Protein AF-A0A202DY16-F1 (afdb_monomer)

pLDDT: mean 86.09, std 13.1, range [22.41, 98.06]

Solvent-accessible surface area (backbone atoms only — not comparable to full-atom values): 40394 Å² total; per-residue (Å²): 130,83,86,68,77,85,71,66,64,68,52,50,58,33,51,68,57,43,39,52,53,49,50,54,50,47,50,72,77,31,51,91,82,54,80,77,87,48,83,85,37,66,69,50,48,50,49,51,55,49,32,53,54,44,26,56,55,40,50,64,71,65,49,57,68,44,28,61,47,38,45,98,53,100,58,30,66,69,56,46,49,59,32,48,88,50,65,67,51,63,52,19,29,58,41,85,46,73,66,29,48,43,47,48,55,56,40,40,84,67,45,58,47,69,49,78,42,66,60,89,55,72,58,71,64,37,64,38,90,93,43,75,87,50,69,48,74,66,56,53,49,33,38,38,38,47,37,62,39,89,83,58,49,70,72,53,48,55,51,47,52,55,50,46,55,53,53,48,37,72,43,28,34,56,37,42,50,73,50,81,77,40,69,47,55,60,25,38,34,24,45,38,34,40,34,35,34,42,88,84,48,57,65,61,57,42,54,20,48,44,53,49,51,47,32,40,68,61,42,59,77,72,70,70,32,50,64,65,60,43,50,76,70,66,56,54,68,75,64,74,31,57,38,42,84,44,41,42,46,70,55,69,67,59,54,68,65,64,53,87,71,61,60,47,51,51,68,56,55,51,53,57,48,56,68,39,77,48,44,72,47,74,80,47,76,51,48,36,34,33,66,50,101,86,46,69,45,66,47,52,98,60,31,31,73,50,74,81,82,44,41,56,36,54,30,73,87,74,29,48,78,45,46,22,45,95,84,42,76,60,92,73,59,65,69,58,29,54,49,48,40,50,53,53,54,56,72,67,54,76,79,92,65,55,58,85,69,63,64,82,86,74,79,87,41,60,62,64,78,52,47,75,62,76,39,65,58,72,74,54,63,73,91,67,32,57,45,85,76,44,62,62,95,83,56,52,74,65,58,54,49,53,43,53,50,50,49,59,59,50,47,60,57,39,48,56,54,31,22,47,27,32,38,55,53,41,42,46,30,64,66,26,43,39,56,78,55,53,66,43,98,62,86,63,46,69,60,84,77,71,51,65,66,50,70,80,72,42,77,64,49,96,51,35,66,62,55,45,39,50,67,77,42,41,71,72,55,35,53,54,52,52,44,52,44,50,51,55,60,37,45,78,71,73,51,70,66,77,78,39,48,70,74,57,66,78,74,90,45,74,66,61,59,50,49,47,45,50,37,54,43,54,49,56,53,42,36,43,54,44,60,22,32,50,61,36,26,70,39,46,80,44,59,82,68,78,30,32,51,38,51,50,49,21,51,76,61,74,41,85,69,47,46,76,43,50,30,48,80,62,54,48,87,54,94,83,37,55,76,78,68,54,40,59,43,99,86,68,49,78,73,35,81,63,57,25,44,33,22,35,41,38,41,36,59,55,81,39,86,68,38,80,48,63,67,36,37,55,49,48,53,50,51,53,56,75,68,49,60,92,79,50,48,75,46,82,36,30,26,51,72,67,60,43,52,57,46,52,55,36,48,51,52,27,35,53,36,44,27,42,46,69,73,74,46,86,47,72,66,36,40,52,30,45,38,50,39,51,56,47,62,74,67,63,69,56,69,82,71,79,82,79,88,78,83,81,88,78,97,74,78,92,77,88,130

Secondary structure (DSSP, 8-state):
--------GGGGS-HHHHHHHHHHHHHHHHTTT----STTSHHHHHHHHHHHHHHHHHHHHTS-HHHHH--SSTTHHHHHHTTS--HHHHS-----SHHHHHHHHHTSTTEEEEEEE--SS--EEEEETTEEEEEEE--SEEEEEEEE-TT--HHHHHHHHHHHHHHHHTTPBTT-EEPPPEEPPEEEEEEEEEEEE-SSS-HHHHHHHHHHHHHHHHSPPP--B-HHHHHHTT--HHHHTSSS--SSB--HHHHHHSPPPSEEEHHHHHHHHHTSTTEEEEEEEEEEEESSSS-EEEPBTTEEEPPSS-EEEE-TTT-EEEEEETTEEP---HHHHHHHHHHHHHHHSPPPPPGGG--PPPPP-----TT----GGGTS-GGG--STT-S-TTS-HHHHHHHHHHHHHHHHHHHHHHHHHHHHHTHHHHH-SSHHHHTSS-SS-------TTHHHHSTTHHHHHHHHHHHHS-HHHHHHHHHHHHHHHHHTTT--STT-HHHH---S-HHHHHHHHHHHHHHHHTHHHHHHTTTB---TT-SS---HHHHHHHHHHT-S--EEEEGGGGS--STTPPPPPPEE-TTSSEEES-SSTTEEEEEEETT-GGGSSHHHHHHHHHHHHTTS-TT-EEEEEEE-HHHHHHHHHHHHHHHHHHHHHHTT---HHHHHHHHHHHHHHHH--PPP-PPPP------------

Radius of gyration: 37.19 Å; Cα contacts (8 Å, |Δi|>4): 985; chains: 1; bounding box: 91×83×106 Å

Nearest PDB structures (foldseek):
  7b5h-assembly1_AD  TM=8.132E-01  e=9.803E-41  Nostoc sp. PCC 7120 = FACHB-418
  7aeb-assembly1_A  TM=8.322E-01  e=1.035E-35  Algoriphagus machipongonensis
  6j0n-assembly1_P  TM=7.487E-01  e=1.791E-27  Photorhabdus asymbiotica subsp. asymbiotica ATCC 43949
  6rao-assembly1_J  TM=7.437E-01  e=2.320E-15  Serratia entomophila

Structure (mmCIF, N/CA/C/O backbone):
data_AF-A0A202DY16-F1
#
_entry.id   AF-A0A202DY16-F1
#
loop_
_atom_site.group_PDB
_atom_site.id
_atom_site.type_symbol
_atom_site.label_atom_id
_atom_site.label_alt_id
_atom_site.label_comp_id
_atom_site.label_asym_id
_atom_site.label_entity_id
_atom_site.label_seq_id
_atom_site.pdbx_PDB_ins_code
_atom_site.Cartn_x
_atom_site.Cartn_y
_atom_site.Cartn_z
_atom_site.occupancy
_atom_site.B_iso_or_equiv
_atom_site.auth_seq_id
_atom_site.auth_comp_id
_atom_site.auth_asym_id
_atom_site.auth_atom_id
_atom_site.pdbx_PDB_model_num
ATOM 1 N N . MET A 1 1 ? 0.384 -0.941 -27.884 1.00 39.97 1 MET A N 1
ATOM 2 C CA . MET A 1 1 ? 0.788 -2.161 -28.613 1.00 39.97 1 MET A CA 1
ATOM 3 C C . MET A 1 1 ? -0.476 -2.914 -28.955 1.00 39.97 1 MET A C 1
ATOM 5 O O . MET A 1 1 ? -1.159 -3.360 -28.045 1.00 39.97 1 MET A O 1
ATOM 9 N N . THR A 1 2 ? -0.820 -3.019 -30.231 1.00 28.52 2 THR A N 1
ATOM 10 C CA . THR A 1 2 ? -1.712 -4.083 -30.692 1.00 28.52 2 THR A CA 1
ATOM 11 C C . THR A 1 2 ? -0.950 -5.383 -30.467 1.00 28.52 2 THR A C 1
ATOM 13 O O . THR A 1 2 ? 0.149 -5.539 -31.000 1.00 28.52 2 THR A O 1
ATOM 16 N N . ILE A 1 3 ? -1.465 -6.270 -29.617 1.00 36.41 3 ILE A N 1
ATOM 17 C CA . ILE A 1 3 ? -0.952 -7.638 -29.519 1.00 36.41 3 ILE A CA 1
ATOM 18 C C . ILE A 1 3 ? -1.328 -8.286 -30.852 1.00 36.41 3 ILE A C 1
ATOM 20 O O . ILE A 1 3 ? -2.461 -8.719 -31.045 1.00 36.41 3 ILE A O 1
ATOM 24 N N . ASN A 1 4 ? -0.424 -8.203 -31.830 1.00 39.38 4 ASN A N 1
ATOM 25 C CA . ASN A 1 4 ? -0.607 -8.866 -33.112 1.00 39.38 4 ASN A CA 1
ATOM 26 C C . ASN A 1 4 ? -0.662 -10.381 -32.890 1.00 39.38 4 ASN A C 1
ATOM 28 O O . ASN A 1 4 ? -0.085 -10.892 -31.931 1.00 39.38 4 ASN A O 1
ATOM 32 N N . ALA A 1 5 ? -1.409 -11.042 -33.777 1.00 40.78 5 ALA A N 1
ATOM 33 C CA . ALA A 1 5 ? -1.784 -12.451 -33.744 1.00 40.78 5 ALA A CA 1
ATOM 34 C C . ALA A 1 5 ? -0.704 -13.371 -33.154 1.00 40.78 5 ALA A C 1
ATOM 36 O O . ALA A 1 5 ? 0.465 -13.265 -33.520 1.00 40.78 5 ALA A O 1
ATOM 37 N N . GLN A 1 6 ? -1.131 -14.290 -32.276 1.00 48.00 6 GLN A N 1
ATOM 38 C CA . GLN A 1 6 ? -0.316 -15.400 -31.784 1.00 48.00 6 GLN A CA 1
ATOM 39 C C . GLN A 1 6 ? 0.341 -16.102 -32.979 1.00 48.00 6 GLN A C 1
ATOM 41 O O . GLN A 1 6 ? -0.305 -16.863 -33.697 1.00 48.00 6 GLN A O 1
ATOM 46 N N . ILE A 1 7 ? 1.624 -15.825 -33.203 1.00 56.66 7 ILE A N 1
ATOM 47 C CA . ILE A 1 7 ? 2.474 -16.716 -33.982 1.00 56.66 7 ILE A CA 1
ATOM 48 C C . ILE A 1 7 ? 2.459 -18.030 -33.207 1.00 56.66 7 ILE A C 1
ATOM 50 O O . ILE A 1 7 ? 2.728 -18.033 -32.005 1.00 56.66 7 ILE A O 1
ATOM 54 N N . ASP A 1 8 ? 2.084 -19.124 -33.867 1.00 66.88 8 ASP A N 1
ATOM 55 C CA . ASP A 1 8 ? 2.174 -20.448 -33.261 1.00 66.88 8 ASP A CA 1
ATOM 56 C C . ASP A 1 8 ? 3.655 -20.744 -33.010 1.00 66.88 8 ASP A C 1
ATOM 58 O O . ASP A 1 8 ? 4.387 -21.119 -33.925 1.00 66.88 8 ASP A O 1
ATOM 62 N N . SER A 1 9 ? 4.110 -20.510 -31.778 1.00 66.62 9 SER A N 1
ATOM 63 C CA . SER A 1 9 ? 5.513 -20.638 -31.379 1.00 66.62 9 SER A CA 1
ATOM 64 C C . SER A 1 9 ? 6.054 -22.049 -31.600 1.00 66.62 9 SER A C 1
ATOM 66 O O . SER A 1 9 ? 7.260 -22.214 -31.755 1.00 66.62 9 SER A O 1
ATOM 68 N N . ARG A 1 10 ? 5.177 -23.056 -31.715 1.00 71.56 10 ARG A N 1
ATOM 69 C CA . ARG A 1 10 ? 5.559 -24.429 -32.069 1.00 71.56 10 ARG A CA 1
ATOM 70 C C . ARG A 1 10 ? 6.184 -24.517 -33.458 1.00 71.56 10 ARG A C 1
ATOM 72 O O . ARG A 1 10 ? 7.082 -25.322 -33.647 1.00 71.56 10 ARG A O 1
ATOM 79 N N . LYS A 1 11 ? 5.777 -23.658 -34.400 1.00 78.06 11 LYS A N 1
ATOM 80 C CA . LYS A 1 11 ? 6.370 -23.611 -35.746 1.00 78.06 11 LYS A CA 1
ATOM 81 C C . LYS A 1 11 ? 7.810 -23.102 -35.754 1.00 78.06 11 LYS A C 1
ATOM 83 O O . LYS A 1 11 ? 8.553 -23.417 -36.667 1.00 78.06 11 LYS A O 1
ATOM 88 N N . LEU A 1 12 ? 8.202 -22.313 -34.752 1.00 79.81 12 LEU A N 1
ATOM 89 C CA . LEU A 1 12 ? 9.576 -21.817 -34.615 1.00 79.81 12 LEU A CA 1
ATOM 90 C C . LEU A 1 12 ? 10.514 -22.863 -33.996 1.00 79.81 12 LEU A C 1
ATOM 92 O O . LEU A 1 12 ? 11.726 -22.710 -34.074 1.00 79.81 12 LEU A O 1
ATOM 96 N N . LEU A 1 13 ? 9.956 -23.910 -33.381 1.00 86.88 13 LEU A N 1
ATOM 97 C CA . LEU A 1 13 ? 10.702 -25.055 -32.855 1.00 86.88 13 LEU A CA 1
ATOM 98 C C . LEU A 1 13 ? 10.836 -26.184 -33.888 1.00 86.88 13 LEU A C 1
ATOM 100 O O . LEU A 1 13 ? 11.559 -27.147 -33.646 1.00 86.88 13 LEU A O 1
ATOM 104 N N . ASP A 1 14 ? 10.127 -26.083 -35.015 1.00 92.06 14 ASP A N 1
ATOM 105 C CA . ASP A 1 14 ? 10.135 -27.076 -36.081 1.00 92.06 14 ASP A CA 1
ATOM 106 C C . ASP A 1 14 ? 11.175 -26.698 -37.142 1.00 92.06 14 ASP A C 1
ATOM 108 O O . ASP A 1 14 ? 11.052 -25.695 -37.852 1.00 92.06 14 ASP A O 1
ATOM 112 N N . TYR A 1 15 ? 12.223 -27.513 -37.225 1.00 93.94 15 TYR A N 1
ATOM 113 C CA . TYR A 1 15 ? 13.305 -27.338 -38.184 1.00 93.94 15 TYR A CA 1
ATOM 114 C C . TYR A 1 15 ? 12.809 -27.359 -39.636 1.00 93.94 15 TYR A C 1
ATOM 116 O O . TYR A 1 15 ? 13.230 -26.516 -40.430 1.00 93.94 15 TYR A O 1
ATOM 124 N N . ASP A 1 16 ? 11.912 -28.285 -39.985 1.00 94.19 16 ASP A N 1
ATOM 125 C CA . ASP A 1 16 ? 11.486 -28.490 -41.371 1.00 94.19 16 ASP A CA 1
ATOM 126 C C . ASP A 1 16 ? 10.651 -27.301 -41.863 1.00 94.19 16 ASP A C 1
ATOM 128 O O . ASP A 1 16 ? 10.789 -26.864 -43.008 1.00 94.19 16 ASP A O 1
ATOM 132 N N . GLU A 1 17 ? 9.830 -26.722 -40.985 1.00 92.50 17 GLU A N 1
ATOM 133 C CA . GLU A 1 17 ? 9.074 -25.492 -41.256 1.00 92.50 17 GLU A CA 1
ATOM 134 C C . GLU A 1 17 ? 10.006 -24.281 -41.431 1.00 92.50 17 GLU A C 1
ATOM 136 O O . GLU A 1 17 ? 9.851 -23.510 -42.384 1.00 92.50 17 GLU A O 1
ATOM 141 N N . LEU A 1 18 ? 11.011 -24.120 -40.557 1.00 92.81 18 LEU A N 1
ATOM 142 C CA . LEU A 1 18 ? 12.009 -23.050 -40.687 1.00 92.81 18 LEU A CA 1
ATOM 143 C C . LEU A 1 18 ? 12.804 -23.173 -41.987 1.00 92.81 18 LEU A C 1
ATOM 145 O O . LEU A 1 18 ? 13.006 -22.173 -42.679 1.00 92.81 18 LEU A O 1
ATOM 149 N N . PHE A 1 19 ? 13.242 -24.385 -42.321 1.00 94.88 19 PHE A N 1
ATOM 150 C CA . PHE A 1 19 ? 14.001 -24.653 -43.533 1.00 94.88 19 PHE A CA 1
ATOM 151 C C . PHE A 1 19 ? 13.153 -24.424 -44.783 1.00 94.88 19 PHE A C 1
ATOM 153 O O . PHE A 1 19 ? 13.578 -23.700 -45.682 1.00 94.88 19 PHE A O 1
ATOM 160 N N . SER A 1 20 ? 11.917 -24.934 -44.808 1.00 94.19 20 SER A N 1
ATOM 161 C CA . SER A 1 20 ? 10.968 -24.695 -45.903 1.00 94.19 20 SER A CA 1
ATOM 162 C C . SER A 1 20 ? 10.747 -23.200 -46.124 1.00 94.19 20 SER A C 1
ATOM 164 O O . SER A 1 20 ? 10.827 -22.714 -47.252 1.00 94.19 20 SER A O 1
ATOM 166 N N . ARG A 1 21 ? 10.565 -22.432 -45.042 1.00 93.56 21 ARG A N 1
ATOM 167 C CA . ARG A 1 21 ? 10.427 -20.976 -45.133 1.00 93.56 21 ARG A CA 1
ATOM 168 C C . ARG A 1 21 ? 11.706 -20.292 -45.620 1.00 93.56 21 ARG A C 1
ATOM 170 O O . ARG A 1 21 ? 11.629 -19.326 -46.377 1.00 93.56 21 ARG A O 1
ATOM 177 N N . GLY A 1 22 ? 12.871 -20.766 -45.189 1.00 93.56 22 GLY A N 1
ATOM 178 C CA . GLY A 1 22 ? 14.166 -20.308 -45.687 1.00 93.56 22 GLY A CA 1
ATOM 179 C C . GLY A 1 22 ? 14.302 -20.516 -47.196 1.00 93.56 22 GLY A C 1
ATOM 180 O O . GLY A 1 22 ? 14.652 -19.579 -47.912 1.00 93.56 22 GLY A O 1
ATOM 181 N N . MET A 1 23 ? 13.938 -21.703 -47.682 1.00 94.75 23 MET A N 1
ATOM 182 C CA . MET A 1 23 ? 13.948 -22.051 -49.104 1.00 94.75 23 MET A CA 1
ATOM 183 C C . MET A 1 23 ? 13.010 -21.166 -49.926 1.00 94.75 23 MET A C 1
ATOM 185 O O . MET A 1 23 ? 13.430 -20.627 -50.947 1.00 94.75 23 MET A O 1
ATOM 189 N N . GLU A 1 24 ? 11.786 -20.920 -49.448 1.00 94.69 24 GLU A N 1
ATOM 190 C CA . GLU A 1 24 ? 10.859 -19.981 -50.097 1.00 94.69 24 GLU A CA 1
ATOM 191 C C . GLU A 1 24 ? 11.477 -18.583 -50.267 1.00 94.69 24 GLU A C 1
ATOM 193 O O . GLU A 1 24 ? 11.313 -17.947 -51.310 1.00 94.69 24 GLU A O 1
ATOM 198 N N . LEU A 1 25 ? 12.198 -18.088 -49.252 1.00 94.56 25 LEU A N 1
ATOM 199 C CA . LEU A 1 25 ? 12.870 -16.787 -49.316 1.00 94.56 25 LEU A CA 1
ATOM 200 C C . LEU A 1 25 ? 14.047 -16.812 -50.301 1.00 94.56 25 LEU A C 1
ATOM 202 O O . LEU A 1 25 ? 14.220 -15.858 -51.063 1.00 94.56 25 LEU A O 1
ATOM 206 N N . VAL A 1 26 ? 14.836 -17.890 -50.322 1.00 93.81 26 VAL A N 1
ATOM 207 C CA . VAL A 1 26 ? 15.930 -18.072 -51.289 1.00 93.81 26 VAL A CA 1
ATOM 208 C C . VAL A 1 26 ? 15.390 -18.047 -52.718 1.00 93.81 26 VAL A C 1
ATOM 210 O O . VAL A 1 26 ? 15.886 -17.267 -53.536 1.00 93.81 26 VAL A O 1
ATOM 213 N N . GLU A 1 27 ? 14.342 -18.813 -53.015 1.00 92.38 27 GLU A N 1
ATOM 214 C CA . GLU A 1 27 ? 13.691 -18.819 -54.329 1.00 92.38 27 GLU A CA 1
ATOM 215 C C . GLU A 1 27 ? 13.150 -17.428 -54.683 1.00 92.38 27 GLU A C 1
ATOM 217 O O . GLU A 1 27 ? 13.428 -16.895 -55.760 1.00 92.38 27 GLU A O 1
ATOM 222 N N . GLN A 1 28 ? 12.443 -16.784 -53.750 1.00 94.94 28 GLN A N 1
ATOM 223 C CA . GLN A 1 28 ? 11.851 -15.468 -53.969 1.00 94.94 28 GLN A CA 1
ATOM 224 C C . GLN A 1 28 ? 12.895 -14.398 -54.318 1.00 94.94 28 GLN A C 1
ATOM 226 O O . GLN A 1 28 ? 12.654 -13.570 -55.201 1.00 94.94 28 GLN A O 1
ATOM 231 N N . PHE A 1 29 ? 14.030 -14.375 -53.615 1.00 94.19 29 PHE A N 1
ATOM 232 C CA . PHE A 1 29 ? 15.023 -13.309 -53.762 1.00 94.19 29 PHE A CA 1
ATOM 233 C C . PHE A 1 29 ? 16.135 -13.621 -54.766 1.00 94.19 29 PHE A C 1
ATOM 235 O O . PHE A 1 29 ? 16.774 -12.684 -55.245 1.00 94.19 29 PHE A O 1
ATOM 242 N N . SER A 1 30 ? 16.381 -14.895 -55.098 1.00 93.12 30 SER A N 1
ATOM 243 C CA . SER A 1 30 ? 17.580 -15.292 -55.851 1.00 93.12 30 SER A CA 1
ATOM 244 C C . SER A 1 30 ? 17.359 -16.253 -57.020 1.00 93.12 30 SER A C 1
ATOM 246 O O . SER A 1 30 ? 18.333 -16.551 -57.711 1.00 93.12 30 SER A O 1
ATOM 248 N N . ALA A 1 31 ? 16.120 -16.654 -57.342 1.00 89.94 31 ALA A N 1
ATOM 249 C CA . ALA A 1 31 ? 15.840 -17.619 -58.421 1.00 89.94 31 ALA A CA 1
ATOM 250 C C . ALA A 1 31 ? 16.398 -17.251 -59.810 1.00 89.94 31 ALA A C 1
ATOM 252 O O . ALA A 1 31 ? 16.536 -18.117 -60.670 1.00 89.94 31 ALA A O 1
ATOM 253 N N . GLN A 1 32 ? 16.732 -15.980 -60.059 1.00 90.69 32 GLN A N 1
ATOM 254 C CA . GLN A 1 32 ? 17.354 -15.558 -61.321 1.00 90.69 32 GLN A CA 1
ATOM 255 C C . GLN A 1 32 ? 18.860 -15.854 -61.396 1.00 90.69 32 GLN A C 1
ATOM 257 O O . GLN A 1 32 ? 19.401 -15.941 -62.496 1.00 90.69 32 GLN A O 1
ATOM 262 N N . THR A 1 33 ? 19.545 -15.981 -60.256 1.00 92.19 33 THR A N 1
ATOM 263 C CA . THR A 1 33 ? 21.009 -16.134 -60.176 1.00 92.19 33 THR A CA 1
ATOM 264 C C . THR A 1 33 ? 21.447 -17.431 -59.504 1.00 92.19 33 THR A C 1
ATOM 266 O O . THR A 1 33 ? 22.458 -17.999 -59.903 1.00 92.19 33 THR A O 1
ATOM 269 N N . TRP A 1 34 ? 20.699 -17.913 -58.511 1.00 93.56 34 TRP A N 1
ATOM 270 C CA . TRP A 1 34 ? 20.963 -19.156 -57.794 1.00 93.56 34 TRP A CA 1
ATOM 271 C C . TRP A 1 34 ? 19.826 -20.131 -58.091 1.00 93.56 34 TRP A C 1
ATOM 273 O O . TRP A 1 34 ? 18.685 -19.886 -57.707 1.00 93.56 34 TRP A O 1
ATOM 283 N N . THR A 1 35 ? 20.126 -21.180 -58.859 1.00 88.31 35 THR A N 1
ATOM 284 C CA . THR A 1 35 ? 19.130 -22.119 -59.418 1.00 88.31 35 THR A CA 1
ATOM 285 C C . THR A 1 35 ? 19.339 -23.566 -58.974 1.00 88.31 35 THR A C 1
ATOM 287 O O . THR A 1 35 ? 18.509 -24.419 -59.282 1.00 88.31 35 THR A O 1
ATOM 290 N N . ASP A 1 36 ? 20.436 -23.848 -58.268 1.00 90.25 36 ASP A N 1
ATOM 291 C CA . ASP A 1 36 ? 20.723 -25.160 -57.694 1.00 90.25 36 ASP A CA 1
ATOM 292 C C . ASP A 1 36 ? 20.377 -25.149 -56.204 1.00 90.25 36 ASP A C 1
ATOM 294 O O . ASP A 1 36 ? 20.993 -24.435 -55.420 1.00 90.25 36 ASP A O 1
ATOM 298 N N . TYR A 1 37 ? 19.362 -25.924 -55.829 1.00 89.31 37 TYR A N 1
ATOM 299 C CA . TYR A 1 37 ? 18.846 -26.013 -54.460 1.00 89.31 37 TYR A CA 1
ATOM 300 C C . TYR A 1 37 ? 19.102 -27.384 -53.829 1.00 89.31 37 TYR A C 1
ATOM 302 O O . TYR A 1 37 ? 18.416 -27.794 -52.894 1.00 89.31 37 TYR A O 1
ATOM 310 N N . ASN A 1 38 ? 20.053 -28.141 -54.372 1.00 89.69 38 ASN A N 1
ATOM 311 C CA . ASN A 1 38 ? 20.372 -29.466 -53.863 1.00 89.69 38 ASN A CA 1
ATOM 312 C C . ASN A 1 38 ? 21.297 -29.396 -52.638 1.0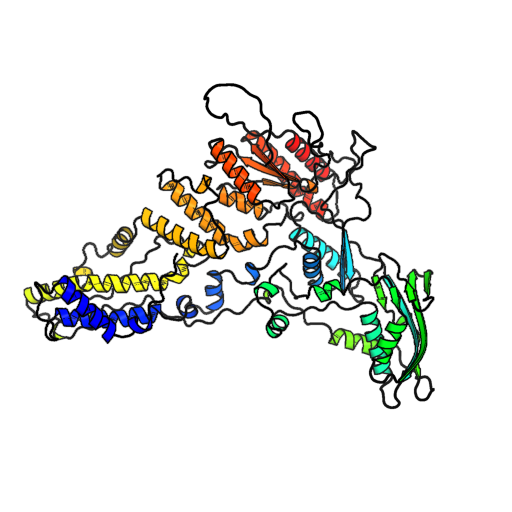0 89.69 38 ASN A C 1
ATOM 314 O O . ASN A 1 38 ? 22.091 -28.475 -52.477 1.00 89.69 38 ASN A O 1
ATOM 318 N N . SER A 1 39 ? 21.290 -30.455 -51.828 1.00 83.19 39 SER A N 1
ATOM 319 C CA . SER A 1 39 ? 22.058 -30.557 -50.574 1.00 83.19 39 SER A CA 1
ATOM 320 C C . SER A 1 39 ? 23.587 -30.524 -50.724 1.00 83.19 39 SER A C 1
ATOM 322 O O . SER A 1 39 ? 24.303 -30.510 -49.728 1.00 83.19 39 SER A O 1
ATOM 324 N N . HIS A 1 40 ? 24.110 -30.591 -51.951 1.00 86.69 40 HIS A N 1
ATOM 325 C CA . HIS A 1 40 ? 25.546 -30.487 -52.213 1.00 86.69 40 HIS A CA 1
ATOM 326 C C . HIS A 1 40 ? 26.007 -29.033 -52.392 1.00 86.69 40 HIS A C 1
ATOM 328 O O . HIS A 1 40 ? 27.212 -28.781 -52.387 1.00 86.69 40 HIS A O 1
ATOM 334 N N . ASP A 1 41 ? 25.068 -28.097 -52.560 1.00 93.50 41 ASP A N 1
ATOM 335 C CA . ASP A 1 41 ? 25.353 -26.671 -52.630 1.00 93.50 41 ASP A CA 1
ATOM 336 C C . ASP A 1 41 ? 25.708 -26.139 -51.224 1.00 93.50 41 ASP A C 1
ATOM 338 O O . ASP A 1 41 ? 24.909 -26.276 -50.288 1.00 93.50 41 ASP A O 1
ATOM 342 N N . PRO A 1 42 ? 26.882 -25.502 -51.047 1.00 92.31 42 PRO A N 1
ATOM 343 C CA . PRO A 1 42 ? 27.297 -24.951 -49.762 1.00 92.31 42 PRO A CA 1
ATOM 344 C C . PRO A 1 42 ? 26.344 -23.918 -49.159 1.00 92.31 42 PRO A C 1
ATOM 346 O O . PRO A 1 42 ? 26.249 -23.816 -47.938 1.00 92.31 42 PRO A O 1
ATOM 349 N N . GLY A 1 43 ? 25.639 -23.144 -49.983 1.00 93.25 43 GLY A N 1
ATOM 350 C CA . GLY A 1 43 ? 24.653 -22.175 -49.521 1.00 93.25 43 GLY A CA 1
ATOM 351 C C . GLY A 1 43 ? 23.429 -22.846 -48.899 1.00 93.25 43 GLY A C 1
ATOM 352 O O . GLY A 1 43 ? 22.915 -22.352 -47.895 1.00 93.25 43 GLY A O 1
ATOM 353 N N . ILE A 1 44 ? 23.008 -23.996 -49.436 1.00 94.31 44 ILE A N 1
ATOM 354 C CA . ILE A 1 44 ? 21.930 -24.802 -48.848 1.00 94.31 44 ILE A CA 1
ATOM 355 C C . ILE A 1 44 ? 22.392 -25.392 -47.520 1.00 94.31 44 ILE A C 1
ATOM 357 O O . ILE A 1 44 ? 21.689 -25.247 -46.525 1.00 94.31 44 ILE A O 1
ATOM 361 N N . THR A 1 45 ? 23.612 -25.938 -47.459 1.00 92.62 45 THR A N 1
ATOM 362 C CA . THR A 1 45 ? 24.195 -26.409 -46.192 1.00 92.62 45 THR A CA 1
ATOM 363 C C . THR A 1 45 ? 24.237 -25.297 -45.137 1.00 92.62 45 THR A C 1
ATOM 365 O O . THR A 1 45 ? 23.854 -25.519 -43.993 1.00 92.62 45 THR A O 1
ATOM 368 N N . ILE A 1 46 ? 24.662 -24.079 -45.497 1.00 94.25 46 ILE A N 1
ATOM 369 C CA . ILE A 1 46 ? 24.663 -22.936 -44.568 1.00 94.25 46 ILE A CA 1
ATOM 370 C C . ILE A 1 46 ? 23.243 -22.648 -44.062 1.00 94.25 46 ILE A C 1
ATOM 372 O O . ILE A 1 46 ? 23.061 -22.447 -42.862 1.00 94.25 46 ILE A O 1
ATOM 376 N N . LEU A 1 47 ? 22.240 -22.653 -44.945 1.00 94.31 47 LEU A N 1
ATOM 377 C CA . LEU A 1 47 ? 20.846 -22.431 -44.560 1.00 94.31 47 LEU A CA 1
ATOM 378 C C . LEU A 1 47 ? 20.344 -23.497 -43.574 1.00 94.31 47 LEU A C 1
ATOM 380 O O . LEU A 1 47 ? 19.731 -23.136 -42.573 1.00 94.31 47 LEU A O 1
ATOM 384 N N . GLU A 1 48 ? 20.645 -24.776 -43.809 1.00 93.31 48 GLU A N 1
ATOM 385 C CA . GLU A 1 48 ? 20.307 -25.876 -42.894 1.00 93.31 48 GLU A CA 1
ATOM 386 C C . GLU A 1 48 ? 20.859 -25.613 -41.481 1.00 93.31 48 GLU A C 1
ATOM 388 O O . GLU A 1 48 ? 20.110 -25.608 -40.501 1.00 93.31 48 GLU A O 1
ATOM 393 N N . PHE A 1 49 ? 22.153 -25.299 -41.355 1.00 91.94 49 PHE A N 1
ATOM 394 C CA . PHE A 1 49 ? 22.764 -25.027 -40.047 1.00 91.94 49 PHE A CA 1
ATOM 395 C C . PHE A 1 49 ? 22.210 -23.770 -39.370 1.00 91.94 49 PHE A C 1
ATOM 397 O O . PHE A 1 49 ? 22.055 -23.751 -38.145 1.00 91.94 49 PHE A O 1
ATOM 404 N N . LEU A 1 50 ? 21.880 -22.729 -40.137 1.00 92.50 50 LEU A N 1
ATOM 405 C CA . LEU A 1 50 ? 21.223 -21.538 -39.597 1.00 92.50 50 LEU A CA 1
ATOM 406 C C . LEU A 1 50 ? 19.824 -21.865 -39.067 1.00 92.50 50 LEU A C 1
ATOM 408 O O . LEU A 1 50 ? 19.490 -21.455 -37.957 1.00 92.50 50 LEU A O 1
ATOM 412 N N . CYS A 1 51 ? 19.026 -22.635 -39.811 1.00 93.38 51 CYS A N 1
ATOM 413 C CA . CYS A 1 51 ? 17.707 -23.086 -39.369 1.00 93.38 51 CYS A CA 1
ATOM 414 C C . CYS A 1 51 ? 17.796 -23.925 -38.090 1.00 93.38 51 CYS A C 1
ATOM 416 O O . CYS A 1 51 ? 17.027 -23.685 -37.163 1.00 93.38 51 CYS A O 1
ATOM 418 N N . TYR A 1 52 ? 18.770 -24.835 -37.991 1.00 91.88 52 TYR A N 1
ATOM 419 C CA . TYR A 1 52 ? 19.012 -25.598 -36.765 1.00 91.88 52 TYR A CA 1
ATOM 420 C C . TYR A 1 52 ? 19.327 -24.682 -35.571 1.00 91.88 52 TYR A C 1
ATOM 422 O O . TYR A 1 52 ? 18.685 -24.788 -34.530 1.00 91.88 52 TYR A O 1
ATOM 430 N N . ASN A 1 53 ? 20.237 -23.718 -35.724 1.00 91.38 53 ASN A N 1
ATOM 431 C CA . ASN A 1 53 ? 20.587 -22.787 -34.644 1.00 91.38 53 ASN A CA 1
ATOM 432 C C . ASN A 1 53 ? 19.427 -21.859 -34.241 1.00 91.38 53 ASN A C 1
ATOM 434 O O . ASN A 1 53 ? 19.285 -21.503 -33.070 1.00 91.38 53 ASN A O 1
ATOM 438 N N . LEU A 1 54 ? 18.545 -21.503 -35.178 1.00 91.56 54 LEU A N 1
ATOM 439 C CA . LEU A 1 54 ? 17.326 -20.760 -34.856 1.00 91.56 54 LEU A CA 1
ATOM 440 C C . LEU A 1 54 ? 16.363 -21.557 -33.961 1.00 91.56 54 LEU A C 1
ATOM 442 O O . LEU A 1 54 ? 15.642 -20.936 -33.180 1.00 91.56 54 LEU A O 1
ATOM 446 N N . THR A 1 55 ? 16.369 -22.897 -34.014 1.00 92.12 55 THR A N 1
ATOM 447 C CA . THR A 1 55 ? 15.544 -23.708 -33.099 1.00 92.12 55 THR A CA 1
ATOM 448 C C . THR A 1 55 ? 15.998 -23.584 -31.642 1.00 92.12 55 THR A C 1
ATOM 450 O O . THR A 1 55 ? 15.146 -23.499 -30.759 1.00 92.12 55 THR A O 1
ATOM 453 N N . ASP A 1 56 ? 17.307 -23.479 -31.376 1.00 90.62 56 ASP A N 1
ATOM 454 C CA . ASP A 1 56 ? 17.836 -23.214 -30.026 1.00 90.62 56 ASP A CA 1
ATOM 455 C C . ASP A 1 56 ? 17.403 -21.827 -29.534 1.00 90.62 56 ASP A C 1
ATOM 457 O O . ASP A 1 56 ? 16.885 -21.675 -28.426 1.00 90.62 56 ASP A O 1
ATOM 461 N N . LEU A 1 57 ? 17.506 -20.816 -30.400 1.00 91.62 57 LEU A N 1
ATOM 462 C CA . LEU A 1 57 ? 17.033 -19.467 -30.093 1.00 91.62 57 LEU A CA 1
ATOM 463 C C . LEU A 1 57 ? 15.542 -19.457 -29.722 1.00 91.62 57 LEU A C 1
ATOM 465 O O . LEU A 1 57 ? 15.144 -18.860 -28.721 1.00 91.62 57 LEU A O 1
ATOM 469 N N . ALA A 1 58 ? 14.719 -20.140 -30.520 1.00 90.88 58 ALA A N 1
ATOM 470 C CA . ALA A 1 58 ? 13.287 -20.260 -30.290 1.00 90.88 58 ALA A CA 1
ATOM 471 C C . ALA A 1 58 ? 12.971 -21.016 -28.992 1.00 90.88 58 ALA A C 1
ATOM 473 O O . ALA A 1 58 ? 12.086 -20.590 -28.247 1.00 90.88 58 ALA A O 1
ATOM 474 N N . LEU A 1 59 ? 13.710 -22.091 -28.695 1.00 91.19 59 LEU A N 1
ATOM 475 C CA . LEU A 1 59 ? 13.572 -22.864 -27.463 1.00 91.19 59 LEU A CA 1
ATOM 476 C C . LEU A 1 59 ? 13.819 -21.988 -26.237 1.00 91.19 59 LEU A C 1
ATOM 478 O O . LEU A 1 59 ? 12.981 -21.949 -25.337 1.00 91.19 59 LEU A O 1
ATOM 482 N N . ARG A 1 60 ? 14.928 -21.242 -26.224 1.00 92.62 60 ARG A N 1
ATOM 483 C CA . ARG A 1 60 ? 15.286 -20.401 -25.077 1.00 92.62 60 ARG A CA 1
ATOM 484 C C . ARG A 1 60 ? 14.312 -19.254 -24.864 1.00 92.62 60 ARG A C 1
ATOM 486 O O . ARG A 1 60 ? 13.957 -18.953 -23.730 1.00 92.62 60 ARG A O 1
ATOM 493 N N . THR A 1 61 ? 13.818 -18.649 -25.940 1.00 90.56 61 THR A N 1
ATOM 494 C CA . THR A 1 61 ? 12.771 -17.619 -25.856 1.00 90.56 61 THR A CA 1
ATOM 495 C C . THR A 1 61 ? 11.441 -18.173 -25.343 1.00 90.56 61 THR A C 1
ATOM 497 O O . THR A 1 61 ? 10.654 -17.430 -24.758 1.00 90.56 61 THR A O 1
ATOM 500 N N . ALA A 1 62 ? 11.177 -19.464 -25.554 1.00 90.00 62 ALA A N 1
ATOM 501 C CA . ALA A 1 62 ? 9.944 -20.126 -25.145 1.00 90.00 62 ALA A CA 1
ATOM 502 C C . ALA A 1 62 ? 9.965 -20.661 -23.702 1.00 90.00 62 ALA A C 1
ATOM 504 O O . ALA A 1 62 ? 8.947 -21.203 -23.260 1.00 90.00 62 ALA A O 1
ATOM 505 N N . TYR A 1 63 ? 11.073 -20.525 -22.963 1.00 90.62 63 TYR A N 1
ATOM 506 C CA . TYR A 1 63 ? 11.109 -20.936 -21.562 1.00 90.62 63 TYR A CA 1
ATOM 507 C C . TYR A 1 63 ? 10.044 -20.207 -20.725 1.00 90.62 63 TYR A C 1
ATOM 509 O O . TYR A 1 63 ? 9.707 -19.050 -21.008 1.00 90.62 63 TYR A O 1
ATOM 517 N N . PRO A 1 64 ? 9.494 -20.865 -19.683 1.00 89.88 64 PRO A N 1
ATOM 518 C CA . PRO A 1 64 ? 8.620 -20.213 -18.720 1.00 89.88 64 PRO A CA 1
ATOM 519 C C . PRO A 1 64 ? 9.228 -18.906 -18.212 1.00 89.88 64 PRO A C 1
ATOM 521 O O . PRO A 1 64 ? 10.419 -18.828 -17.922 1.00 89.88 64 PRO A O 1
ATOM 524 N N . PHE A 1 65 ? 8.399 -17.874 -18.046 1.00 87.81 65 PHE A N 1
ATOM 525 C CA . PHE A 1 65 ? 8.883 -16.561 -17.612 1.00 87.81 65 PHE A CA 1
ATOM 526 C C . PHE A 1 65 ? 9.660 -16.617 -16.288 1.00 87.81 65 PHE A C 1
ATOM 528 O O . PHE A 1 65 ? 10.635 -15.890 -16.138 1.00 87.81 65 PHE A O 1
ATOM 535 N N . ALA A 1 66 ? 9.263 -17.500 -15.364 1.00 89.00 66 ALA A N 1
ATOM 536 C CA . ALA A 1 66 ? 9.967 -17.713 -14.100 1.00 89.00 66 ALA A CA 1
ATOM 537 C C . ALA A 1 66 ? 11.430 -18.150 -14.308 1.00 89.00 66 ALA A C 1
ATOM 539 O O . ALA A 1 66 ? 12.306 -17.679 -13.591 1.00 89.00 66 ALA A O 1
ATOM 540 N N . ASP A 1 67 ? 11.704 -18.980 -15.318 1.00 90.44 67 ASP A N 1
ATOM 541 C CA . ASP A 1 67 ? 13.059 -19.424 -15.662 1.00 90.44 67 ASP A CA 1
ATOM 542 C C . ASP A 1 67 ? 13.851 -18.297 -16.344 1.00 90.44 67 ASP A C 1
ATOM 544 O O . ASP A 1 67 ? 15.035 -18.110 -16.075 1.00 90.44 67 ASP A O 1
ATOM 548 N N . LEU A 1 68 ? 13.185 -17.478 -17.173 1.00 89.75 68 LEU A N 1
ATOM 549 C CA . LEU A 1 68 ? 13.816 -16.340 -17.857 1.00 89.75 68 LEU A CA 1
ATOM 550 C C . LEU A 1 68 ? 14.319 -15.249 -16.903 1.00 89.75 68 LEU A C 1
ATOM 552 O O . LEU A 1 68 ? 15.244 -14.507 -17.240 1.00 89.75 68 LEU A O 1
ATOM 556 N N . VAL A 1 69 ? 13.690 -15.116 -15.734 1.00 88.56 69 VAL A N 1
ATOM 557 C CA . VAL A 1 69 ? 14.058 -14.114 -14.724 1.00 88.56 69 VAL A CA 1
ATOM 558 C C . VAL A 1 69 ? 14.857 -14.692 -13.559 1.00 88.56 69 VAL A C 1
ATOM 560 O O . VAL A 1 69 ? 15.310 -13.918 -12.721 1.00 88.56 69 VAL A O 1
ATOM 563 N N . ALA A 1 70 ? 15.052 -16.013 -13.504 1.00 88.38 70 ALA A N 1
ATOM 564 C CA . ALA A 1 70 ? 15.758 -16.677 -12.416 1.00 88.38 70 ALA A CA 1
ATOM 565 C C . ALA A 1 70 ? 17.220 -16.201 -12.274 1.00 88.38 70 ALA A C 1
ATOM 567 O O . ALA A 1 70 ? 17.856 -15.719 -13.220 1.00 88.38 70 ALA A O 1
ATOM 568 N N . GLU A 1 71 ? 17.758 -16.348 -11.061 1.00 84.31 71 GLU A N 1
ATOM 569 C CA . GLU A 1 71 ? 19.096 -15.887 -10.678 1.00 84.31 71 GLU A CA 1
ATOM 570 C C . GLU A 1 71 ? 19.967 -17.029 -10.146 1.00 84.31 71 GLU A C 1
ATOM 572 O O . GLU A 1 71 ? 19.503 -17.892 -9.400 1.00 84.31 71 GLU A O 1
ATOM 577 N N . GLU A 1 72 ? 21.260 -16.992 -10.474 1.00 83.81 72 GLU A N 1
ATOM 578 C CA . GLU A 1 72 ? 22.282 -17.936 -9.999 1.00 83.81 72 GLU A CA 1
ATOM 579 C C . GLU A 1 72 ? 22.763 -17.571 -8.586 1.00 83.81 72 GLU A C 1
ATOM 581 O O . GLU A 1 72 ? 23.932 -17.263 -8.346 1.00 83.81 72 GLU A O 1
ATOM 586 N N . LYS A 1 73 ? 21.840 -17.503 -7.625 1.00 76.25 73 LYS A N 1
ATOM 587 C CA . LYS A 1 73 ? 22.143 -17.109 -6.242 1.00 76.25 73 LYS A CA 1
ATOM 588 C C . LYS A 1 73 ? 21.451 -18.028 -5.244 1.00 76.25 73 LYS A C 1
ATOM 590 O O . LYS A 1 73 ? 20.421 -18.625 -5.535 1.00 76.25 73 LYS A O 1
ATOM 595 N N . ALA A 1 74 ? 22.018 -18.107 -4.038 1.00 64.12 74 ALA A N 1
ATOM 596 C CA . ALA A 1 74 ? 21.492 -18.940 -2.953 1.00 64.12 74 ALA A CA 1
ATOM 597 C C . ALA A 1 74 ? 20.056 -18.561 -2.532 1.00 64.12 74 ALA A C 1
ATOM 599 O O . ALA A 1 74 ? 19.333 -19.418 -2.038 1.00 64.12 74 ALA A O 1
ATOM 600 N N . ASP A 1 75 ? 19.651 -17.306 -2.758 1.00 74.62 75 ASP A N 1
ATOM 601 C CA . ASP A 1 75 ? 18.299 -16.794 -2.509 1.00 74.62 75 ASP A CA 1
ATOM 602 C C . ASP A 1 75 ? 17.685 -16.232 -3.805 1.00 74.62 75 ASP A C 1
ATOM 604 O O . ASP A 1 75 ? 17.477 -15.029 -3.972 1.00 74.62 75 ASP A O 1
ATOM 608 N N . ALA A 1 76 ? 17.481 -17.116 -4.785 1.00 77.00 76 ALA A N 1
ATOM 609 C CA . ALA A 1 76 ? 16.991 -16.740 -6.110 1.00 77.00 76 ALA A CA 1
ATOM 610 C C . ALA A 1 76 ? 15.618 -16.043 -6.063 1.00 77.00 76 ALA A C 1
ATOM 612 O O . ALA A 1 76 ? 15.378 -15.111 -6.828 1.00 77.00 76 ALA A O 1
ATOM 613 N N . GLN A 1 77 ? 14.729 -16.445 -5.147 1.00 76.81 77 GLN A N 1
ATOM 614 C CA . GLN A 1 77 ? 13.400 -15.843 -5.020 1.00 76.81 77 GLN A CA 1
ATOM 615 C C . GLN A 1 77 ? 13.460 -14.393 -4.531 1.00 76.81 77 GLN A C 1
ATOM 617 O O . GLN A 1 77 ? 12.800 -13.534 -5.117 1.00 76.81 77 GLN A O 1
ATOM 622 N N . ALA A 1 78 ? 14.257 -14.097 -3.498 1.00 79.94 78 ALA A N 1
ATOM 623 C CA . ALA A 1 78 ? 14.386 -12.726 -3.008 1.00 79.94 78 ALA A CA 1
ATOM 624 C C . ALA A 1 78 ? 15.030 -11.795 -4.044 1.00 79.94 78 ALA A C 1
ATOM 626 O O . ALA A 1 78 ? 14.768 -10.596 -4.045 1.00 79.94 78 ALA A O 1
ATOM 627 N N . GLU A 1 79 ? 15.867 -12.322 -4.935 1.00 82.00 79 GLU A N 1
ATOM 628 C CA . GLU A 1 79 ? 16.457 -11.538 -6.021 1.00 82.00 79 GLU A CA 1
ATOM 629 C C . GLU A 1 79 ? 15.436 -11.246 -7.123 1.00 82.00 79 GLU A C 1
ATOM 631 O O . GLU A 1 79 ? 15.281 -10.090 -7.509 1.00 82.00 79 GLU A O 1
ATOM 636 N N . VAL A 1 80 ? 14.657 -12.248 -7.547 1.00 83.12 80 VAL A N 1
ATOM 637 C CA . VAL A 1 80 ? 13.557 -12.053 -8.510 1.00 83.12 80 VAL A CA 1
ATOM 638 C C . VAL A 1 80 ? 12.526 -11.058 -7.978 1.00 83.12 80 VAL A C 1
ATOM 640 O O . VAL A 1 80 ? 12.058 -10.193 -8.721 1.00 83.12 80 VAL A O 1
ATOM 643 N N . ALA A 1 81 ? 12.210 -11.134 -6.684 1.00 83.44 81 ALA A N 1
ATOM 644 C CA . ALA A 1 81 ? 11.299 -10.212 -6.017 1.00 83.44 81 ALA A CA 1
ATOM 645 C C . ALA A 1 81 ? 11.720 -8.739 -6.149 1.00 83.44 81 ALA A C 1
ATOM 647 O O . ALA A 1 81 ? 10.861 -7.871 -6.190 1.00 83.44 81 ALA A O 1
ATOM 648 N N . LYS A 1 82 ? 13.016 -8.428 -6.271 1.00 83.50 82 LYS A N 1
ATOM 649 C CA . LYS A 1 82 ? 13.493 -7.039 -6.419 1.00 83.50 82 LYS A CA 1
ATOM 650 C C . LYS A 1 82 ? 13.170 -6.435 -7.785 1.00 83.50 82 LYS A C 1
ATOM 652 O O . LYS A 1 82 ? 13.221 -5.216 -7.943 1.00 83.50 82 LYS A O 1
ATOM 657 N N . HIS A 1 83 ? 12.862 -7.267 -8.779 1.00 85.44 83 HIS A N 1
ATOM 658 C CA . HIS A 1 83 ? 12.549 -6.812 -10.129 1.00 85.44 83 HIS A CA 1
ATOM 659 C C . HIS A 1 83 ? 11.079 -6.422 -10.310 1.00 85.44 83 HIS A C 1
ATOM 661 O O . HIS A 1 83 ? 10.767 -5.725 -11.278 1.00 85.44 83 HIS A O 1
ATOM 667 N N . PHE A 1 84 ? 10.182 -6.813 -9.398 1.00 87.25 84 PHE A N 1
ATOM 668 C CA . PHE A 1 84 ? 8.739 -6.619 -9.543 1.00 87.25 84 PHE A CA 1
ATOM 669 C C . PHE A 1 84 ? 8.087 -6.215 -8.224 1.00 87.25 84 PHE A C 1
ATOM 671 O O . PHE A 1 84 ? 8.465 -6.703 -7.170 1.00 87.25 84 PHE A O 1
ATOM 678 N N . PHE A 1 85 ? 7.039 -5.396 -8.293 1.00 90.25 85 PHE A N 1
ATOM 679 C CA . PHE A 1 85 ? 6.210 -5.135 -7.121 1.00 90.25 85 PHE A CA 1
ATOM 680 C C . PHE A 1 85 ? 5.430 -6.380 -6.714 1.00 90.25 85 PHE A C 1
ATOM 682 O O . PHE A 1 85 ? 4.818 -7.046 -7.558 1.00 90.25 85 PHE A O 1
ATOM 689 N N . GLN A 1 86 ? 5.392 -6.652 -5.417 1.00 90.56 86 GLN A N 1
ATOM 690 C CA . GLN A 1 86 ? 4.556 -7.699 -4.857 1.00 90.56 86 GLN A CA 1
ATOM 691 C C . GLN A 1 86 ? 3.145 -7.190 -4.558 1.00 90.56 86 GLN A C 1
ATOM 693 O O . GLN A 1 86 ? 2.907 -6.000 -4.354 1.00 90.56 86 GLN A O 1
ATOM 698 N N . ALA A 1 87 ? 2.185 -8.117 -4.487 1.00 92.12 87 ALA A N 1
ATOM 699 C CA . ALA A 1 87 ? 0.774 -7.791 -4.273 1.00 92.12 87 ALA A CA 1
ATOM 700 C C . ALA A 1 87 ? 0.548 -6.919 -3.025 1.00 92.12 87 ALA A C 1
ATOM 702 O O . ALA A 1 87 ? -0.180 -5.932 -3.085 1.00 92.12 87 ALA A O 1
ATOM 703 N N . HIS A 1 88 ? 1.215 -7.249 -1.919 1.00 91.88 88 HIS A N 1
ATOM 704 C CA . HIS A 1 88 ? 1.066 -6.542 -0.651 1.00 91.88 88 HIS A CA 1
ATOM 705 C C . HIS A 1 88 ? 1.671 -5.125 -0.655 1.00 91.88 88 HIS A C 1
ATOM 707 O O . HIS A 1 88 ? 1.309 -4.324 0.204 1.00 91.88 88 HIS A O 1
ATOM 713 N N . GLU A 1 89 ? 2.570 -4.816 -1.595 1.00 90.94 89 GLU A N 1
ATOM 714 C CA . GLU A 1 89 ? 3.215 -3.503 -1.749 1.00 90.94 89 GLU A CA 1
ATOM 715 C C . GLU A 1 89 ? 2.390 -2.572 -2.640 1.00 90.94 89 GLU A C 1
ATOM 717 O O . GLU A 1 89 ? 2.405 -1.362 -2.441 1.00 90.94 89 GLU A O 1
ATOM 722 N N . ILE A 1 90 ? 1.674 -3.133 -3.624 1.00 92.44 90 ILE A N 1
ATOM 723 C CA . ILE A 1 90 ? 1.056 -2.344 -4.697 1.00 92.44 90 ILE A CA 1
ATOM 724 C C . ILE A 1 90 ? -0.471 -2.310 -4.692 1.00 92.44 90 ILE A C 1
ATOM 726 O O . ILE A 1 90 ? -1.063 -1.403 -5.274 1.00 92.44 90 ILE A O 1
ATOM 730 N N . LEU A 1 91 ? -1.120 -3.302 -4.077 1.00 93.81 91 LEU A N 1
ATOM 731 C CA . LEU A 1 91 ? -2.584 -3.365 -3.995 1.00 93.81 91 LEU A CA 1
ATOM 732 C C . LEU A 1 91 ? -3.124 -2.746 -2.704 1.00 93.81 91 LEU A C 1
ATOM 734 O O . LEU A 1 91 ? -4.287 -2.345 -2.675 1.00 93.81 91 LEU A O 1
ATOM 738 N N . THR A 1 92 ? -2.287 -2.654 -1.667 1.00 94.75 92 THR A N 1
ATOM 739 C CA . THR A 1 92 ? -2.640 -2.005 -0.403 1.00 94.75 92 THR A CA 1
ATOM 740 C C . THR A 1 92 ? -2.578 -0.484 -0.532 1.00 94.75 92 THR A C 1
ATOM 742 O O . THR A 1 92 ? -1.907 0.069 -1.406 1.00 94.75 92 THR A O 1
ATOM 745 N N . HIS A 1 93 ? -3.301 0.209 0.340 1.00 93.69 93 HIS A N 1
ATOM 746 C CA . HIS A 1 93 ? -3.312 1.667 0.407 1.00 93.69 93 HIS A CA 1
ATOM 747 C C . HIS A 1 93 ? -3.502 2.142 1.848 1.00 93.69 93 HIS A C 1
ATOM 749 O O . HIS A 1 93 ? -3.994 1.400 2.698 1.00 93.69 93 HIS A O 1
ATOM 755 N N . THR A 1 94 ? -3.182 3.402 2.138 1.00 94.00 94 THR A N 1
ATOM 756 C CA . THR A 1 94 ? -3.473 3.988 3.457 1.00 94.00 94 THR A CA 1
ATOM 757 C C . THR A 1 94 ? -4.966 3.944 3.790 1.00 94.00 94 THR A C 1
ATOM 759 O O . THR A 1 94 ? -5.801 3.986 2.883 1.00 94.00 94 THR A O 1
ATOM 762 N N . PRO A 1 95 ? -5.352 3.850 5.073 1.00 95.44 95 PRO A N 1
ATOM 763 C CA . PRO A 1 95 ? -6.759 3.769 5.447 1.00 95.44 95 PRO A CA 1
ATOM 764 C C . PRO A 1 95 ? -7.524 5.039 5.050 1.00 95.44 95 PRO A C 1
ATOM 766 O O . PRO A 1 95 ? -7.230 6.128 5.530 1.00 95.44 95 PRO A O 1
ATOM 769 N N . THR A 1 96 ? -8.544 4.899 4.201 1.00 92.12 96 THR A N 1
ATOM 770 C CA . THR A 1 96 ? -9.367 6.038 3.736 1.00 92.12 96 THR A CA 1
ATOM 771 C C . THR A 1 96 ? -10.803 5.981 4.244 1.00 92.12 96 THR A C 1
ATOM 773 O O . THR A 1 96 ? -11.544 6.953 4.133 1.00 92.12 96 THR A O 1
ATOM 776 N N . THR A 1 97 ? -11.212 4.853 4.828 1.00 92.88 97 THR A N 1
ATOM 777 C CA . THR A 1 97 ? -12.557 4.664 5.375 1.00 92.88 97 THR A CA 1
ATOM 778 C C . THR A 1 97 ? -12.528 4.353 6.870 1.00 92.88 97 THR A C 1
ATOM 780 O O . THR A 1 97 ? -11.529 3.878 7.413 1.00 92.88 97 THR A O 1
ATOM 783 N N . TYR A 1 98 ? -13.671 4.539 7.541 1.00 92.19 98 TYR A N 1
ATOM 784 C CA . TYR A 1 98 ? -13.876 4.083 8.924 1.00 92.19 98 TYR A CA 1
ATOM 785 C C . TYR A 1 98 ? -13.498 2.604 9.103 1.00 92.19 98 TYR A C 1
ATOM 787 O O . TYR A 1 98 ? -12.855 2.237 10.086 1.00 92.19 98 TYR A O 1
ATOM 795 N N . LEU A 1 99 ? -13.885 1.748 8.148 1.00 94.06 99 LEU A N 1
ATOM 796 C CA . LEU A 1 99 ? -13.598 0.316 8.217 1.00 94.06 99 LEU A CA 1
ATOM 797 C C . LEU A 1 99 ? -12.109 0.030 8.048 1.00 94.06 99 LEU A C 1
ATOM 799 O O . LEU A 1 99 ? -11.605 -0.869 8.712 1.00 94.06 99 LEU A O 1
ATOM 803 N N . ASP A 1 100 ? -11.399 0.796 7.225 1.00 96.00 100 ASP A N 1
ATOM 804 C CA . ASP A 1 100 ? -9.956 0.633 7.059 1.00 96.00 100 ASP A CA 1
ATOM 805 C C . ASP A 1 100 ? -9.200 0.988 8.336 1.00 96.00 100 ASP A C 1
ATOM 807 O O . ASP A 1 100 ? -8.398 0.189 8.813 1.00 96.00 100 ASP A O 1
ATOM 811 N N . TYR A 1 101 ? -9.501 2.137 8.949 1.00 96.00 101 TYR A N 1
ATOM 812 C CA . TYR A 1 101 ? -8.914 2.481 10.246 1.00 96.00 101 TYR A CA 1
ATOM 813 C C . TYR A 1 101 ? -9.253 1.441 11.310 1.00 96.00 101 TYR A C 1
ATOM 815 O O . TYR A 1 101 ? -8.393 1.059 12.101 1.00 96.00 101 TYR A O 1
ATOM 823 N N . ARG A 1 102 ? -10.487 0.929 11.302 1.00 95.06 102 ARG A N 1
ATOM 824 C CA . ARG A 1 102 ? -10.899 -0.137 12.211 1.00 95.06 102 ARG A CA 1
ATOM 825 C C . ARG A 1 102 ? -10.082 -1.413 11.994 1.00 95.06 102 ARG A C 1
ATOM 827 O O . ARG A 1 102 ? -9.549 -1.932 12.964 1.00 95.06 102 ARG A O 1
ATOM 834 N N . LYS A 1 103 ? -9.901 -1.878 10.754 1.00 95.75 103 LYS A N 1
ATOM 835 C CA . LYS A 1 103 ? -9.026 -3.022 10.422 1.00 95.75 103 LYS A CA 1
ATOM 836 C C . LYS A 1 103 ? -7.587 -2.794 10.875 1.00 95.75 103 LYS A C 1
ATOM 838 O O . LYS A 1 103 ? -6.983 -3.685 11.463 1.00 95.75 103 LYS A O 1
ATOM 843 N N . LEU A 1 104 ? -7.053 -1.601 10.613 1.00 96.38 104 LEU A N 1
ATOM 844 C CA . LEU A 1 104 ? -5.689 -1.230 10.973 1.00 96.38 104 LEU A CA 1
ATOM 845 C C . LEU A 1 104 ? -5.469 -1.298 12.489 1.00 96.38 104 LEU A C 1
ATOM 847 O O . LEU A 1 104 ? -4.499 -1.898 12.940 1.00 96.38 104 LEU A O 1
ATOM 851 N N . ILE A 1 105 ? -6.388 -0.726 13.268 1.00 96.00 105 ILE A N 1
ATOM 852 C CA . ILE A 1 105 ? -6.308 -0.703 14.732 1.00 96.00 105 ILE A CA 1
ATOM 853 C C . ILE A 1 105 ? -6.535 -2.102 15.310 1.00 96.00 105 ILE A C 1
ATOM 855 O O . ILE A 1 105 ? -5.743 -2.543 16.129 1.00 96.00 105 ILE A O 1
ATOM 859 N N . LEU A 1 106 ? -7.560 -2.832 14.861 1.00 94.06 106 LEU A N 1
ATOM 860 C CA . LEU A 1 106 ? -7.869 -4.191 15.341 1.00 94.06 106 LEU A CA 1
ATOM 861 C C . LEU A 1 106 ? -6.799 -5.225 14.995 1.00 94.06 106 LEU A C 1
ATOM 863 O O . LEU A 1 106 ? -6.773 -6.316 15.555 1.00 94.06 106 LEU A O 1
ATOM 867 N N . SER A 1 107 ? -5.927 -4.905 14.045 1.00 93.88 107 SER A N 1
ATOM 868 C CA . SER A 1 107 ? -4.770 -5.728 13.738 1.00 93.88 107 SER A CA 1
ATOM 869 C C . SER A 1 107 ? -3.662 -5.633 14.797 1.00 93.88 107 SER A C 1
ATOM 871 O O . SER A 1 107 ? -2.683 -6.385 14.717 1.00 93.88 107 SER A O 1
ATOM 873 N N . GLU A 1 108 ? -3.756 -4.695 15.737 1.00 92.62 108 GLU A N 1
ATOM 874 C CA . GLU A 1 108 ? -2.834 -4.586 16.858 1.00 92.62 108 GLU A CA 1
ATOM 875 C C . GLU A 1 108 ? -3.278 -5.423 18.058 1.00 92.62 108 GLU A C 1
ATOM 877 O O . GLU A 1 108 ? -4.451 -5.725 18.251 1.00 92.62 108 GLU A O 1
ATOM 882 N N . ASP A 1 109 ? -2.296 -5.822 18.861 1.00 88.00 109 ASP A N 1
ATOM 883 C CA . ASP A 1 109 ? -2.509 -6.720 19.991 1.00 88.00 109 ASP A CA 1
ATOM 884 C C . ASP A 1 109 ? -3.200 -5.985 21.157 1.00 88.00 109 ASP A C 1
ATOM 886 O O . ASP A 1 109 ? -3.008 -4.779 21.346 1.00 88.00 109 ASP A O 1
ATOM 890 N N . HIS A 1 110 ? -3.937 -6.730 21.986 1.00 88.62 110 HIS A N 1
ATOM 891 C CA . HIS A 1 110 ? -4.655 -6.240 23.175 1.00 88.62 110 HIS A CA 1
ATOM 892 C C . HIS A 1 110 ? -5.868 -5.338 22.909 1.00 88.62 110 HIS A C 1
ATOM 894 O O . HIS A 1 110 ? -6.281 -4.583 23.795 1.00 88.62 110 HIS A O 1
ATOM 900 N N . ILE A 1 111 ? -6.429 -5.383 21.701 1.00 90.19 111 ILE A N 1
ATOM 901 C CA . ILE A 1 111 ? -7.572 -4.562 21.307 1.00 90.19 111 ILE A CA 1
ATOM 902 C C . ILE A 1 111 ? -8.758 -5.466 21.020 1.00 90.19 111 ILE A C 1
ATOM 904 O O . ILE A 1 111 ? -8.742 -6.264 20.085 1.00 90.19 111 ILE A O 1
ATOM 908 N N . HIS A 1 112 ? -9.821 -5.254 21.784 1.00 87.50 112 HIS A N 1
ATOM 909 C CA . HIS A 1 112 ? -11.067 -5.983 21.624 1.00 87.50 112 HIS A CA 1
ATOM 910 C C . HIS A 1 112 ? -11.953 -5.341 20.557 1.00 87.50 112 HIS A C 1
ATOM 912 O O . HIS A 1 112 ? -12.523 -6.026 19.709 1.00 87.50 112 HIS A O 1
ATOM 918 N N . ASN A 1 113 ? -12.083 -4.010 20.598 1.00 89.44 113 ASN A N 1
ATOM 919 C CA . ASN A 1 113 ? -12.875 -3.249 19.637 1.00 89.44 113 ASN A CA 1
ATOM 920 C C . ASN A 1 113 ? -12.413 -1.786 19.536 1.00 89.44 113 ASN A C 1
ATOM 922 O O . ASN A 1 113 ? -11.682 -1.271 20.383 1.00 89.44 113 ASN A O 1
ATOM 926 N N . VAL A 1 114 ? -12.874 -1.092 18.498 1.00 91.44 114 VAL A N 1
ATOM 927 C CA . VAL A 1 114 ? -12.642 0.342 18.315 1.00 91.44 114 VAL A CA 1
ATOM 928 C C . VAL A 1 114 ? -13.815 1.000 17.597 1.00 91.44 114 VAL A C 1
ATOM 930 O O . VAL A 1 114 ? -14.386 0.441 16.656 1.00 91.44 114 VAL A O 1
ATOM 933 N N . THR A 1 115 ? -14.142 2.218 18.021 1.00 89.06 115 THR A N 1
ATOM 934 C CA . THR A 1 115 ? -15.115 3.092 17.365 1.00 89.06 115 THR A CA 1
ATOM 935 C C . THR A 1 115 ? -14.452 4.410 16.983 1.00 89.06 115 THR A C 1
ATOM 937 O O . THR A 1 115 ? -13.899 5.099 17.834 1.00 89.06 115 THR A O 1
ATOM 940 N N . LEU A 1 116 ? -14.523 4.760 15.701 1.00 90.25 116 LEU A N 1
ATOM 941 C CA . LEU A 1 116 ? -14.154 6.071 15.174 1.00 90.25 116 LEU A CA 1
ATOM 942 C C . LEU A 1 116 ? -15.409 6.871 14.816 1.00 90.25 116 LEU A C 1
ATOM 944 O O . LEU A 1 116 ? -16.317 6.347 14.172 1.00 90.25 116 LEU A O 1
ATOM 948 N N . GLN A 1 117 ? -15.459 8.136 15.206 1.00 87.19 117 GLN A N 1
ATOM 949 C CA . GLN A 1 117 ? -16.587 9.015 14.897 1.00 87.19 117 GLN A CA 1
ATOM 950 C C . GLN A 1 117 ? -16.141 10.469 14.787 1.00 87.19 117 GLN A C 1
ATOM 952 O O . GLN A 1 117 ? -15.060 10.835 15.246 1.00 87.19 117 GLN A O 1
ATOM 957 N N . THR A 1 118 ? -16.982 11.307 14.192 1.00 87.25 118 THR A N 1
ATOM 958 C CA . THR A 1 118 ? -16.838 12.757 14.323 1.00 87.25 118 THR A CA 1
ATOM 959 C C . THR A 1 118 ? -17.217 13.176 15.750 1.00 87.25 118 THR A C 1
ATOM 961 O O . THR A 1 118 ? -18.099 12.548 16.345 1.00 87.25 118 THR A O 1
ATOM 964 N N . PRO A 1 119 ? -16.578 14.210 16.320 1.00 81.94 119 PRO A N 1
ATOM 965 C CA . PRO A 1 119 ? -16.995 14.789 17.594 1.00 81.94 119 PRO A CA 1
ATOM 966 C C . PRO A 1 119 ? -18.502 15.124 17.611 1.00 81.94 119 PRO A C 1
ATOM 968 O O . PRO A 1 119 ? -19.026 15.661 16.640 1.00 81.94 119 PRO A O 1
ATOM 971 N N . GLU A 1 120 ? -19.207 14.774 18.697 1.00 65.38 120 GLU A N 1
ATOM 972 C CA . GLU A 1 120 ? -20.651 15.064 18.869 1.00 65.38 120 GLU A CA 1
ATOM 973 C C . GLU A 1 120 ? -20.937 16.549 19.088 1.00 65.38 120 GLU A C 1
ATOM 975 O O . GLU A 1 120 ? -21.961 17.067 18.646 1.00 65.38 120 GLU A O 1
ATOM 980 N N . TYR A 1 121 ? -20.034 17.218 19.799 1.00 57.38 121 TYR A N 1
ATOM 981 C CA . TYR A 1 121 ? -19.989 18.664 19.820 1.00 57.38 121 TYR A CA 1
ATOM 982 C C . TYR A 1 121 ? -19.134 19.063 18.640 1.00 57.38 121 TYR A C 1
ATOM 984 O O . TYR A 1 121 ? -18.003 18.582 18.528 1.00 57.38 121 TYR A O 1
ATOM 992 N N . ASP A 1 122 ? -19.673 19.946 17.806 1.00 50.38 122 ASP A N 1
ATOM 993 C CA . ASP A 1 122 ? -18.879 20.885 17.036 1.00 50.38 122 ASP A CA 1
ATOM 994 C C . ASP A 1 122 ? -17.679 21.259 17.893 1.00 50.38 122 ASP A C 1
ATOM 996 O O . ASP A 1 122 ? -17.840 21.834 18.970 1.00 50.38 122 ASP A O 1
ATOM 1000 N N . SER A 1 123 ? -16.500 20.755 17.537 1.00 48.44 123 SER A N 1
ATOM 1001 C CA . SER A 1 123 ? -15.332 20.938 18.375 1.00 48.44 123 SER A CA 1
ATOM 1002 C C . SER A 1 123 ? -15.013 22.423 18.306 1.00 48.44 123 SER A C 1
ATOM 1004 O O . SER A 1 123 ? -14.349 22.858 17.367 1.00 48.44 123 SER A O 1
ATOM 1006 N N . GLU A 1 124 ? -15.558 23.186 19.254 1.00 50.78 124 GLU A N 1
ATOM 1007 C CA . GLU A 1 124 ? -15.391 24.622 19.439 1.00 50.78 124 GLU A CA 1
ATOM 1008 C C . GLU A 1 124 ? -13.927 24.878 19.815 1.00 50.78 124 GLU A C 1
ATOM 1010 O O . GLU A 1 124 ? -13.581 25.166 20.957 1.00 50.78 124 GLU A O 1
ATOM 1015 N N . ILE A 1 125 ? -13.012 24.648 18.879 1.00 54.22 125 ILE A N 1
ATOM 1016 C CA . ILE A 1 125 ? -11.576 24.781 19.122 1.00 54.22 125 ILE A CA 1
ATOM 1017 C C . ILE A 1 125 ? -11.171 26.254 18.975 1.00 54.22 125 ILE A C 1
ATOM 1019 O O . ILE A 1 125 ? -10.137 26.667 19.499 1.00 54.22 125 ILE A O 1
ATOM 1023 N N . VAL A 1 126 ? -11.987 27.067 18.295 1.00 54.97 126 VAL A N 1
ATOM 1024 C CA . VAL A 1 126 ? -11.618 28.426 17.904 1.00 54.97 126 VAL A CA 1
ATOM 1025 C C . VAL A 1 126 ? -12.782 29.391 18.117 1.00 54.97 126 VAL A C 1
ATOM 1027 O O . VAL A 1 126 ? -13.776 29.342 17.396 1.00 54.97 126 VAL A O 1
ATOM 1030 N N . GLN A 1 127 ? -12.622 30.294 19.086 1.00 52.78 127 GLN A N 1
ATOM 1031 C CA . GLN A 1 127 ? -13.323 31.577 19.089 1.00 52.78 127 GLN A CA 1
ATOM 1032 C C . GLN A 1 127 ? -12.495 32.549 18.249 1.00 52.78 127 GLN A C 1
ATOM 1034 O O . GLN A 1 127 ? -11.300 32.726 18.511 1.00 52.78 127 GLN A O 1
ATOM 1039 N N . ASP A 1 128 ? -13.101 33.168 17.238 1.00 52.81 128 ASP A N 1
ATOM 1040 C CA . ASP A 1 128 ? -12.458 34.277 16.538 1.00 52.81 128 ASP A CA 1
ATOM 1041 C C . ASP A 1 128 ? -12.261 35.438 17.531 1.00 52.81 128 ASP A C 1
ATOM 1043 O O . ASP A 1 128 ? -13.216 35.958 18.105 1.00 52.81 128 ASP A O 1
ATOM 1047 N N . GLN A 1 129 ? -11.014 35.869 17.746 1.00 52.38 129 GLN A N 1
ATOM 1048 C CA . GLN A 1 129 ? -10.714 36.991 18.645 1.00 52.38 129 GLN A CA 1
ATOM 1049 C C . GLN A 1 129 ? -11.337 38.311 18.161 1.00 52.38 129 GLN A C 1
ATOM 1051 O O . GLN A 1 129 ? -11.591 39.203 18.972 1.00 52.38 129 GLN A O 1
ATOM 1056 N N . ASN A 1 130 ? -11.602 38.436 16.857 1.00 50.66 130 ASN A N 1
ATOM 1057 C CA . ASN A 1 130 ? -12.241 39.602 16.251 1.00 50.66 130 ASN A CA 1
ATOM 1058 C C . ASN A 1 130 ? -13.775 39.489 16.216 1.00 50.66 130 ASN A C 1
ATOM 1060 O O . ASN A 1 130 ? -14.456 40.504 16.050 1.00 50.66 130 ASN A O 1
ATOM 1064 N N . LYS A 1 131 ? -14.319 38.281 16.414 1.00 58.06 131 LYS A N 1
ATOM 1065 C CA . LYS A 1 131 ? -15.754 37.981 16.496 1.00 58.06 131 LYS A CA 1
ATOM 1066 C C . LYS A 1 131 ? -16.021 36.887 17.546 1.00 58.06 131 LYS A C 1
ATOM 1068 O O . LYS A 1 131 ? -16.306 35.745 17.194 1.00 58.06 131 LYS A O 1
ATOM 1073 N N . PRO A 1 132 ? -15.976 37.228 18.844 1.00 53.75 132 PRO A N 1
ATOM 1074 C CA . PRO A 1 132 ? -16.035 36.249 19.935 1.00 53.75 132 PRO A CA 1
ATOM 1075 C C . PRO A 1 132 ? -17.340 35.432 20.014 1.00 53.75 132 PRO A C 1
ATOM 1077 O O . PRO A 1 132 ? -17.379 34.449 20.749 1.00 53.75 132 PRO A O 1
ATOM 1080 N N . ASP A 1 133 ? -18.381 35.816 19.265 1.00 53.28 133 ASP A N 1
ATOM 1081 C CA . ASP A 1 133 ? -19.675 35.122 19.201 1.00 53.28 133 ASP A CA 1
ATOM 1082 C C . ASP A 1 133 ? -19.791 34.113 18.031 1.00 53.28 133 ASP A C 1
ATOM 1084 O O . ASP A 1 133 ? -20.795 33.407 17.941 1.00 53.28 133 ASP A O 1
ATOM 1088 N N . GLU A 1 134 ? -18.808 34.030 17.120 1.00 58.72 134 GLU A N 1
ATOM 1089 C CA . GLU A 1 134 ? -18.797 33.072 15.999 1.00 58.72 134 GLU A CA 1
ATOM 1090 C C . GLU A 1 134 ? -17.817 31.919 16.294 1.00 58.72 134 GLU A C 1
ATOM 1092 O O . GLU A 1 134 ? -16.597 32.097 16.289 1.00 58.72 134 GLU A O 1
ATOM 1097 N N . THR A 1 135 ? -18.352 30.721 16.551 1.00 63.31 135 THR A N 1
ATOM 1098 C CA . THR A 1 135 ? -17.553 29.500 16.723 1.00 63.31 135 THR A CA 1
ATOM 1099 C C . THR A 1 135 ? -17.242 28.855 15.373 1.00 63.31 135 THR A C 1
ATOM 1101 O O . THR A 1 135 ? -18.146 28.626 14.567 1.00 63.31 135 THR A O 1
ATOM 1104 N N . LEU A 1 136 ? -15.972 28.514 15.132 1.00 70.12 136 LEU A N 1
ATOM 1105 C CA . LEU A 1 136 ? -15.561 27.840 13.901 1.00 70.12 136 LEU A CA 1
ATOM 1106 C C . LEU A 1 136 ? -15.762 26.318 13.991 1.00 70.12 136 LEU A C 1
ATOM 1108 O O . LEU A 1 136 ? -15.223 25.668 14.890 1.00 70.12 136 LEU A O 1
ATOM 1112 N N . LEU A 1 137 ? -16.484 25.753 13.022 1.00 74.62 137 LEU A N 1
ATOM 1113 C CA . LEU A 1 137 ? -16.736 24.314 12.917 1.00 74.62 137 LEU A CA 1
ATOM 1114 C C . LEU A 1 137 ? -15.701 23.647 12.020 1.00 74.62 137 LEU A C 1
ATOM 1116 O O . LEU A 1 137 ? -15.738 23.800 10.803 1.00 74.62 137 LEU A O 1
ATOM 1120 N N . LEU A 1 138 ? -14.779 22.905 12.632 1.00 84.62 138 LEU A N 1
ATOM 1121 C CA . LEU A 1 138 ? -13.710 22.217 11.916 1.00 84.62 138 LEU A CA 1
ATOM 1122 C C . LEU A 1 138 ? -14.146 20.820 11.469 1.00 84.62 138 LEU A C 1
ATOM 1124 O O . LEU A 1 138 ? -14.497 19.969 12.286 1.00 84.62 138 LEU A O 1
ATOM 1128 N N . ASN A 1 139 ? -14.036 20.562 10.171 1.00 88.75 139 ASN A N 1
ATOM 1129 C CA . ASN A 1 139 ? -14.190 19.243 9.577 1.00 88.75 139 ASN A CA 1
ATOM 1130 C C . ASN A 1 139 ? -12.837 18.516 9.491 1.00 88.75 139 ASN A C 1
ATOM 1132 O O . ASN A 1 139 ? -11.768 19.117 9.600 1.00 88.75 139 ASN A O 1
ATOM 1136 N N . GLY A 1 140 ? -12.884 17.195 9.299 1.00 90.12 140 GLY A N 1
ATOM 1137 C CA . GLY A 1 140 ? -11.680 16.358 9.211 1.00 90.12 140 GLY A CA 1
ATOM 1138 C C . GLY A 1 140 ? -11.048 16.021 10.567 1.00 90.12 140 GLY A C 1
ATOM 1139 O O . GLY A 1 140 ? -9.921 15.544 10.610 1.00 90.12 140 GLY A O 1
ATOM 1140 N N . ILE A 1 141 ? -11.744 16.249 11.685 1.00 90.75 141 ILE A N 1
ATOM 1141 C CA . ILE A 1 141 ? -11.285 15.855 13.024 1.00 90.75 141 ILE A CA 1
ATOM 1142 C C . ILE A 1 141 ? -12.088 14.647 13.511 1.00 90.75 141 ILE A C 1
ATOM 1144 O O . ILE A 1 141 ? -13.317 14.649 13.439 1.00 90.75 141 ILE A O 1
ATOM 1148 N N . TYR A 1 142 ? -11.401 13.638 14.051 1.00 92.00 142 TYR A N 1
ATOM 1149 C CA . TYR A 1 142 ? -12.024 12.388 14.495 1.00 92.00 142 TYR A CA 1
ATOM 1150 C C . TYR A 1 142 ? -11.705 12.040 15.950 1.00 92.00 142 TYR A C 1
ATOM 1152 O O . TYR A 1 142 ? -10.600 12.263 16.447 1.00 92.00 142 TYR A O 1
ATOM 1160 N N . GLU A 1 143 ? -12.676 11.433 16.628 1.00 90.94 143 GLU A N 1
ATOM 1161 C CA . GLU A 1 143 ? -12.514 10.795 17.931 1.00 90.94 143 GLU A CA 1
ATOM 1162 C C . GLU A 1 143 ? -12.333 9.289 17.770 1.00 90.94 143 GLU A C 1
ATOM 1164 O O . GLU A 1 143 ? -13.037 8.646 16.989 1.00 90.94 143 GLU A O 1
ATOM 1169 N N . VAL A 1 144 ? -11.419 8.724 18.559 1.00 93.06 144 VAL A N 1
ATOM 1170 C CA . VAL A 1 144 ? -11.165 7.283 18.607 1.00 93.06 144 VAL A CA 1
ATOM 1171 C C . VAL A 1 144 ? -11.458 6.776 20.010 1.00 93.06 144 VAL A C 1
ATOM 1173 O O . VAL A 1 144 ? -10.834 7.208 20.981 1.00 93.06 144 VAL A O 1
ATOM 1176 N N . TYR A 1 145 ? -12.397 5.841 20.096 1.00 91.25 145 TYR A N 1
ATOM 1177 C CA . TYR A 1 145 ? -12.785 5.154 21.318 1.00 91.25 145 TYR A CA 1
ATOM 1178 C C . TYR A 1 145 ? -12.300 3.719 21.281 1.00 91.25 145 TYR A C 1
ATOM 1180 O O . TYR A 1 145 ? -12.651 2.966 20.372 1.00 91.25 145 TYR A O 1
ATOM 1188 N N . LEU A 1 146 ? -11.491 3.357 22.269 1.00 91.38 146 LEU A N 1
ATOM 1189 C CA . LEU A 1 146 ? -10.813 2.073 22.322 1.00 91.38 146 LEU A CA 1
ATOM 1190 C C . LEU A 1 146 ? -11.401 1.177 23.410 1.00 91.38 146 LEU A C 1
ATOM 1192 O O . LEU A 1 146 ? -11.512 1.590 24.566 1.00 91.38 146 LEU A O 1
ATOM 1196 N N . GLU A 1 147 ? -11.700 -0.065 23.037 1.00 89.44 147 GLU A N 1
ATOM 1197 C CA . GLU A 1 147 ? -12.049 -1.151 23.949 1.00 89.44 147 GLU A CA 1
ATOM 1198 C C . GLU A 1 147 ? -10.863 -2.125 23.995 1.00 89.44 147 GLU A C 1
ATOM 1200 O O . GLU A 1 147 ? -10.535 -2.772 22.999 1.00 89.44 147 GLU A O 1
ATOM 1205 N N . LEU A 1 148 ? -10.186 -2.199 25.141 1.00 87.94 148 LEU A N 1
ATOM 1206 C CA . LEU A 1 148 ? -9.018 -3.062 25.351 1.00 87.94 148 LEU A CA 1
ATOM 1207 C C . LEU A 1 148 ? -9.421 -4.402 25.969 1.00 87.94 148 LEU A C 1
ATOM 1209 O O . LEU A 1 148 ? -10.443 -4.482 26.653 1.00 87.94 148 LEU A O 1
ATOM 1213 N N . ASP A 1 149 ? -8.593 -5.424 25.766 1.00 83.94 149 ASP A N 1
ATOM 1214 C CA . ASP A 1 149 ? -8.797 -6.748 26.361 1.00 83.94 149 ASP A CA 1
ATOM 1215 C C . ASP A 1 149 ? -8.829 -6.695 27.900 1.00 83.94 149 ASP A C 1
ATOM 1217 O O . ASP A 1 149 ? -8.096 -5.934 28.543 1.00 83.94 149 ASP A O 1
ATOM 1221 N N . ASP A 1 150 ? -9.685 -7.525 28.503 1.00 74.25 150 ASP A N 1
ATOM 1222 C CA . ASP A 1 150 ? -9.982 -7.491 29.943 1.00 74.25 150 ASP A CA 1
ATOM 1223 C C . ASP A 1 150 ? -8.762 -7.790 30.829 1.00 74.25 150 ASP A C 1
ATOM 1225 O O . ASP A 1 150 ? -8.662 -7.298 31.954 1.00 74.25 150 ASP A O 1
ATOM 1229 N N . ASP A 1 151 ? -7.821 -8.594 30.338 1.00 73.12 151 ASP A N 1
ATOM 1230 C CA . ASP A 1 151 ? -6.615 -9.006 31.054 1.00 73.12 151 ASP A CA 1
ATOM 1231 C C . ASP A 1 151 ? -5.420 -8.059 30.848 1.00 73.12 151 ASP A C 1
ATOM 1233 O O . ASP A 1 151 ? -4.364 -8.250 31.463 1.00 73.12 151 ASP A O 1
ATOM 1237 N N . ALA A 1 152 ? -5.583 -6.995 30.053 1.00 77.19 152 ALA A N 1
ATOM 1238 C CA . ALA A 1 152 ? -4.556 -5.979 29.869 1.00 77.19 152 ALA A CA 1
ATOM 1239 C C . ALA A 1 152 ? -4.393 -5.129 31.143 1.00 77.19 152 ALA A C 1
ATOM 1241 O O . ALA A 1 152 ? -5.238 -4.294 31.481 1.00 77.19 152 ALA A O 1
ATOM 1242 N N . GLY A 1 153 ? -3.272 -5.312 31.846 1.00 84.56 153 GLY A N 1
ATOM 1243 C CA . GLY A 1 153 ? -2.895 -4.467 32.984 1.00 84.56 153 GLY A CA 1
ATOM 1244 C C . GLY A 1 153 ? -2.586 -3.022 32.571 1.00 84.56 153 GLY A C 1
ATOM 1245 O O . GLY A 1 153 ? -2.235 -2.761 31.424 1.00 84.56 153 GLY A O 1
ATOM 1246 N N . GLU A 1 154 ? -2.650 -2.078 33.515 1.00 88.06 154 GLU A N 1
ATOM 1247 C CA . GLU A 1 154 ? -2.532 -0.630 33.244 1.00 88.06 154 GLU A CA 1
ATOM 1248 C C . GLU A 1 154 ? -1.295 -0.247 32.412 1.00 88.06 154 GLU A C 1
ATOM 1250 O O . GLU A 1 154 ? -1.385 0.541 31.475 1.00 88.06 154 GLU A O 1
ATOM 1255 N N . ALA A 1 155 ? -0.139 -0.858 32.689 1.00 90.81 155 ALA A N 1
ATOM 1256 C CA . ALA A 1 155 ? 1.081 -0.610 31.920 1.00 90.81 155 ALA A CA 1
ATOM 1257 C C . ALA A 1 155 ? 0.939 -1.005 30.436 1.00 90.81 155 ALA A C 1
ATOM 1259 O O . ALA A 1 155 ? 1.388 -0.267 29.558 1.00 90.81 155 ALA A O 1
ATOM 1260 N N . VAL A 1 156 ? 0.283 -2.139 30.158 1.00 89.69 156 VAL A N 1
ATOM 1261 C CA . VAL A 1 156 ? -0.011 -2.603 28.793 1.00 89.69 156 VAL A CA 1
ATOM 1262 C C . VAL A 1 156 ? -0.994 -1.647 28.130 1.00 89.69 156 VAL A C 1
ATOM 1264 O O . VAL A 1 156 ? -0.749 -1.218 27.009 1.00 89.69 156 VAL A O 1
ATOM 1267 N N . ARG A 1 157 ? -2.047 -1.222 28.844 1.00 89.88 157 ARG A N 1
ATOM 1268 C CA . ARG A 1 157 ? -3.038 -0.263 28.327 1.00 89.88 157 ARG A CA 1
ATOM 1269 C C . ARG A 1 157 ? -2.386 1.040 27.861 1.00 89.88 157 ARG A C 1
ATOM 1271 O O . ARG A 1 157 ? -2.610 1.472 26.731 1.00 89.88 157 ARG A O 1
ATOM 1278 N N . GLN A 1 158 ? -1.532 1.633 28.695 1.00 90.12 158 GLN A N 1
ATOM 1279 C CA . GLN A 1 158 ? -0.811 2.866 28.357 1.00 90.12 158 GLN A CA 1
ATOM 1280 C C . GLN A 1 158 ? 0.145 2.671 27.172 1.00 90.12 158 GLN A C 1
ATOM 1282 O O . GLN A 1 158 ? 0.237 3.528 26.289 1.00 90.12 158 GLN A O 1
ATOM 1287 N N . GLN A 1 159 ? 0.833 1.527 27.112 1.00 92.25 159 GLN A N 1
ATOM 1288 C CA . GLN A 1 159 ? 1.703 1.192 25.987 1.00 92.25 159 GLN A CA 1
ATOM 1289 C C . GLN A 1 159 ? 0.913 1.031 24.680 1.00 92.25 159 GLN A C 1
ATOM 1291 O O . GLN A 1 159 ? 1.344 1.560 23.652 1.00 92.25 159 GLN A O 1
ATOM 1296 N N . THR A 1 160 ? -0.242 0.362 24.716 1.00 92.81 160 THR A N 1
ATOM 1297 C CA . THR A 1 160 ? -1.126 0.180 23.558 1.00 92.81 160 THR A CA 1
ATOM 1298 C C . THR A 1 160 ? -1.652 1.520 23.056 1.00 92.81 160 THR A C 1
ATOM 1300 O O . THR A 1 160 ? -1.506 1.808 21.871 1.00 92.81 160 THR A O 1
ATOM 1303 N N . ILE A 1 161 ? -2.156 2.398 23.933 1.00 92.44 161 ILE A N 1
ATOM 1304 C CA . ILE A 1 161 ? -2.608 3.746 23.534 1.00 92.44 161 ILE A CA 1
ATOM 1305 C C . ILE A 1 161 ? -1.473 4.532 22.872 1.00 92.44 161 ILE A C 1
ATOM 1307 O O . ILE A 1 161 ? -1.656 5.117 21.805 1.00 92.44 161 ILE A O 1
ATOM 1311 N N . LYS A 1 162 ? -0.276 4.530 23.473 1.00 92.06 162 LYS A N 1
ATOM 1312 C CA . LYS A 1 162 ? 0.883 5.229 22.909 1.00 92.06 162 LYS A CA 1
ATOM 1313 C C . LYS A 1 162 ? 1.247 4.687 21.526 1.00 92.06 162 LYS A C 1
ATOM 1315 O O . LYS A 1 162 ? 1.505 5.473 20.616 1.00 92.06 162 LYS A O 1
ATOM 1320 N N . LYS A 1 163 ? 1.251 3.361 21.358 1.00 93.88 163 LYS A N 1
ATOM 1321 C CA . LYS A 1 163 ? 1.497 2.702 20.068 1.00 93.88 163 LYS A CA 1
ATOM 1322 C C . LYS A 1 163 ? 0.443 3.096 19.032 1.00 93.88 163 LYS A C 1
ATOM 1324 O O . LYS A 1 163 ? 0.805 3.418 17.905 1.00 93.88 163 LYS A O 1
ATOM 1329 N N . LEU A 1 164 ? -0.831 3.123 19.416 1.00 94.81 164 LEU A N 1
ATOM 1330 C CA . LEU A 1 164 ? -1.933 3.486 18.526 1.00 94.81 164 LEU A CA 1
ATOM 1331 C C . LEU A 1 164 ? -1.904 4.956 18.111 1.00 94.81 164 LEU A C 1
ATOM 1333 O O . LEU A 1 164 ? -2.148 5.245 16.947 1.00 94.81 164 LEU A O 1
ATOM 1337 N N . ASN A 1 165 ? -1.533 5.880 19.001 1.00 92.56 165 ASN A N 1
ATOM 1338 C CA . ASN A 1 165 ? -1.329 7.280 18.617 1.00 92.56 165 ASN A CA 1
ATOM 1339 C C . ASN A 1 165 ? -0.261 7.408 17.517 1.00 92.56 165 ASN A C 1
ATOM 1341 O O . ASN A 1 165 ? -0.465 8.126 16.541 1.00 92.56 165 ASN A O 1
ATOM 1345 N N . LEU A 1 166 ? 0.851 6.670 17.630 1.00 93.81 166 LEU A N 1
ATOM 1346 C CA . LEU A 1 166 ? 1.878 6.631 16.581 1.00 93.81 166 LEU A CA 1
ATOM 1347 C C . LEU A 1 166 ? 1.350 5.990 15.290 1.00 93.81 166 LEU A C 1
ATOM 1349 O O . LEU A 1 166 ? 1.629 6.494 14.204 1.00 93.81 166 LEU A O 1
ATOM 1353 N N . LEU A 1 167 ? 0.579 4.903 15.402 1.00 95.31 167 LEU A N 1
ATOM 1354 C CA . LEU A 1 167 ? -0.026 4.211 14.262 1.00 95.31 167 LEU A CA 1
ATOM 1355 C C . LEU A 1 167 ? -0.983 5.127 13.487 1.00 95.31 167 LEU A C 1
ATOM 1357 O O . LEU A 1 167 ? -0.893 5.192 12.264 1.00 95.31 167 LEU A O 1
ATOM 1361 N N . LEU A 1 168 ? -1.852 5.855 14.192 1.00 95.06 168 LEU A N 1
ATOM 1362 C CA . LEU A 1 168 ? -2.790 6.816 13.613 1.00 95.06 168 LEU A CA 1
ATOM 1363 C C . LEU A 1 168 ? -2.053 7.967 12.931 1.00 95.06 168 LEU A C 1
ATOM 1365 O O . LEU A 1 168 ? -2.327 8.256 11.774 1.00 95.06 168 LEU A O 1
ATOM 1369 N N . GLN A 1 169 ? -1.064 8.575 13.593 1.00 93.19 169 GLN A N 1
ATOM 1370 C CA . GLN A 1 169 ? -0.277 9.661 12.996 1.00 93.19 169 GLN A CA 1
ATOM 1371 C C . GLN A 1 169 ? 0.527 9.202 11.769 1.00 93.19 169 GLN A C 1
ATOM 1373 O O . GLN A 1 169 ? 0.681 9.956 10.812 1.00 93.19 169 GLN A O 1
ATOM 1378 N N . ASN A 1 170 ? 0.990 7.949 11.751 1.00 93.81 170 ASN A N 1
ATOM 1379 C CA . ASN A 1 170 ? 1.664 7.361 10.594 1.00 93.81 170 ASN A CA 1
ATOM 1380 C C . ASN A 1 170 ? 0.713 6.962 9.452 1.00 93.81 170 ASN A C 1
ATOM 1382 O O . ASN A 1 170 ? 1.187 6.586 8.386 1.00 93.81 170 ASN A O 1
ATOM 1386 N N . ASN A 1 171 ? -0.603 7.006 9.652 1.00 95.31 171 ASN A N 1
ATOM 1387 C CA . ASN A 1 171 ? -1.602 6.642 8.642 1.00 95.31 171 ASN A CA 1
ATOM 1388 C C . ASN A 1 171 ? -2.657 7.737 8.429 1.00 95.31 171 ASN A C 1
ATOM 1390 O O . ASN A 1 171 ? -3.661 7.493 7.773 1.00 95.31 171 ASN A O 1
ATOM 1394 N N . ARG A 1 172 ? -2.425 8.930 8.982 1.00 94.31 172 ARG A N 1
ATOM 1395 C CA . ARG A 1 172 ? -3.322 10.080 8.915 1.00 94.31 172 ARG A CA 1
ATOM 1396 C C . ARG A 1 172 ? -3.475 10.533 7.467 1.00 94.31 172 ARG A C 1
ATOM 1398 O O . ARG A 1 172 ? -2.472 10.720 6.776 1.00 94.31 172 ARG A O 1
ATOM 1405 N N . ASN A 1 173 ? -4.707 10.744 7.019 1.00 95.44 173 ASN A N 1
ATOM 1406 C CA . ASN A 1 173 ? -4.949 11.284 5.686 1.00 95.44 173 ASN A CA 1
ATOM 1407 C C . ASN A 1 173 ? -4.681 12.789 5.630 1.00 95.44 173 ASN A C 1
ATOM 1409 O O . ASN A 1 173 ? -4.647 13.484 6.646 1.00 95.44 173 ASN A O 1
ATOM 1413 N N . LEU A 1 174 ? -4.495 13.286 4.413 1.00 95.00 174 LEU A N 1
ATOM 1414 C CA . LEU A 1 174 ? -4.331 14.698 4.114 1.00 95.00 174 LEU A CA 1
ATOM 1415 C C . LEU A 1 174 ? -5.533 15.498 4.635 1.00 95.00 174 LEU A C 1
ATOM 1417 O O . LEU A 1 174 ? -6.679 15.145 4.376 1.00 95.00 174 LEU A O 1
ATOM 1421 N N . CYS A 1 175 ? -5.258 16.583 5.354 1.00 94.56 175 CYS A N 1
ATOM 1422 C CA . CYS A 1 175 ? -6.242 17.459 5.990 1.00 94.56 175 CYS A CA 1
ATOM 1423 C C . CYS A 1 175 ? -7.131 16.815 7.070 1.00 94.56 175 CYS A C 1
ATOM 1425 O O . CYS A 1 175 ? -8.097 17.446 7.495 1.00 94.56 175 CYS A O 1
ATOM 1427 N N . GLU A 1 176 ? -6.791 15.625 7.566 1.00 93.62 176 GLU A N 1
ATOM 1428 C CA . GLU A 1 176 ? -7.493 14.982 8.684 1.00 93.62 176 GLU A CA 1
ATOM 1429 C C . GLU A 1 176 ? -6.644 14.987 9.965 1.00 93.62 176 GLU A C 1
ATOM 1431 O O . GLU A 1 176 ? -5.424 15.010 9.888 1.00 93.62 176 GLU A O 1
ATOM 1436 N N . ASP A 1 177 ? -7.227 14.934 11.161 1.00 92.75 177 ASP A N 1
ATOM 1437 C CA . ASP A 1 177 ? -6.474 14.733 12.410 1.00 92.75 177 ASP A CA 1
ATOM 1438 C C . ASP A 1 177 ? -7.311 14.007 13.473 1.00 92.75 177 ASP A C 1
ATOM 1440 O O . ASP A 1 177 ? -8.539 13.951 13.409 1.00 92.75 177 ASP A O 1
ATOM 1444 N N . PHE A 1 178 ? -6.638 13.460 14.483 1.00 91.62 178 PHE A N 1
ATOM 1445 C CA . PHE A 1 178 ? -7.271 12.724 15.573 1.00 91.62 178 PHE A CA 1
ATOM 1446 C C . PHE A 1 178 ? -7.206 13.510 16.880 1.00 91.62 178 PHE A C 1
ATOM 1448 O O . PHE A 1 178 ? -6.172 14.073 17.250 1.00 91.62 178 PHE A O 1
ATOM 1455 N N . LEU A 1 179 ? -8.314 13.518 17.618 1.00 89.12 179 LEU A N 1
ATOM 1456 C CA . LEU A 1 179 ? -8.309 13.879 19.032 1.00 89.12 179 LEU A CA 1
ATOM 1457 C C . LEU A 1 179 ? -7.662 12.755 19.861 1.00 89.12 179 LEU A C 1
ATOM 1459 O O . LEU A 1 179 ? -7.578 11.617 19.391 1.00 89.12 179 LEU A O 1
ATOM 1463 N N . PRO A 1 180 ? -7.205 13.044 21.096 1.00 88.44 180 PRO A N 1
ATOM 1464 C CA . PRO A 1 180 ? -6.631 12.023 21.964 1.00 88.44 180 PRO A CA 1
ATOM 1465 C C . PRO A 1 180 ? -7.552 10.806 22.100 1.00 88.44 180 PRO A C 1
ATOM 1467 O O . PRO A 1 180 ? -8.752 10.964 22.335 1.00 88.44 180 PRO A O 1
ATOM 1470 N N . ILE A 1 181 ? -6.978 9.605 21.971 1.00 92.00 181 ILE A N 1
ATOM 1471 C CA . ILE A 1 181 ? -7.712 8.343 22.114 1.00 92.00 181 ILE A CA 1
ATOM 1472 C C . ILE A 1 181 ? -8.375 8.299 23.493 1.00 92.00 181 ILE A C 1
ATOM 1474 O O . ILE A 1 181 ? -7.720 8.490 24.522 1.00 92.00 181 ILE A O 1
ATOM 1478 N N . LYS A 1 182 ? -9.676 8.016 23.507 1.00 89.12 182 LYS A N 1
ATOM 1479 C CA . LYS A 1 182 ? -10.482 7.867 24.718 1.00 89.12 182 LYS A CA 1
ATOM 1480 C C . LYS A 1 182 ? -10.753 6.387 24.974 1.00 89.12 182 LYS A C 1
ATOM 1482 O O . LYS A 1 182 ? -10.879 5.592 24.046 1.00 89.12 182 LYS A O 1
ATOM 1487 N N . GLN A 1 183 ? -10.877 6.025 26.244 1.00 87.62 183 GLN A N 1
ATOM 1488 C CA . GLN A 1 183 ? -11.416 4.730 26.656 1.00 87.62 183 GLN A CA 1
ATOM 1489 C C . GLN A 1 183 ? -12.795 4.952 27.255 1.00 87.62 183 GLN A C 1
ATOM 1491 O O . GLN A 1 183 ? -13.006 5.923 27.986 1.00 87.62 183 GLN A O 1
ATOM 1496 N N . PHE A 1 184 ? -13.723 4.057 26.943 1.00 82.81 184 PHE A N 1
ATOM 1497 C CA . PHE A 1 184 ? -15.013 4.062 27.604 1.00 82.81 184 PHE A CA 1
ATOM 1498 C C . PHE A 1 184 ? -14.922 3.352 28.961 1.00 82.81 184 PHE A C 1
ATOM 1500 O O . PHE A 1 184 ? -14.254 2.319 29.053 1.00 82.81 184 PHE A O 1
ATOM 1507 N N . PRO A 1 185 ? -15.582 3.877 30.009 1.00 85.44 185 PRO A N 1
ATOM 1508 C CA . PRO A 1 185 ? -15.719 3.174 31.281 1.00 85.44 185 PRO A CA 1
ATOM 1509 C C . PRO A 1 185 ? -16.458 1.842 31.105 1.00 85.44 185 PRO A C 1
ATOM 1511 O O . PRO A 1 185 ? -17.304 1.705 30.222 1.00 85.44 185 PRO A O 1
ATOM 1514 N N . ASP A 1 186 ? -16.159 0.867 31.960 1.00 86.62 186 ASP A N 1
ATOM 1515 C CA . ASP A 1 186 ? -16.772 -0.460 31.881 1.00 86.62 186 ASP A CA 1
ATOM 1516 C C . ASP A 1 186 ? -18.223 -0.455 32.396 1.00 86.62 186 ASP A C 1
ATOM 1518 O O . ASP A 1 186 ? -18.520 0.050 33.480 1.00 86.62 186 ASP A O 1
ATOM 1522 N N . GLU A 1 187 ? -19.119 -1.108 31.657 1.00 91.50 187 GLU A N 1
ATOM 1523 C CA . GLU A 1 187 ? -20.462 -1.491 32.093 1.00 91.50 187 GLU A CA 1
ATOM 1524 C C . GLU A 1 187 ? -20.532 -3.023 32.194 1.00 91.50 187 GLU A C 1
ATOM 1526 O O . GLU A 1 187 ? -20.519 -3.749 31.199 1.00 91.50 187 GLU A O 1
ATOM 1531 N N . SER A 1 188 ? -20.586 -3.537 33.424 1.00 92.56 188 SER A N 1
ATOM 1532 C CA . SER A 1 188 ? -20.613 -4.976 33.692 1.00 92.56 188 SER A CA 1
ATOM 1533 C C . SER A 1 188 ? -22.034 -5.530 33.634 1.00 92.56 188 SER A C 1
ATOM 1535 O O . SER A 1 188 ? -22.835 -5.245 34.523 1.00 92.56 188 SER A O 1
ATOM 1537 N N . VAL A 1 189 ? -22.329 -6.391 32.668 1.00 94.44 189 VAL A N 1
ATOM 1538 C CA . VAL A 1 189 ? -23.558 -7.187 32.600 1.00 94.44 189 VAL A CA 1
ATOM 1539 C C . VAL A 1 189 ? -23.432 -8.404 33.513 1.00 94.44 189 VAL A C 1
ATOM 1541 O O . VAL A 1 189 ? -22.474 -9.173 33.414 1.00 94.44 189 VAL A O 1
ATOM 1544 N N . SER A 1 190 ? -24.407 -8.600 34.395 1.00 94.88 190 SER A N 1
ATOM 1545 C CA . SER A 1 190 ? -24.547 -9.794 35.221 1.00 94.88 190 SER A CA 1
ATOM 1546 C C . SER A 1 190 ? -25.806 -10.574 34.862 1.00 94.88 190 SER A C 1
ATOM 1548 O O . SER A 1 190 ? -26.842 -10.011 34.497 1.00 94.88 190 SER A O 1
ATOM 1550 N N . VAL A 1 191 ? -25.714 -11.894 34.997 1.00 95.69 191 VAL A N 1
ATOM 1551 C CA . VAL A 1 191 ? -26.825 -12.818 34.773 1.00 95.69 191 VAL A CA 1
ATOM 1552 C C . VAL A 1 191 ? -27.072 -13.606 36.053 1.00 95.69 191 VAL A C 1
ATOM 1554 O O . VAL A 1 191 ? -26.170 -14.234 36.608 1.00 95.69 191 VAL A O 1
ATOM 1557 N N . LEU A 1 192 ? -28.313 -13.580 36.528 1.00 95.38 192 LEU A N 1
ATOM 1558 C CA . LEU A 1 192 ? -28.811 -14.480 37.559 1.00 95.38 192 LEU A CA 1
ATOM 1559 C C . LEU A 1 192 ? -29.676 -15.527 36.872 1.00 95.38 192 LEU A C 1
ATOM 1561 O O . LEU A 1 192 ? -30.724 -15.176 36.330 1.00 95.38 192 LEU A O 1
ATOM 1565 N N . ALA A 1 193 ? -29.256 -16.790 36.892 1.00 95.75 193 ALA A N 1
ATOM 1566 C CA . ALA A 1 193 ? -29.993 -17.869 36.247 1.00 95.75 193 ALA A CA 1
ATOM 1567 C C . ALA A 1 193 ? -29.921 -19.189 37.023 1.00 95.75 193 ALA A C 1
ATOM 1569 O O . ALA A 1 193 ? -28.854 -19.587 37.492 1.00 95.75 193 ALA A O 1
ATOM 1570 N N . ASP A 1 194 ? -31.062 -19.877 37.084 1.00 96.94 194 ASP A N 1
ATOM 1571 C CA . ASP A 1 194 ? -31.186 -21.246 37.588 1.00 96.94 194 ASP A CA 1
ATOM 1572 C C . ASP A 1 194 ? -31.341 -22.191 36.388 1.00 96.94 194 ASP A C 1
ATOM 1574 O O . ASP A 1 194 ? -32.374 -22.171 35.709 1.00 96.94 194 ASP A O 1
ATOM 1578 N N . VAL A 1 195 ? -30.320 -23.002 36.117 1.00 96.81 195 VAL A N 1
ATOM 1579 C CA . VAL A 1 195 ? -30.217 -23.836 34.910 1.00 96.81 195 VAL A CA 1
ATOM 1580 C C . VAL A 1 195 ? -30.273 -25.316 35.289 1.00 96.81 195 VAL A C 1
ATOM 1582 O O . VAL A 1 195 ? -29.480 -25.788 36.101 1.00 96.81 195 VAL A O 1
ATOM 1585 N N . GLU A 1 196 ? -31.211 -26.063 34.708 1.00 96.81 196 GLU A N 1
ATOM 1586 C CA . GLU A 1 196 ? -31.243 -27.526 34.792 1.00 96.81 196 GLU A CA 1
ATOM 1587 C C . GLU A 1 196 ? -30.301 -28.107 33.737 1.00 96.81 196 GLU A C 1
ATOM 1589 O O . GLU A 1 196 ? -30.394 -27.740 32.564 1.00 96.81 196 GLU A O 1
ATOM 1594 N N . VAL A 1 197 ? -29.429 -29.026 34.143 1.00 96.56 197 VAL A N 1
ATOM 1595 C CA . VAL A 1 197 ? -28.462 -29.684 33.256 1.00 96.56 197 VAL A CA 1
ATOM 1596 C C . VAL A 1 197 ? -28.688 -31.191 33.203 1.00 96.56 197 VAL A C 1
ATOM 1598 O O . VAL A 1 197 ? -29.295 -31.780 34.102 1.00 96.56 197 VAL A O 1
ATOM 1601 N N . GLU A 1 198 ? -28.191 -31.821 32.143 1.00 95.31 198 GLU A N 1
ATOM 1602 C CA . GLU A 1 198 ? -28.281 -33.265 31.943 1.00 95.31 198 GLU A CA 1
ATOM 1603 C C . GLU A 1 198 ? -27.593 -34.055 33.064 1.00 95.31 198 GLU A C 1
ATOM 1605 O O . GLU A 1 198 ? -26.676 -33.588 33.752 1.00 95.31 198 GLU A O 1
ATOM 1610 N N . HIS A 1 199 ? -28.057 -35.287 33.276 1.00 90.81 199 HIS A N 1
ATOM 1611 C CA . HIS A 1 199 ? -27.616 -36.104 34.403 1.00 90.81 199 HIS A CA 1
ATOM 1612 C C . HIS A 1 199 ? -26.113 -36.429 34.341 1.00 90.81 199 HIS A C 1
ATOM 1614 O O . HIS A 1 199 ? -25.410 -36.352 35.355 1.00 90.81 199 HIS A O 1
ATOM 1620 N N . ASP A 1 200 ? -25.618 -36.748 33.152 1.00 91.44 200 ASP A N 1
ATOM 1621 C CA . ASP A 1 200 ? -24.252 -37.159 32.828 1.00 91.44 200 ASP A CA 1
ATOM 1622 C C . ASP A 1 200 ? -23.321 -36.000 32.435 1.00 91.44 200 ASP A C 1
ATOM 1624 O O . ASP A 1 200 ? -22.100 -36.166 32.478 1.00 91.44 200 ASP A O 1
ATOM 1628 N N . ALA A 1 201 ? -23.858 -34.810 32.154 1.00 91.31 201 ALA A N 1
ATOM 1629 C CA . ALA A 1 201 ? -23.057 -33.633 31.828 1.00 91.31 201 ALA A CA 1
ATOM 1630 C C . ALA A 1 201 ? -22.107 -33.237 32.974 1.00 91.31 201 ALA A C 1
ATOM 1632 O O . ALA A 1 201 ? -22.457 -33.274 34.156 1.00 91.31 201 ALA A O 1
ATOM 1633 N N . LYS A 1 202 ? -20.882 -32.816 32.656 1.00 93.62 202 LYS A N 1
ATOM 1634 C CA . LYS A 1 202 ? -19.932 -32.324 33.666 1.00 93.62 202 LYS A CA 1
ATOM 1635 C C . LYS A 1 202 ? -20.277 -30.885 34.043 1.00 93.62 202 LYS A C 1
ATOM 1637 O O . LYS A 1 202 ? -20.026 -29.966 33.271 1.00 93.62 202 LYS A O 1
ATOM 1642 N N . SER A 1 203 ? -20.832 -30.687 35.236 1.00 93.19 203 SER A N 1
ATOM 1643 C CA . SER A 1 203 ? -21.391 -29.404 35.677 1.00 93.19 203 SER A CA 1
ATOM 1644 C C . SER A 1 203 ? -20.409 -28.228 35.566 1.00 93.19 203 SER A C 1
ATOM 1646 O O . SER A 1 203 ? -20.796 -27.149 35.132 1.00 93.19 203 SER A O 1
ATOM 1648 N N . GLU A 1 204 ? -19.129 -28.413 35.907 1.00 93.56 204 GLU A N 1
ATOM 1649 C CA . GLU A 1 204 ? -18.123 -27.352 35.780 1.00 93.56 204 GLU A CA 1
ATOM 1650 C C . GLU A 1 204 ? -17.810 -26.998 34.321 1.00 93.56 204 GLU A C 1
ATOM 1652 O O . GLU A 1 204 ? -17.483 -25.847 34.046 1.00 93.56 204 GLU A O 1
ATOM 1657 N N . ASP A 1 205 ? -17.876 -27.969 33.401 1.00 94.06 205 ASP A N 1
ATOM 1658 C CA . ASP A 1 205 ? -17.699 -27.715 31.963 1.00 94.06 205 ASP A CA 1
ATOM 1659 C C . ASP A 1 205 ? -18.907 -26.960 31.403 1.00 94.06 205 ASP A C 1
ATOM 1661 O O . ASP A 1 205 ? -18.732 -25.947 30.733 1.00 94.06 205 ASP A O 1
ATOM 1665 N N . VAL A 1 206 ? -20.126 -27.385 31.755 1.00 95.56 206 VAL A N 1
ATOM 1666 C CA . VAL A 1 206 ? -21.359 -26.700 31.336 1.00 95.56 206 VAL A CA 1
ATOM 1667 C C . VAL A 1 206 ? -21.370 -25.257 31.835 1.00 95.56 206 VAL A C 1
ATOM 1669 O O . VAL A 1 206 ? -21.617 -24.344 31.054 1.00 95.56 206 VAL A O 1
ATOM 1672 N N . LEU A 1 207 ? -21.038 -25.016 33.109 1.00 95.69 207 LEU A N 1
ATOM 1673 C CA . LEU A 1 207 ? -21.009 -23.657 33.651 1.00 95.69 207 LEU A CA 1
ATOM 1674 C C . LEU A 1 207 ? -19.936 -22.783 32.983 1.00 95.69 207 LEU A C 1
ATOM 1676 O O . LEU A 1 207 ? -20.190 -21.611 32.707 1.00 95.69 207 LEU A O 1
ATOM 1680 N N . ALA A 1 208 ? -18.751 -23.339 32.709 1.00 95.19 208 ALA A N 1
ATOM 1681 C CA . ALA A 1 208 ? -17.700 -22.624 31.988 1.00 95.19 208 ALA A CA 1
ATOM 1682 C C . ALA A 1 208 ? -18.133 -22.282 30.551 1.00 95.19 208 ALA A C 1
ATOM 1684 O O . ALA A 1 208 ? -17.929 -21.152 30.111 1.00 95.19 208 ALA A O 1
ATOM 1685 N N . ASN A 1 209 ? -18.790 -23.213 29.856 1.00 95.62 209 ASN A N 1
ATOM 1686 C CA . ASN A 1 209 ? -19.321 -22.995 28.511 1.00 95.62 209 ASN A CA 1
ATOM 1687 C C . ASN A 1 209 ? -20.441 -21.944 28.505 1.00 95.62 209 ASN A C 1
ATOM 1689 O O . ASN A 1 209 ? -20.415 -21.053 27.665 1.00 95.62 209 ASN A O 1
ATOM 1693 N N . ILE A 1 210 ? -21.360 -21.967 29.481 1.00 96.44 210 ILE A N 1
ATOM 1694 C CA . ILE A 1 210 ? -22.375 -20.913 29.659 1.00 96.44 210 ILE A CA 1
ATOM 1695 C C . ILE A 1 210 ? -21.705 -19.549 29.845 1.00 96.44 210 ILE A C 1
ATOM 1697 O O . ILE A 1 210 ? -22.086 -18.585 29.185 1.00 96.44 210 ILE A O 1
ATOM 1701 N N . ALA A 1 211 ? -20.697 -19.457 30.717 1.00 95.25 211 ALA A N 1
ATOM 1702 C CA . ALA A 1 211 ? -19.985 -18.206 30.959 1.00 95.25 211 ALA A CA 1
ATOM 1703 C C . ALA A 1 211 ? -19.302 -17.675 29.687 1.00 95.25 211 ALA A C 1
ATOM 1705 O O . ALA A 1 211 ? -19.370 -16.479 29.422 1.00 95.25 211 ALA A O 1
ATOM 1706 N N . MET A 1 212 ? -18.691 -18.547 28.879 1.00 93.69 212 MET A N 1
ATOM 1707 C CA . MET A 1 212 ? -18.104 -18.161 27.592 1.00 93.69 212 MET A CA 1
ATOM 1708 C C . MET A 1 212 ? -19.143 -17.732 26.559 1.00 93.69 212 MET A C 1
ATOM 1710 O O . MET A 1 212 ? -18.932 -16.748 25.854 1.00 93.69 212 MET A O 1
ATOM 1714 N N . THR A 1 213 ? -20.265 -18.444 26.467 1.00 95.31 213 THR A N 1
ATOM 1715 C CA . THR A 1 213 ? -21.365 -18.081 25.570 1.00 95.31 213 THR A CA 1
ATOM 1716 C C . THR A 1 213 ? -21.929 -16.708 25.932 1.00 95.31 213 THR A C 1
ATOM 1718 O O . THR A 1 213 ? -22.105 -15.868 25.055 1.00 95.31 213 THR A O 1
ATOM 1721 N N . LEU A 1 214 ? -22.137 -16.437 27.224 1.00 94.88 214 LEU A N 1
ATOM 1722 C CA . LEU A 1 214 ? -22.572 -15.125 27.709 1.00 94.88 214 LEU A CA 1
ATOM 1723 C C . LEU A 1 214 ? -21.548 -14.027 27.413 1.00 94.88 214 LEU A C 1
ATOM 1725 O O . LEU A 1 214 ? -21.932 -12.946 26.975 1.00 94.88 214 LEU A O 1
ATOM 1729 N N . ASP A 1 215 ? -20.261 -14.309 27.609 1.00 91.38 215 ASP A N 1
ATOM 1730 C CA . ASP A 1 215 ? -19.169 -13.387 27.294 1.00 91.38 215 ASP A CA 1
ATOM 1731 C C . ASP A 1 215 ? -19.173 -12.987 25.813 1.00 91.38 215 ASP A C 1
ATOM 1733 O O . ASP A 1 215 ? -19.246 -11.799 25.500 1.00 91.38 215 ASP A O 1
ATOM 1737 N N . ARG A 1 216 ? -19.232 -13.967 24.899 1.00 89.31 216 ARG A N 1
ATOM 1738 C CA . ARG A 1 216 ? -19.332 -13.718 23.449 1.00 89.31 216 ARG A CA 1
ATOM 1739 C C . ARG A 1 216 ? -20.634 -13.040 23.054 1.00 89.31 216 ARG A C 1
ATOM 1741 O O . ARG A 1 216 ? -20.654 -12.241 22.126 1.00 89.31 216 ARG A O 1
ATOM 1748 N N . PHE A 1 217 ? -21.736 -13.361 23.719 1.00 91.19 217 PHE A N 1
ATOM 1749 C CA . PHE A 1 217 ? -23.011 -12.739 23.403 1.00 91.19 217 PHE A CA 1
ATOM 1750 C C . PHE A 1 217 ? -23.019 -11.259 23.798 1.00 91.19 217 PHE A C 1
ATOM 1752 O O . PHE A 1 217 ? -23.492 -10.417 23.030 1.00 91.19 217 PHE A O 1
ATOM 1759 N N . VAL A 1 218 ? -22.516 -10.930 24.990 1.00 90.25 218 VAL A N 1
ATOM 1760 C CA . VAL A 1 218 ? -22.458 -9.550 25.491 1.00 90.25 218 VAL A CA 1
ATOM 1761 C C . VAL A 1 218 ? -21.413 -8.742 24.725 1.00 90.25 218 VAL A C 1
ATOM 1763 O O . VAL A 1 218 ? -21.691 -7.611 24.330 1.00 90.25 218 VAL A O 1
ATOM 1766 N N . SER A 1 219 ? -20.245 -9.335 24.473 1.00 86.19 219 SER A N 1
ATOM 1767 C CA . SER A 1 219 ? -19.111 -8.696 23.813 1.00 86.19 219 SER A CA 1
ATOM 1768 C C . SER A 1 219 ? -18.580 -9.588 22.677 1.00 86.19 219 SER A C 1
ATOM 1770 O O . SER A 1 219 ? -17.613 -10.329 22.868 1.00 86.19 219 SER A O 1
ATOM 1772 N N . PRO A 1 220 ? -19.221 -9.559 21.490 1.00 84.38 220 PRO A N 1
ATOM 1773 C CA . PRO A 1 220 ? -18.851 -10.427 20.375 1.00 84.38 220 PRO A CA 1
ATOM 1774 C C . PRO A 1 220 ? -17.387 -10.248 19.959 1.00 84.38 220 PRO A C 1
ATOM 1776 O O . PRO A 1 220 ? -16.975 -9.111 19.712 1.00 84.38 220 PRO A O 1
ATOM 1779 N N . PRO A 1 221 ? -16.601 -11.337 19.853 1.00 81.06 221 PRO A N 1
ATOM 1780 C CA . PRO A 1 221 ? -15.234 -11.246 19.369 1.00 81.06 221 PRO A CA 1
ATOM 1781 C C . PRO A 1 221 ? -15.231 -10.871 17.889 1.00 81.06 221 PRO A C 1
ATOM 1783 O O . PRO A 1 221 ? -16.086 -11.304 17.109 1.00 81.06 221 PRO A O 1
ATOM 1786 N N . ILE A 1 222 ? -14.235 -10.091 17.486 1.00 87.50 222 ILE A N 1
ATOM 1787 C CA . ILE A 1 222 ? -14.061 -9.735 16.084 1.00 87.50 222 ILE A CA 1
ATOM 1788 C C . ILE A 1 222 ? -13.288 -10.847 15.381 1.00 87.50 222 ILE A C 1
ATOM 1790 O O . ILE A 1 222 ? -12.187 -11.216 15.783 1.00 87.50 222 ILE A O 1
ATOM 1794 N N . SER A 1 223 ? -13.876 -11.379 14.311 1.00 87.75 223 SER A N 1
ATOM 1795 C CA . SER A 1 223 ? -13.275 -12.457 13.529 1.00 87.75 223 SER A CA 1
ATOM 1796 C C . SER A 1 223 ? -12.097 -11.934 12.708 1.00 87.75 223 SER A C 1
ATOM 1798 O O . SER A 1 223 ? -12.271 -11.193 11.741 1.00 87.75 223 SER A O 1
ATOM 1800 N N . SER A 1 224 ? -10.890 -12.332 13.102 1.00 91.44 224 SER A N 1
ATOM 1801 C CA . SER A 1 224 ? -9.646 -12.083 12.377 1.00 91.44 224 SER A CA 1
ATOM 1802 C C . SER A 1 224 ? -9.214 -13.347 11.631 1.00 91.44 224 SER A C 1
ATOM 1804 O O . SER A 1 224 ? -9.452 -14.463 12.099 1.00 91.44 224 SER A O 1
ATOM 1806 N N . ARG A 1 225 ? -8.594 -13.208 10.456 1.00 92.94 225 ARG A N 1
ATOM 1807 C CA . ARG A 1 225 ? -8.104 -14.326 9.632 1.00 92.94 225 ARG A CA 1
ATOM 1808 C C . ARG A 1 225 ? -6.628 -14.158 9.277 1.00 92.94 225 ARG A C 1
ATOM 1810 O O . ARG A 1 225 ? -6.163 -13.031 9.120 1.00 92.94 225 ARG A O 1
ATOM 1817 N N . THR A 1 226 ? -5.889 -15.256 9.155 1.00 94.31 226 THR A N 1
ATOM 1818 C CA . THR A 1 226 ? -4.528 -15.260 8.592 1.00 94.31 226 THR A CA 1
ATOM 1819 C C . THR A 1 226 ? -4.587 -15.178 7.066 1.00 94.31 226 THR A C 1
ATOM 1821 O O . THR A 1 226 ? -5.633 -15.441 6.471 1.00 94.31 226 THR A O 1
ATOM 1824 N N . LEU A 1 227 ? -3.468 -14.846 6.411 1.00 94.88 227 LEU A N 1
ATOM 1825 C CA . LEU A 1 227 ? -3.403 -14.852 4.945 1.00 94.88 227 LEU A CA 1
ATOM 1826 C C . LEU A 1 227 ? -3.794 -16.223 4.370 1.00 94.88 227 LEU A C 1
ATOM 1828 O O . LEU A 1 227 ? -4.598 -16.289 3.444 1.00 94.88 227 LEU A O 1
ATOM 1832 N N . GLN A 1 228 ? -3.294 -17.311 4.966 1.00 93.88 228 GLN A N 1
ATOM 1833 C CA . GLN A 1 228 ? -3.596 -18.670 4.517 1.00 93.88 228 GLN A CA 1
ATOM 1834 C C . GLN A 1 228 ? -5.090 -18.996 4.623 1.00 93.88 228 GLN A C 1
ATOM 1836 O O . GLN A 1 228 ? -5.664 -19.506 3.670 1.00 93.88 228 GLN A O 1
ATOM 1841 N N . GLU A 1 229 ? -5.748 -18.639 5.732 1.00 94.75 229 GLU A N 1
ATOM 1842 C CA . GLU A 1 229 ? -7.191 -18.874 5.903 1.00 94.75 229 GLU A CA 1
ATOM 1843 C C . GLU A 1 229 ? -8.024 -18.142 4.835 1.00 94.75 229 GLU A C 1
ATOM 1845 O O . GLU A 1 229 ? -9.042 -18.657 4.371 1.00 94.75 229 GLU A O 1
ATOM 1850 N N . VAL A 1 230 ? -7.600 -16.940 4.432 1.00 95.31 230 VAL A N 1
ATOM 1851 C CA . VAL A 1 230 ? -8.278 -16.158 3.388 1.00 95.31 230 VAL A CA 1
ATOM 1852 C C . VAL A 1 230 ? -8.020 -16.731 1.989 1.00 95.31 230 VAL A C 1
ATOM 1854 O O . VAL A 1 230 ? -8.935 -16.759 1.163 1.00 95.31 230 VAL A O 1
ATOM 1857 N N . LEU A 1 231 ? -6.805 -17.224 1.728 1.00 95.00 231 LEU A N 1
ATOM 1858 C CA . LEU A 1 231 ? -6.457 -17.917 0.484 1.00 95.00 231 LEU A CA 1
ATOM 1859 C C . LEU A 1 231 ? -7.223 -19.240 0.341 1.00 95.00 231 LEU A C 1
ATOM 1861 O O . LEU A 1 231 ? -7.789 -19.504 -0.719 1.00 95.00 231 LEU A O 1
ATOM 1865 N N . ASP A 1 232 ? -7.312 -20.028 1.415 1.00 96.12 232 ASP A N 1
ATOM 1866 C CA . ASP A 1 232 ? -8.050 -21.298 1.455 1.00 96.12 232 ASP A CA 1
ATOM 1867 C C . ASP A 1 232 ? -9.558 -21.090 1.240 1.00 96.12 232 ASP A C 1
ATOM 1869 O O . ASP A 1 232 ? -10.236 -21.938 0.656 1.00 96.12 232 ASP A O 1
ATOM 1873 N N . ALA A 1 233 ? -10.084 -19.933 1.654 1.00 95.81 233 ALA A N 1
ATOM 1874 C CA . ALA A 1 233 ? -11.458 -19.517 1.377 1.00 95.81 233 ALA A CA 1
ATOM 1875 C C . ALA A 1 233 ? -11.692 -19.079 -0.087 1.00 95.81 233 ALA A C 1
ATOM 1877 O O . ALA A 1 233 ? -12.827 -18.781 -0.460 1.00 95.81 233 ALA A O 1
ATOM 1878 N N . GLY A 1 234 ? -10.648 -19.036 -0.925 1.00 95.75 234 GLY A N 1
ATOM 1879 C CA . GLY A 1 234 ? -10.742 -18.697 -2.347 1.00 95.75 234 GLY A CA 1
ATOM 1880 C C . GLY A 1 234 ? -10.981 -17.212 -2.626 1.00 95.75 234 GLY A C 1
ATOM 1881 O O . GLY A 1 234 ? -11.491 -16.861 -3.693 1.00 95.75 234 GLY A O 1
ATOM 1882 N N . VAL A 1 235 ? -10.647 -16.328 -1.682 1.00 95.06 235 VAL A N 1
ATOM 1883 C CA . VAL A 1 235 ? -10.784 -14.879 -1.872 1.00 95.06 235 VAL A CA 1
ATOM 1884 C C . VAL A 1 235 ? -9.737 -14.396 -2.878 1.00 95.06 235 VAL A C 1
ATOM 1886 O O . VAL A 1 235 ? -8.557 -14.725 -2.783 1.00 95.06 235 VAL A O 1
ATOM 1889 N N . ALA A 1 236 ? -10.163 -13.604 -3.862 1.00 95.44 236 ALA A N 1
ATOM 1890 C CA . ALA A 1 236 ? -9.268 -13.094 -4.896 1.00 95.44 236 ALA A CA 1
ATOM 1891 C C . ALA A 1 236 ? -8.226 -12.118 -4.322 1.00 95.44 236 ALA A C 1
ATOM 1893 O O . ALA A 1 236 ? -8.547 -11.294 -3.466 1.00 95.44 236 ALA A O 1
ATOM 1894 N N . THR A 1 237 ? -6.987 -12.173 -4.822 1.00 93.62 237 THR A N 1
ATOM 1895 C CA . THR A 1 237 ? -5.849 -11.371 -4.335 1.00 93.62 237 THR A CA 1
ATOM 1896 C C . THR A 1 237 ? -6.130 -9.867 -4.292 1.00 93.62 237 THR A C 1
ATOM 1898 O O . THR A 1 237 ? -5.736 -9.204 -3.335 1.00 93.62 237 THR A O 1
ATOM 1901 N N . ASP A 1 238 ? -6.848 -9.329 -5.283 1.00 92.75 238 ASP A N 1
ATOM 1902 C CA . ASP A 1 238 ? -7.249 -7.918 -5.315 1.00 92.75 238 ASP A CA 1
ATOM 1903 C C . ASP A 1 238 ? -8.194 -7.554 -4.167 1.00 92.75 238 ASP A C 1
ATOM 1905 O O . ASP A 1 238 ? -8.193 -6.414 -3.731 1.00 92.75 238 ASP A O 1
ATOM 1909 N N . LYS A 1 239 ? -8.978 -8.504 -3.646 1.00 94.19 239 LYS A N 1
ATOM 1910 C CA . LYS A 1 239 ? -9.847 -8.303 -2.478 1.00 94.19 239 LYS A CA 1
ATOM 1911 C C . LYS A 1 239 ? -9.108 -8.474 -1.161 1.00 94.19 239 LYS A C 1
ATOM 1913 O O . LYS A 1 239 ? -9.415 -7.747 -0.223 1.00 94.19 239 LYS A O 1
ATOM 1918 N N . ILE A 1 240 ? -8.146 -9.396 -1.103 1.00 94.69 240 ILE A N 1
ATOM 1919 C CA . ILE A 1 240 ? -7.318 -9.638 0.089 1.00 94.69 240 ILE A CA 1
ATOM 1920 C C . ILE A 1 240 ? -6.558 -8.370 0.476 1.00 94.69 240 ILE A C 1
ATOM 1922 O O . ILE A 1 240 ? -6.594 -7.955 1.631 1.00 94.69 240 ILE A O 1
ATOM 1926 N N . PHE A 1 241 ? -5.891 -7.752 -0.499 1.00 95.00 241 PHE A N 1
ATOM 1927 C CA . PHE A 1 241 ? -5.020 -6.599 -0.275 1.00 95.00 241 PHE A CA 1
ATOM 1928 C C . PHE A 1 241 ? -5.705 -5.251 -0.539 1.00 95.00 241 PHE A C 1
ATOM 1930 O O . PHE A 1 241 ? -5.027 -4.234 -0.557 1.00 95.00 241 PHE A O 1
ATOM 1937 N N . ASN A 1 242 ? -7.032 -5.213 -0.715 1.00 93.44 242 ASN A N 1
ATOM 1938 C CA . ASN A 1 242 ? -7.773 -3.955 -0.832 1.00 93.44 242 ASN A CA 1
ATOM 1939 C C . ASN A 1 242 ? -8.017 -3.344 0.552 1.00 93.44 242 ASN A C 1
ATOM 1941 O O . ASN A 1 242 ? -8.952 -3.730 1.265 1.00 93.44 242 ASN A O 1
ATOM 1945 N N . GLY A 1 243 ? -7.164 -2.396 0.919 1.00 93.44 243 GLY A N 1
ATOM 1946 C CA . GLY A 1 243 ? -7.202 -1.714 2.201 1.00 93.44 243 GLY A CA 1
ATOM 1947 C C . GLY A 1 243 ? -5.805 -1.501 2.781 1.00 93.44 243 GLY A C 1
ATOM 1948 O O . GLY A 1 243 ? -4.799 -1.687 2.088 1.00 93.44 243 GLY A O 1
ATOM 1949 N N . PRO A 1 244 ? -5.731 -1.129 4.067 1.00 94.94 244 PRO A N 1
ATOM 1950 C CA . PRO A 1 244 ? -4.468 -0.955 4.758 1.00 94.94 244 PRO A CA 1
ATOM 1951 C C . PRO A 1 244 ? -3.760 -2.286 4.961 1.00 94.94 244 PRO A C 1
ATOM 1953 O O . PRO A 1 244 ? -4.382 -3.336 5.126 1.00 94.94 244 PRO A O 1
ATOM 1956 N N . ARG A 1 245 ? -2.431 -2.222 5.009 1.00 93.25 245 ARG A N 1
ATOM 1957 C CA . ARG A 1 245 ? -1.599 -3.373 5.348 1.00 93.25 245 ARG A CA 1
ATOM 1958 C C . ARG A 1 245 ? -1.799 -3.742 6.824 1.00 93.25 245 ARG A C 1
ATOM 1960 O O . ARG A 1 245 ? -1.488 -2.951 7.712 1.00 93.25 245 ARG A O 1
ATOM 1967 N N . THR A 1 246 ? -2.284 -4.953 7.084 1.00 94.44 246 THR A N 1
ATOM 1968 C CA . THR A 1 246 ? -2.599 -5.463 8.430 1.00 94.44 246 THR A CA 1
ATOM 1969 C C . THR A 1 246 ? -1.982 -6.843 8.674 1.00 94.44 246 THR A C 1
ATOM 1971 O O . THR A 1 246 ? -1.686 -7.578 7.734 1.00 94.44 246 THR A O 1
ATOM 1974 N N . LYS A 1 247 ? -1.760 -7.202 9.948 1.00 94.50 247 LYS A N 1
ATOM 1975 C CA . LYS A 1 247 ? -1.309 -8.537 10.394 1.00 94.50 247 LYS A CA 1
ATOM 1976 C C . LYS A 1 247 ? -2.400 -9.592 10.191 1.00 94.50 247 LYS A C 1
ATOM 1978 O O . LYS A 1 247 ? -2.092 -10.728 9.849 1.00 94.50 247 LYS A O 1
ATOM 1983 N N . TYR A 1 248 ? -3.662 -9.201 10.369 1.00 93.94 248 TYR A N 1
ATOM 1984 C CA . TYR A 1 248 ? -4.828 -10.057 10.153 1.00 93.94 248 TYR A CA 1
ATOM 1985 C C . TYR A 1 248 ? -5.805 -9.445 9.151 1.00 93.94 248 TYR A C 1
ATOM 1987 O O . TYR A 1 248 ? -5.859 -8.228 8.978 1.00 93.94 248 TYR A O 1
ATOM 1995 N N . PHE A 1 249 ? -6.618 -10.296 8.535 1.00 94.56 249 PHE A N 1
ATOM 1996 C CA . PHE A 1 249 ? -7.651 -9.924 7.575 1.00 94.56 249 PHE A CA 1
ATOM 1997 C C . PHE A 1 249 ? -9.036 -10.003 8.216 1.00 94.56 249 PHE A C 1
ATOM 1999 O O . PHE A 1 249 ? -9.310 -10.896 9.018 1.00 94.56 249 PHE A O 1
ATOM 2006 N N . PHE A 1 250 ? -9.922 -9.085 7.836 1.00 93.81 250 PHE A N 1
ATOM 2007 C CA . PHE A 1 250 ? -11.250 -8.944 8.430 1.00 93.81 250 PHE A CA 1
ATOM 2008 C C . PHE A 1 250 ? -12.310 -8.809 7.344 1.00 93.81 250 PHE A C 1
ATOM 2010 O O . PHE A 1 250 ? -12.103 -8.104 6.352 1.00 93.81 250 PHE A O 1
ATOM 2017 N N . ASP A 1 251 ? -13.461 -9.437 7.564 1.00 92.25 251 ASP A N 1
ATOM 2018 C CA . ASP A 1 251 ? -14.621 -9.266 6.698 1.00 92.25 251 ASP A CA 1
ATOM 2019 C C . ASP A 1 251 ? -15.402 -7.993 7.065 1.00 92.25 251 ASP A C 1
ATOM 2021 O O . ASP A 1 251 ? -15.625 -7.684 8.239 1.00 92.25 251 ASP A O 1
ATOM 2025 N N . ASN A 1 252 ? -15.813 -7.231 6.050 1.00 91.69 252 ASN A N 1
ATOM 2026 C CA . ASN A 1 252 ? -16.498 -5.954 6.255 1.00 91.69 252 ASN A CA 1
ATOM 2027 C C . ASN A 1 252 ? -17.900 -6.125 6.862 1.00 91.69 252 ASN A C 1
ATOM 2029 O O . ASN A 1 252 ? -18.321 -5.276 7.652 1.00 91.69 252 ASN A O 1
ATOM 2033 N N . ASP A 1 253 ? -18.628 -7.187 6.514 1.00 90.75 253 ASP A N 1
ATOM 2034 C CA . ASP A 1 253 ? -19.982 -7.424 7.019 1.00 90.75 253 ASP A CA 1
ATOM 2035 C C . ASP A 1 253 ? -19.943 -7.901 8.471 1.00 90.75 253 ASP A C 1
ATOM 2037 O O . ASP A 1 253 ? -20.747 -7.453 9.293 1.00 90.75 253 ASP A O 1
ATOM 2041 N N . GLU A 1 254 ? -18.981 -8.759 8.814 1.00 90.44 254 GLU A N 1
ATOM 2042 C CA . GLU A 1 254 ? -18.710 -9.165 10.197 1.00 90.44 254 GLU A CA 1
ATOM 2043 C C . GLU A 1 254 ? -18.325 -7.961 11.061 1.00 90.44 254 GLU A C 1
ATOM 2045 O O . GLU A 1 254 ? -18.911 -7.762 12.128 1.00 90.44 254 GLU A O 1
ATOM 2050 N N . LEU A 1 255 ? -17.425 -7.097 10.577 1.00 90.25 255 LEU A N 1
ATOM 2051 C CA . LEU A 1 255 ? -17.081 -5.856 11.273 1.00 90.25 255 LEU A CA 1
ATOM 2052 C C . LEU A 1 255 ? -18.318 -4.978 11.477 1.00 90.25 255 LEU A C 1
ATOM 2054 O O . LEU A 1 255 ? -18.582 -4.531 12.593 1.00 90.25 255 LEU A O 1
ATOM 2058 N N . ASN A 1 256 ? -19.116 -4.741 10.437 1.00 87.62 256 ASN A N 1
ATOM 2059 C CA . ASN A 1 256 ? -20.312 -3.906 10.549 1.00 87.62 256 ASN A CA 1
ATOM 2060 C C . ASN A 1 256 ? -21.347 -4.449 11.543 1.00 87.62 256 ASN A C 1
ATOM 2062 O O . ASN A 1 256 ? -22.040 -3.648 12.171 1.00 87.62 256 ASN A O 1
ATOM 2066 N N . LYS A 1 257 ? -21.434 -5.774 11.707 1.00 84.56 257 LYS A N 1
ATOM 2067 C CA . LYS A 1 257 ? -22.299 -6.429 12.701 1.00 84.56 257 LYS A CA 1
ATOM 2068 C C . LYS A 1 257 ? -21.714 -6.389 14.110 1.00 84.56 257 LYS A C 1
ATOM 2070 O O . LYS A 1 257 ? -22.475 -6.284 15.066 1.00 84.56 257 LYS A O 1
ATOM 2075 N N . ALA A 1 258 ? -20.390 -6.412 14.248 1.00 81.56 258 ALA A N 1
ATOM 2076 C CA . ALA A 1 258 ? -19.672 -6.324 15.521 1.00 81.56 258 ALA A CA 1
ATOM 2077 C C . ALA A 1 258 ? -19.659 -4.895 16.106 1.00 81.56 258 ALA A C 1
ATOM 2079 O O . ALA A 1 258 ? -18.633 -4.408 16.590 1.00 81.56 258 ALA A O 1
ATOM 2080 N N . ARG A 1 259 ? -20.782 -4.178 16.011 1.00 77.00 259 ARG A N 1
ATOM 2081 C CA . ARG A 1 259 ? -20.975 -2.883 16.666 1.00 77.00 259 ARG A CA 1
ATOM 2082 C C . ARG A 1 259 ? -21.428 -3.097 18.101 1.00 77.00 259 ARG A C 1
ATOM 2084 O O . ARG A 1 259 ? -22.050 -4.101 18.444 1.00 77.00 259 ARG A O 1
ATOM 2091 N N . ARG A 1 260 ? -21.132 -2.104 18.927 1.00 77.88 260 ARG A N 1
ATOM 2092 C CA . ARG A 1 260 ? -21.590 -2.030 20.306 1.00 77.88 260 ARG A CA 1
ATOM 2093 C C . ARG A 1 260 ? -23.117 -2.144 20.380 1.00 77.88 260 ARG A C 1
ATOM 2095 O O . ARG A 1 260 ? -23.829 -1.436 19.668 1.00 77.88 260 ARG A O 1
ATOM 2102 N N . LYS A 1 261 ? -23.611 -3.029 21.247 1.00 83.06 261 LYS A N 1
ATOM 2103 C CA . LYS A 1 261 ? -25.048 -3.193 21.502 1.00 83.06 261 LYS A CA 1
ATOM 2104 C C . LYS A 1 261 ? -25.560 -2.030 22.355 1.00 83.06 261 LYS A C 1
ATOM 2106 O O . LYS A 1 261 ? -24.939 -1.685 23.354 1.00 83.06 261 LYS A O 1
ATOM 2111 N N . SER A 1 262 ? -26.700 -1.453 21.979 1.00 87.56 262 SER A N 1
ATOM 2112 C CA . SER A 1 262 ? -27.430 -0.465 22.793 1.00 87.56 262 SER A CA 1
ATOM 2113 C C . SER A 1 262 ? -28.424 -1.117 23.759 1.00 87.56 262 SER A C 1
ATOM 2115 O O . SER A 1 262 ? -28.835 -0.518 24.750 1.00 87.56 262 SER A O 1
ATOM 2117 N N . GLU A 1 263 ? -28.828 -2.352 23.467 1.00 92.19 263 GLU A N 1
ATOM 2118 C CA . GLU A 1 263 ? -29.786 -3.117 24.256 1.00 92.19 263 GLU A CA 1
ATOM 2119 C C . GLU A 1 263 ? -29.513 -4.620 24.159 1.00 92.19 263 GLU A C 1
ATOM 2121 O O . GLU A 1 263 ? -28.896 -5.106 23.207 1.00 92.19 263 GLU A O 1
ATOM 2126 N N . ILE A 1 264 ? -29.977 -5.353 25.169 1.00 92.88 264 ILE A N 1
ATOM 2127 C CA . ILE A 1 264 ? -29.900 -6.808 25.250 1.00 92.88 264 ILE A CA 1
ATOM 2128 C C . ILE A 1 264 ? -31.290 -7.360 25.570 1.00 92.88 264 ILE A C 1
ATOM 2130 O O . ILE A 1 264 ? -31.867 -7.039 26.610 1.00 92.88 264 ILE A O 1
ATOM 2134 N N . HIS A 1 265 ? -31.808 -8.233 24.707 1.00 94.44 265 HIS A N 1
ATOM 2135 C CA . HIS A 1 265 ? -33.063 -8.945 24.951 1.00 94.44 265 HIS A CA 1
ATOM 2136 C C . HIS A 1 265 ? -32.815 -10.207 25.776 1.00 94.44 265 HIS A C 1
ATOM 2138 O O . HIS A 1 265 ? -31.919 -11.001 25.485 1.00 94.44 265 HIS A O 1
ATOM 2144 N N . ILE A 1 266 ? -33.629 -10.419 26.813 1.00 93.06 266 ILE A N 1
ATOM 2145 C CA . ILE A 1 266 ? -33.502 -11.590 27.695 1.00 93.06 266 ILE A CA 1
ATOM 2146 C C . ILE A 1 266 ? -33.822 -12.886 26.934 1.00 93.06 266 ILE A C 1
ATOM 2148 O O . ILE A 1 266 ? -33.219 -13.920 27.213 1.00 93.06 266 ILE A O 1
ATOM 2152 N N . SER A 1 267 ? -34.730 -12.845 25.950 1.00 94.44 267 SER A N 1
ATOM 2153 C CA . SER A 1 267 ? -35.041 -14.001 25.095 1.00 94.44 267 SER A CA 1
ATOM 2154 C C . SER A 1 267 ? -33.816 -14.520 24.348 1.00 94.44 267 SER A C 1
ATOM 2156 O O . SER A 1 267 ? -33.658 -15.729 24.198 1.00 94.44 267 SER A O 1
ATOM 2158 N N . ASP A 1 268 ? -32.936 -13.618 23.920 1.00 94.75 268 ASP A N 1
ATOM 2159 C CA . ASP A 1 268 ? -31.734 -13.974 23.172 1.00 94.75 268 ASP A CA 1
ATOM 2160 C C . ASP A 1 268 ? -30.725 -14.659 24.092 1.00 94.75 268 ASP A C 1
ATOM 2162 O O . ASP A 1 268 ? -30.236 -15.732 23.760 1.00 94.75 268 ASP A O 1
ATOM 2166 N N . ILE A 1 269 ? -30.514 -14.131 25.304 1.00 94.56 269 ILE A N 1
ATOM 2167 C CA . ILE A 1 269 ? -29.683 -14.797 26.320 1.00 94.56 269 ILE A CA 1
ATOM 2168 C C . ILE A 1 269 ? -30.224 -16.194 26.652 1.00 94.56 269 ILE A C 1
ATOM 2170 O O . ILE A 1 269 ? -29.445 -17.138 26.783 1.00 94.56 269 ILE A O 1
ATOM 2174 N N . ILE A 1 270 ? -31.546 -16.346 26.787 1.00 94.94 270 ILE A N 1
ATOM 2175 C CA . ILE A 1 270 ? -32.167 -17.658 27.018 1.00 94.94 270 ILE A CA 1
ATOM 2176 C C . ILE A 1 270 ? -31.806 -18.619 25.886 1.00 94.94 270 ILE A C 1
ATOM 2178 O O . ILE A 1 270 ? -31.371 -19.733 26.168 1.00 94.94 270 ILE A O 1
ATOM 2182 N N . ASN A 1 271 ? -31.956 -18.196 24.629 1.00 96.31 271 ASN A N 1
ATOM 2183 C CA . ASN A 1 271 ? -31.654 -19.034 23.470 1.00 96.31 271 ASN A CA 1
ATOM 2184 C C . ASN A 1 271 ? -30.173 -19.434 23.423 1.00 96.31 271 ASN A C 1
ATOM 2186 O O . ASN A 1 271 ? -29.870 -20.602 23.193 1.00 96.31 271 ASN A O 1
ATOM 2190 N N . GLU A 1 272 ? -29.268 -18.498 23.705 1.00 96.31 272 GLU A N 1
ATOM 2191 C CA . GLU A 1 272 ? -27.825 -18.752 23.741 1.00 96.31 272 GLU A CA 1
ATOM 2192 C C . GLU A 1 272 ? -27.439 -19.749 24.844 1.00 96.31 272 GLU A C 1
ATOM 2194 O O . GLU A 1 272 ? -26.691 -20.692 24.596 1.00 96.31 272 GLU A O 1
ATOM 2199 N N . ILE A 1 273 ? -27.984 -19.606 26.059 1.00 96.62 273 ILE A N 1
ATOM 2200 C CA . ILE A 1 273 ? -27.724 -20.558 27.153 1.00 96.62 273 ILE A CA 1
ATOM 2201 C C . ILE A 1 273 ? -28.328 -21.934 26.838 1.00 96.62 273 ILE A C 1
ATOM 2203 O O . ILE A 1 273 ? -27.685 -22.949 27.093 1.00 96.62 273 ILE A O 1
ATOM 2207 N N . MET A 1 274 ? -29.541 -21.986 26.281 1.00 96.75 274 MET A N 1
ATOM 2208 C CA . MET A 1 274 ? -30.202 -23.242 25.900 1.00 96.75 274 MET A CA 1
ATOM 2209 C C . MET A 1 274 ? -29.466 -23.994 24.783 1.00 96.75 274 MET A C 1
ATOM 2211 O O . MET A 1 274 ? -29.630 -25.204 24.668 1.00 96.75 274 MET A O 1
ATOM 2215 N N . ALA A 1 275 ? -28.669 -23.300 23.966 1.00 97.12 275 ALA A N 1
ATOM 2216 C CA . ALA A 1 275 ? -27.851 -23.909 22.920 1.00 97.12 275 ALA A CA 1
ATOM 2217 C C . ALA A 1 275 ? -26.559 -24.560 23.452 1.00 97.12 275 ALA A C 1
ATOM 2219 O O . ALA A 1 275 ? -25.873 -25.254 22.699 1.00 97.12 275 ALA A O 1
ATOM 2220 N N . VAL A 1 276 ? -26.205 -24.345 24.725 1.00 96.44 276 VAL A N 1
ATOM 2221 C CA . VAL A 1 276 ? -25.026 -24.967 25.338 1.00 96.44 276 VAL A CA 1
ATOM 2222 C C . VAL A 1 276 ? -25.289 -26.450 25.590 1.00 96.44 276 VAL A C 1
ATOM 2224 O O . VAL A 1 276 ? -26.256 -26.822 26.255 1.00 96.44 276 VAL A O 1
ATOM 2227 N N . ASP A 1 277 ? -24.385 -27.295 25.096 1.00 95.94 277 ASP A N 1
ATOM 2228 C CA . ASP A 1 277 ? -24.444 -28.745 25.287 1.00 95.94 277 ASP A CA 1
ATOM 2229 C C . ASP A 1 277 ? -24.521 -29.118 26.780 1.00 95.94 277 ASP A C 1
ATOM 2231 O O . ASP A 1 277 ? -23.763 -28.605 27.612 1.00 95.94 277 ASP A O 1
ATOM 2235 N N . GLY A 1 278 ? -25.469 -29.991 27.122 1.00 94.81 278 GLY A N 1
ATOM 2236 C CA . GLY A 1 278 ? -25.775 -30.385 28.498 1.00 94.81 278 GLY A CA 1
ATOM 2237 C C . GLY A 1 278 ? -26.783 -29.499 29.246 1.00 94.81 278 GLY A C 1
ATOM 2238 O O . GLY A 1 278 ? -27.072 -29.797 30.408 1.00 94.81 278 GLY A O 1
ATOM 2239 N N . VAL A 1 279 ? -27.341 -28.439 28.642 1.00 96.69 279 VAL A N 1
ATOM 2240 C CA . VAL A 1 279 ? -28.423 -27.625 29.236 1.00 96.69 279 VAL A CA 1
ATOM 2241 C C . VAL A 1 279 ? -29.804 -28.170 28.848 1.00 96.69 279 VAL A C 1
ATOM 2243 O O . VAL A 1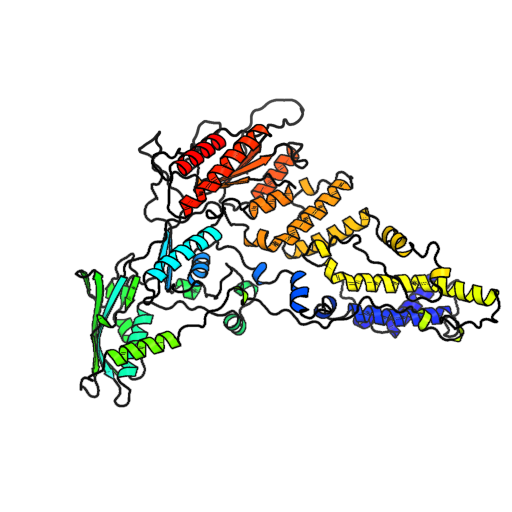 279 ? -30.122 -28.309 27.674 1.00 96.69 279 VAL A O 1
ATOM 2246 N N . LEU A 1 280 ? -30.664 -28.435 29.840 1.00 96.12 280 LEU A N 1
ATOM 2247 C CA . LEU A 1 280 ? -32.027 -28.949 29.633 1.00 96.12 280 LEU A CA 1
ATOM 2248 C C . LEU A 1 280 ? -33.099 -27.859 29.662 1.00 96.12 280 LEU A C 1
ATOM 2250 O O . LEU A 1 280 ? -34.053 -27.895 28.887 1.00 96.12 280 LEU A O 1
ATOM 2254 N N . SER A 1 2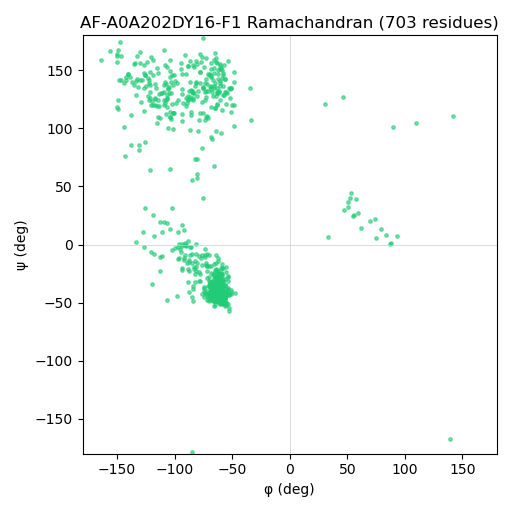81 ? -33.016 -26.943 30.627 1.00 95.94 281 SER A N 1
ATOM 2255 C CA . SER A 1 281 ? -33.998 -25.865 30.786 1.00 95.94 281 SER A CA 1
ATOM 2256 C C . SER A 1 281 ? -33.474 -24.751 31.683 1.00 95.94 281 SER A C 1
ATOM 2258 O O . SER A 1 281 ? -32.606 -24.976 32.525 1.00 95.94 281 SER A O 1
ATOM 2260 N N . ILE A 1 282 ? -34.055 -23.558 31.559 1.00 96.12 282 ILE A N 1
ATOM 2261 C CA . ILE A 1 282 ? -33.790 -22.430 32.455 1.00 96.12 282 ILE A CA 1
ATOM 2262 C C . ILE A 1 282 ? -35.062 -22.136 33.247 1.00 96.12 282 ILE A C 1
ATOM 2264 O O . ILE A 1 282 ? -36.107 -21.835 32.673 1.00 96.12 282 ILE A O 1
ATOM 2268 N N . ARG A 1 283 ? -34.989 -22.238 34.576 1.00 91.81 283 ARG A N 1
ATOM 2269 C CA . ARG A 1 283 ? -36.151 -22.080 35.470 1.00 91.81 283 ARG A CA 1
ATOM 2270 C C . ARG A 1 283 ? -36.442 -20.618 35.788 1.00 91.81 283 ARG A C 1
ATOM 2272 O O . ARG A 1 283 ? -37.598 -20.220 35.904 1.00 91.81 283 ARG A O 1
ATOM 2279 N N . ARG A 1 284 ? -35.385 -19.829 35.971 1.00 90.75 284 ARG A N 1
ATOM 2280 C CA . ARG A 1 284 ? -35.449 -18.409 36.322 1.00 90.75 284 ARG A CA 1
ATOM 2281 C C . ARG A 1 284 ? -34.288 -17.684 35.671 1.00 90.75 284 ARG A C 1
ATOM 2283 O O . ARG A 1 284 ? -33.182 -18.215 35.664 1.00 90.75 284 ARG A O 1
ATOM 2290 N N . MET A 1 285 ? -34.540 -16.468 35.190 1.00 92.25 285 MET A N 1
ATOM 2291 C CA . MET A 1 285 ? -33.498 -15.574 34.703 1.00 92.25 285 MET A CA 1
ATOM 2292 C C . MET A 1 285 ? -33.783 -14.120 35.084 1.00 92.25 285 MET A C 1
ATOM 2294 O O . MET A 1 285 ? -34.930 -13.673 35.064 1.00 92.25 285 MET A O 1
ATOM 2298 N N . ASN A 1 286 ? -32.733 -13.388 35.433 1.00 92.38 286 ASN A N 1
ATOM 2299 C CA . ASN A 1 286 ? -32.717 -11.935 35.525 1.00 92.38 286 ASN A CA 1
ATOM 2300 C C . ASN A 1 286 ? -31.362 -11.430 35.015 1.00 92.38 286 ASN A C 1
ATOM 2302 O O . ASN A 1 286 ? -30.340 -12.081 35.231 1.00 92.38 286 ASN A O 1
ATOM 2306 N N . VAL A 1 287 ? -31.365 -10.287 34.338 1.00 94.06 287 VAL A N 1
ATOM 2307 C CA . VAL A 1 287 ? -30.162 -9.663 33.789 1.00 94.06 287 VAL A CA 1
ATOM 2308 C C . VAL A 1 287 ? -30.100 -8.227 34.294 1.00 94.06 287 VAL A C 1
ATOM 2310 O O . VAL A 1 287 ? -31.108 -7.518 34.299 1.00 94.06 287 VAL A O 1
ATOM 2313 N N . SER A 1 288 ? -28.925 -7.810 34.749 1.00 93.12 288 SER A N 1
ATOM 2314 C CA . SER A 1 288 ? -28.661 -6.450 35.228 1.00 93.12 288 SER A CA 1
ATOM 2315 C C . SER A 1 288 ? -27.341 -5.939 34.650 1.00 93.12 288 SER A C 1
ATOM 2317 O O . SER A 1 288 ? -26.480 -6.740 34.296 1.00 93.12 288 SER A O 1
ATOM 2319 N N . SER A 1 289 ? -27.158 -4.624 34.564 1.00 93.31 289 SER A N 1
ATOM 2320 C CA . SER A 1 289 ? -25.865 -4.001 34.263 1.00 93.31 289 SER A CA 1
ATOM 2321 C C . SER A 1 289 ? -25.423 -3.060 35.379 1.00 93.31 289 SER A C 1
ATOM 2323 O O . SER A 1 289 ? -26.256 -2.451 36.047 1.00 93.31 289 SER A O 1
ATOM 2325 N N . TYR A 1 290 ? -24.110 -2.944 35.576 1.00 90.44 290 TYR A N 1
ATOM 2326 C CA . TYR A 1 290 ? -23.466 -2.079 36.565 1.00 90.44 290 TYR A CA 1
ATOM 2327 C C . TYR A 1 290 ? -22.434 -1.190 35.873 1.00 90.44 290 TYR A C 1
ATOM 2329 O O . TYR A 1 290 ? -21.423 -1.706 35.399 1.00 90.44 290 TYR A O 1
ATOM 2337 N N . TYR A 1 291 ? -22.657 0.120 35.863 1.00 86.06 291 TYR A N 1
ATOM 2338 C CA . TYR A 1 291 ? -21.764 1.116 35.244 1.00 86.06 291 TYR A CA 1
ATOM 2339 C C . TYR A 1 291 ? -21.061 2.012 36.279 1.00 86.06 291 TYR A C 1
ATOM 2341 O O . TYR A 1 291 ? -20.111 2.723 35.968 1.00 86.06 291 TYR A O 1
ATOM 2349 N N . SER A 1 292 ? -21.467 1.931 37.547 1.00 78.75 292 SER A N 1
ATOM 2350 C CA . SER A 1 292 ? -20.712 2.463 38.682 1.00 78.75 292 SER A CA 1
ATOM 2351 C C . SER A 1 292 ? -20.944 1.587 39.920 1.00 78.75 292 SER A C 1
ATOM 2353 O O . SER A 1 292 ? -21.734 0.642 39.884 1.00 78.75 292 SER A O 1
ATOM 2355 N N . GLN A 1 293 ? -20.243 1.845 41.031 1.00 71.56 293 GLN A N 1
ATOM 2356 C CA . GLN A 1 293 ? -20.382 1.022 42.247 1.00 71.56 293 GLN A CA 1
ATOM 2357 C C . GLN A 1 293 ? -21.808 1.017 42.824 1.00 71.56 293 GLN A C 1
ATOM 2359 O O . GLN A 1 293 ? -22.186 0.048 43.479 1.00 71.56 293 GLN A O 1
ATOM 2364 N N . ASN A 1 294 ? -22.589 2.073 42.577 1.00 67.75 294 ASN A N 1
ATOM 2365 C CA . ASN A 1 294 ? -23.911 2.264 43.178 1.00 67.75 294 ASN A CA 1
ATOM 2366 C C . ASN A 1 294 ? -25.051 2.311 42.156 1.00 67.75 294 ASN A C 1
ATOM 2368 O O . ASN A 1 294 ? -26.215 2.330 42.556 1.00 67.75 294 ASN A O 1
ATOM 2372 N N . GLU A 1 295 ? -24.744 2.346 40.862 1.00 72.69 295 GLU A N 1
ATOM 2373 C CA . GLU A 1 295 ? -25.746 2.511 39.817 1.00 72.69 295 GLU A CA 1
ATOM 2374 C C . GLU A 1 295 ? -25.851 1.247 38.968 1.00 72.69 295 GLU A C 1
ATOM 2376 O O . GLU A 1 295 ? -24.854 0.697 38.488 1.00 72.69 295 GLU A O 1
ATOM 2381 N N . GLN A 1 296 ? -27.090 0.784 38.814 1.00 81.19 296 GLN A N 1
ATOM 2382 C CA . GLN A 1 296 ? -27.418 -0.401 38.040 1.00 81.19 296 GLN A CA 1
ATOM 2383 C C . GLN A 1 296 ? -28.678 -0.166 37.214 1.00 81.19 296 GLN A C 1
ATOM 2385 O O . GLN A 1 296 ? -29.632 0.459 37.684 1.00 81.19 296 GLN A O 1
ATOM 2390 N N . THR A 1 297 ? -28.703 -0.739 36.016 1.00 83.81 297 THR A N 1
ATOM 2391 C CA . THR A 1 297 ? -29.933 -0.894 35.238 1.00 83.81 297 THR A CA 1
ATOM 2392 C C . THR A 1 297 ? -30.378 -2.343 35.357 1.00 83.81 297 THR A C 1
ATOM 2394 O O . THR A 1 297 ? -29.583 -3.262 35.179 1.00 83.81 297 THR A O 1
ATOM 2397 N N . GLN A 1 298 ? -31.647 -2.566 35.689 1.00 83.62 298 GLN A N 1
ATOM 2398 C CA . GLN A 1 298 ? -32.241 -3.901 35.649 1.00 83.62 298 GLN A CA 1
ATOM 2399 C C . GLN A 1 298 ? -33.059 -4.049 34.376 1.00 83.62 298 GLN A C 1
ATOM 2401 O O . GLN A 1 298 ? -33.675 -3.085 33.917 1.00 83.62 298 GLN A O 1
ATOM 2406 N N . ALA A 1 299 ? -33.086 -5.258 33.822 1.00 83.06 299 ALA A N 1
ATOM 2407 C CA . ALA A 1 299 ? -33.924 -5.528 32.671 1.00 83.06 299 ALA A CA 1
ATOM 2408 C C . ALA A 1 299 ? -35.415 -5.348 33.024 1.00 83.06 299 ALA A C 1
ATOM 2410 O O . ALA A 1 299 ? -35.903 -5.895 34.017 1.00 83.06 299 ALA A O 1
ATOM 2411 N N . GLY A 1 300 ? -36.129 -4.587 32.195 1.00 82.56 300 GLY A N 1
ATOM 2412 C CA . GLY A 1 300 ? -37.568 -4.332 32.286 1.00 82.56 300 GLY A CA 1
ATOM 2413 C C . GLY A 1 300 ? -38.241 -4.692 30.964 1.00 82.56 300 GLY A C 1
ATOM 2414 O O . GLY A 1 300 ? -37.620 -4.577 29.912 1.00 82.56 300 GLY A O 1
ATOM 2415 N N . ASP A 1 301 ? -39.479 -5.191 31.007 1.00 83.31 301 ASP A N 1
ATOM 2416 C CA . ASP A 1 301 ? -40.233 -5.633 29.818 1.00 83.31 301 ASP A CA 1
ATOM 2417 C C . ASP A 1 301 ? -39.465 -6.611 28.898 1.00 83.31 301 ASP A C 1
ATOM 2419 O O . ASP A 1 301 ? -39.652 -6.631 27.686 1.00 83.31 301 ASP A O 1
ATOM 2423 N N . GLY A 1 302 ? -38.594 -7.449 29.478 1.00 88.94 302 GLY A N 1
ATOM 2424 C CA . GLY A 1 302 ? -37.808 -8.444 28.736 1.00 88.94 302 GLY A CA 1
ATOM 2425 C C . GLY A 1 302 ? -36.521 -7.914 28.094 1.00 88.94 302 GLY A C 1
ATOM 2426 O O . GLY A 1 302 ? -35.866 -8.664 27.371 1.00 88.94 302 GLY A O 1
ATOM 2427 N N . MET A 1 303 ? -36.128 -6.670 28.380 1.00 92.56 303 MET A N 1
ATOM 2428 C CA . MET A 1 303 ? -34.993 -6.002 27.744 1.00 92.56 303 MET A CA 1
ATOM 2429 C C . MET A 1 303 ? -34.134 -5.232 28.756 1.00 92.56 303 MET A C 1
ATOM 2431 O O . MET A 1 303 ? -34.639 -4.565 29.659 1.00 92.56 303 MET A O 1
ATOM 2435 N N . LEU A 1 304 ? -32.815 -5.295 28.588 1.00 92.62 304 LEU A N 1
ATOM 2436 C CA . LEU A 1 304 ? -31.832 -4.487 29.304 1.00 92.62 304 LEU A CA 1
ATOM 2437 C C . LEU A 1 304 ? -31.345 -3.360 28.389 1.00 92.62 304 LEU A C 1
ATOM 2439 O O . LEU A 1 304 ? -30.786 -3.629 27.327 1.00 92.62 304 LEU A O 1
ATOM 2443 N N . LYS A 1 305 ? -31.530 -2.107 28.810 1.00 92.44 305 LYS A N 1
ATOM 2444 C CA . LYS A 1 305 ? -30.928 -0.948 28.139 1.00 92.44 305 LYS A CA 1
ATOM 2445 C C . LYS A 1 305 ? -29.518 -0.731 28.668 1.00 92.44 305 LYS A C 1
ATOM 2447 O O . LYS A 1 305 ? -29.327 -0.731 29.882 1.00 92.44 305 LYS A O 1
ATOM 2452 N N . LEU A 1 306 ? -28.570 -0.545 27.761 1.00 91.25 306 LEU A N 1
ATOM 2453 C CA . LEU A 1 306 ? -27.177 -0.275 28.097 1.00 91.25 306 LEU A CA 1
ATOM 2454 C C . LEU A 1 306 ? -26.941 1.234 28.100 1.00 91.25 306 LEU A C 1
ATOM 2456 O O . LEU A 1 306 ? -27.640 1.980 27.406 1.00 91.25 306 LEU A O 1
ATOM 2460 N N . GLN A 1 307 ? -25.985 1.691 28.906 1.00 88.44 307 GLN A N 1
ATOM 2461 C CA . GLN A 1 307 ? -25.595 3.097 28.894 1.00 88.44 307 GLN A CA 1
ATOM 2462 C C . GLN A 1 307 ? -24.995 3.445 27.543 1.00 88.44 307 GLN A C 1
ATOM 2464 O O . GLN A 1 307 ? -24.504 2.567 26.845 1.00 88.44 307 GLN A O 1
ATOM 2469 N N . ASP A 1 308 ? -24.999 4.714 27.148 1.00 82.44 308 ASP A N 1
ATOM 2470 C CA . ASP A 1 308 ? -24.182 5.117 26.008 1.00 82.44 308 ASP A CA 1
ATOM 2471 C C . ASP A 1 308 ? -22.717 5.308 26.446 1.00 82.44 308 ASP A C 1
ATOM 2473 O O . ASP A 1 308 ? -22.457 5.551 27.621 1.00 82.44 308 ASP A O 1
ATOM 2477 N N . ARG A 1 309 ? -21.746 5.184 25.534 1.00 80.94 309 ARG A N 1
ATOM 2478 C CA . ARG A 1 309 ? -20.317 5.463 25.790 1.00 80.94 309 ARG A CA 1
ATOM 2479 C C . ARG A 1 309 ? -19.673 4.659 26.939 1.00 80.94 309 ARG A C 1
ATOM 2481 O O . ARG A 1 309 ? -18.860 5.190 27.688 1.00 80.94 309 ARG A O 1
ATOM 2488 N N . HIS A 1 310 ? -20.027 3.381 27.064 1.00 86.06 310 HIS A N 1
ATOM 2489 C CA . HIS A 1 310 ? -19.474 2.406 28.017 1.00 86.06 310 HIS A CA 1
ATOM 2490 C C . HIS A 1 310 ? -19.013 1.117 27.317 1.00 86.06 310 HIS A C 1
ATOM 2492 O O . HIS A 1 310 ? -19.702 0.620 26.424 1.00 86.06 310 HIS A O 1
ATOM 2498 N N . THR A 1 311 ? -17.904 0.524 27.749 1.00 86.31 311 THR A N 1
ATOM 2499 C CA . THR A 1 311 ? -17.456 -0.795 27.277 1.00 86.31 311 THR A CA 1
ATOM 2500 C C . THR A 1 311 ? -18.282 -1.878 27.962 1.00 86.31 311 THR A C 1
ATOM 2502 O O . THR A 1 311 ? -18.195 -2.059 29.175 1.00 86.31 311 THR A O 1
ATOM 2505 N N . VAL A 1 312 ? -19.111 -2.598 27.208 1.00 88.88 312 VAL A N 1
ATOM 2506 C CA . VAL A 1 312 ? -20.049 -3.571 27.787 1.00 88.88 312 VAL A CA 1
ATOM 2507 C C . VAL A 1 312 ? -19.381 -4.940 27.894 1.00 88.88 312 VAL A C 1
ATOM 2509 O O . VAL A 1 312 ? -18.936 -5.506 26.893 1.00 88.88 312 VAL A O 1
ATOM 2512 N N . ARG A 1 313 ? -19.322 -5.485 29.114 1.00 89.50 313 ARG A N 1
ATOM 2513 C CA . ARG A 1 313 ? -18.626 -6.744 29.430 1.00 89.50 313 ARG A CA 1
ATOM 2514 C C . ARG A 1 313 ? -19.494 -7.669 30.265 1.00 89.50 313 ARG A C 1
ATOM 2516 O O . ARG A 1 313 ? -20.193 -7.214 31.166 1.00 89.50 313 ARG A O 1
ATOM 2523 N N . PHE A 1 314 ? -19.422 -8.974 30.024 1.00 93.19 314 PHE A N 1
ATOM 2524 C CA . PHE A 1 314 ? -20.028 -9.948 30.929 1.00 93.19 314 PHE A CA 1
ATOM 2525 C C . PHE A 1 314 ? -19.168 -10.102 32.190 1.00 93.19 314 PHE A C 1
ATOM 2527 O O . PHE A 1 314 ? -17.952 -10.248 32.117 1.00 93.19 314 PHE A O 1
ATOM 2534 N N . SER A 1 315 ? -19.794 -10.102 33.367 1.00 92.50 315 SER A N 1
ATOM 2535 C CA . SER A 1 315 ? -19.102 -10.306 34.639 1.00 92.50 315 SER A CA 1
ATOM 2536 C C . SER A 1 315 ? -19.562 -11.594 35.304 1.00 92.50 315 SER A C 1
ATOM 2538 O O . SER A 1 315 ? -20.627 -11.646 35.922 1.00 92.50 315 SER A O 1
ATOM 2540 N N . LEU A 1 316 ? -18.716 -12.626 35.242 1.00 92.31 316 LEU A N 1
ATOM 2541 C CA . LEU A 1 316 ? -18.947 -13.875 35.970 1.00 92.31 316 LEU A CA 1
ATOM 2542 C C . LEU A 1 316 ? -18.984 -13.645 37.491 1.00 92.31 316 LEU A C 1
ATOM 2544 O O . LEU A 1 316 ? -19.779 -14.270 38.179 1.00 92.31 316 LEU A O 1
ATOM 2548 N N . GLU A 1 317 ? -18.176 -12.715 38.009 1.00 89.88 317 GLU A N 1
ATOM 2549 C CA . GLU A 1 317 ? -18.079 -12.430 39.451 1.00 89.88 317 GLU A CA 1
ATOM 2550 C C . GLU A 1 317 ? -19.333 -11.761 40.021 1.00 89.88 317 GLU A C 1
ATOM 2552 O O . GLU A 1 317 ? -19.721 -12.029 41.155 1.00 89.88 317 GLU A O 1
ATOM 2557 N N . LYS A 1 318 ? -19.983 -10.896 39.232 1.00 90.94 318 LYS A N 1
ATOM 2558 C CA . LYS A 1 318 ? -21.255 -10.260 39.608 1.00 90.94 318 LYS A CA 1
ATOM 2559 C C . LYS A 1 318 ? -22.470 -11.141 39.287 1.00 90.94 318 LYS A C 1
ATOM 2561 O O . LYS A 1 318 ? -23.589 -10.790 39.659 1.00 90.94 318 LYS A O 1
ATOM 2566 N N . SER A 1 319 ? -22.273 -12.251 38.575 1.00 93.81 319 SER A N 1
ATOM 2567 C CA . SER A 1 319 ? -23.335 -13.162 38.142 1.00 93.81 319 SER A CA 1
ATOM 2568 C C . SER A 1 319 ? -23.638 -14.237 39.186 1.00 93.81 319 SER A C 1
ATOM 2570 O O . SER A 1 319 ? -22.789 -14.621 39.986 1.00 93.81 319 SER A O 1
ATOM 2572 N N . GLN A 1 320 ? -24.868 -14.752 39.166 1.00 93.75 320 GLN A N 1
ATOM 2573 C CA . GLN A 1 320 ? -25.300 -15.876 40.000 1.00 93.75 320 GLN A CA 1
ATOM 2574 C C . GLN A 1 320 ? -25.887 -16.967 39.109 1.00 93.75 320 GLN A C 1
ATOM 2576 O O . GLN A 1 320 ? -27.090 -17.005 38.854 1.00 93.75 320 GLN A O 1
ATOM 2581 N N . LEU A 1 321 ? -25.017 -17.850 38.628 1.00 94.62 321 LEU A N 1
ATOM 2582 C CA . LEU A 1 321 ? -25.374 -18.965 37.758 1.00 94.62 321 LEU A CA 1
ATOM 2583 C C . LEU A 1 321 ? -25.395 -20.260 38.578 1.00 94.62 321 LEU A C 1
ATOM 2585 O O . LEU A 1 321 ? -24.343 -20.755 38.985 1.00 94.62 321 LEU A O 1
ATOM 2589 N N . ARG A 1 322 ? -26.589 -20.794 38.845 1.00 94.94 322 ARG A N 1
ATOM 2590 C CA . ARG A 1 322 ? -26.786 -22.015 39.642 1.00 94.94 322 ARG A CA 1
ATOM 2591 C C . ARG A 1 322 ? -27.183 -23.167 38.737 1.00 94.94 322 ARG A C 1
ATOM 2593 O O . ARG A 1 322 ? -28.127 -23.045 37.958 1.00 94.94 322 ARG A O 1
ATOM 2600 N N . LEU A 1 323 ? -26.479 -24.290 38.859 1.00 95.81 323 LEU A N 1
ATOM 2601 C CA . LEU A 1 323 ? -26.785 -25.504 38.105 1.00 95.81 323 LEU A CA 1
ATOM 2602 C C . LEU A 1 323 ? -27.542 -26.509 38.973 1.00 95.81 323 LEU A C 1
ATOM 2604 O O . LEU A 1 323 ? -27.169 -26.750 40.121 1.00 95.81 323 LEU A O 1
ATOM 2608 N N . PHE A 1 324 ? -28.565 -27.138 38.403 1.00 95.81 324 PHE A N 1
ATOM 2609 C CA . PHE A 1 324 ? -29.385 -28.162 39.043 1.00 95.81 324 PHE A CA 1
ATOM 2610 C C . PHE A 1 324 ? -29.330 -29.463 38.244 1.00 95.81 324 PHE A C 1
ATOM 2612 O O . PHE A 1 324 ? -29.433 -29.449 37.020 1.00 95.81 324 PHE A O 1
ATOM 2619 N N . LYS A 1 325 ? -29.205 -30.594 38.945 1.00 93.94 325 LYS A N 1
ATOM 2620 C CA . LYS A 1 325 ? -29.356 -31.937 38.371 1.00 93.94 325 LYS A CA 1
ATOM 2621 C C . LYS A 1 325 ? -30.476 -32.677 39.068 1.00 93.94 325 LYS A C 1
ATOM 2623 O O . LYS A 1 325 ? -30.399 -32.898 40.278 1.00 93.94 325 LYS A O 1
ATOM 2628 N N . ASN A 1 326 ? -31.493 -33.083 38.316 1.00 90.25 326 ASN A N 1
ATOM 2629 C CA . ASN A 1 326 ? -32.708 -33.693 38.858 1.00 90.25 326 ASN A CA 1
ATOM 2630 C C . ASN A 1 326 ? -33.306 -32.841 39.998 1.00 90.25 326 ASN A C 1
ATOM 2632 O O . ASN A 1 326 ? -33.768 -33.364 41.012 1.00 90.25 326 ASN A O 1
ATOM 2636 N N . GLY A 1 327 ? -33.230 -31.512 39.862 1.00 88.50 327 GLY A N 1
ATOM 2637 C CA . GLY A 1 327 ? -33.658 -30.551 40.879 1.00 88.50 327 GLY A CA 1
ATOM 2638 C C . GLY A 1 327 ? -32.746 -30.369 42.100 1.00 88.50 327 GLY A C 1
ATOM 2639 O O . GLY A 1 327 ? -33.128 -29.622 42.998 1.00 88.50 327 GLY A O 1
ATOM 2640 N N . VAL A 1 328 ? -31.558 -30.984 42.144 1.00 92.12 328 VAL A N 1
ATOM 2641 C CA . VAL A 1 328 ? -30.559 -30.782 43.212 1.00 92.12 328 VAL A CA 1
ATOM 2642 C C . VAL A 1 328 ? -29.489 -29.790 42.759 1.00 92.12 328 VAL A C 1
ATOM 2644 O O . VAL A 1 328 ? -28.801 -30.033 41.764 1.00 92.12 328 VAL A O 1
ATOM 2647 N N . GLU A 1 329 ? -29.326 -28.696 43.506 1.00 94.44 329 GLU A N 1
ATOM 2648 C CA . GLU A 1 329 ? -28.289 -27.688 43.254 1.00 94.44 329 GLU A CA 1
ATOM 2649 C C . GLU A 1 329 ? -26.889 -28.305 43.368 1.00 94.44 329 GLU A C 1
ATOM 2651 O O . GLU A 1 329 ? -26.579 -29.036 44.311 1.00 94.44 329 GLU A O 1
ATOM 2656 N N . GLN A 1 330 ? -26.048 -28.026 42.379 1.00 94.00 330 GLN A N 1
ATOM 2657 C CA . GLN A 1 330 ? -24.673 -28.497 42.325 1.00 94.00 330 GLN A CA 1
ATOM 2658 C C . GLN A 1 330 ? -23.757 -27.499 43.038 1.00 94.00 330 GLN A C 1
ATOM 2660 O O . GLN A 1 330 ? -23.751 -26.314 42.716 1.00 94.00 330 GLN A O 1
ATOM 2665 N N . ASN A 1 331 ? -22.944 -27.981 43.979 1.00 91.31 331 ASN A N 1
ATOM 2666 C CA . ASN A 1 331 ? -21.935 -27.156 44.639 1.00 91.31 331 ASN A CA 1
ATOM 2667 C C . ASN A 1 331 ? -20.645 -27.160 43.810 1.00 91.31 331 ASN A C 1
ATOM 2669 O O . ASN A 1 331 ? -19.869 -28.115 43.868 1.00 91.31 331 ASN A O 1
ATOM 2673 N N . LEU A 1 332 ? -20.453 -26.115 43.006 1.00 91.00 332 LEU A N 1
ATOM 2674 C CA . LEU A 1 332 ? -19.339 -26.000 42.068 1.00 91.00 332 LEU A CA 1
ATOM 2675 C C . LEU A 1 332 ? -18.237 -25.113 42.638 1.00 91.00 332 LEU A C 1
ATOM 2677 O O . LEU A 1 332 ? -18.493 -24.076 43.246 1.00 91.00 332 LEU A O 1
ATOM 2681 N N . SER A 1 333 ? -16.988 -25.505 42.397 1.00 90.12 333 SER A N 1
ATOM 2682 C CA . SER A 1 333 ? -15.837 -24.695 42.781 1.00 90.12 333 SER A CA 1
ATOM 2683 C C . SER A 1 333 ? -15.676 -23.505 41.833 1.00 90.12 333 SER A C 1
ATOM 2685 O O . SER A 1 333 ? -15.318 -23.675 40.665 1.00 90.12 333 SER A O 1
ATOM 2687 N N . GLU A 1 334 ? -15.879 -22.291 42.349 1.00 88.06 334 GLU A N 1
ATOM 2688 C CA . GLU A 1 334 ? -15.700 -21.045 41.594 1.00 88.06 334 GLU A CA 1
ATOM 2689 C C . GLU A 1 334 ? -14.291 -20.940 40.988 1.00 88.06 334 GLU A C 1
ATOM 2691 O O . GLU A 1 334 ? -14.125 -20.516 39.844 1.00 88.06 334 GLU A O 1
ATOM 2696 N N . THR A 1 335 ? -13.265 -21.398 41.714 1.00 91.56 335 THR A N 1
ATOM 2697 C CA . THR A 1 335 ? -11.876 -21.376 41.235 1.00 91.56 335 THR A CA 1
ATOM 2698 C C . THR A 1 335 ? -11.661 -22.311 40.049 1.00 91.56 335 THR A C 1
ATOM 2700 O O . THR A 1 335 ? -10.969 -21.940 39.102 1.00 91.56 335 THR A O 1
ATOM 2703 N N . MET A 1 336 ? -12.290 -23.491 40.055 1.00 91.50 336 MET A N 1
ATOM 2704 C CA . MET A 1 336 ? -12.218 -24.434 38.935 1.00 91.50 336 MET A CA 1
ATOM 2705 C C . MET A 1 336 ? -12.938 -23.899 37.701 1.00 91.50 336 MET A C 1
ATOM 2707 O O . MET A 1 336 ? -12.406 -24.004 36.599 1.00 91.50 336 MET A O 1
ATOM 2711 N N . VAL A 1 337 ? -14.116 -23.295 37.875 1.00 92.31 337 VAL A N 1
ATOM 2712 C CA . VAL A 1 337 ? -14.887 -22.706 36.769 1.00 92.31 337 VAL A CA 1
ATOM 2713 C C . VAL A 1 337 ? -14.117 -21.539 36.153 1.00 92.31 337 VAL A C 1
ATOM 2715 O O . VAL A 1 337 ? -13.900 -21.530 34.944 1.00 92.31 337 VAL A O 1
ATOM 2718 N N . LYS A 1 338 ? -13.607 -20.607 36.972 1.00 91.38 338 LYS A N 1
ATOM 2719 C CA . LYS A 1 338 ? -12.750 -19.501 36.508 1.00 91.38 338 LYS A CA 1
ATOM 2720 C C . LYS A 1 338 ? -11.509 -20.010 35.771 1.00 91.38 338 LYS A C 1
ATOM 2722 O O . LYS A 1 338 ? -11.142 -19.460 34.735 1.00 91.38 338 LYS A O 1
ATOM 2727 N N . HIS A 1 339 ? -10.879 -21.076 36.271 1.00 91.94 339 HIS A N 1
ATOM 2728 C CA . HIS A 1 339 ? -9.740 -21.697 35.598 1.00 91.94 339 HIS A CA 1
ATOM 2729 C C . HIS A 1 339 ? -10.128 -22.273 34.230 1.00 91.94 339 HIS A C 1
ATOM 2731 O O . HIS A 1 339 ? -9.441 -21.989 33.253 1.00 91.94 339 HIS A O 1
ATOM 2737 N N . LYS A 1 340 ? -11.243 -23.008 34.128 1.00 93.44 340 LYS A N 1
ATOM 2738 C CA . LYS A 1 340 ? -11.737 -23.549 32.851 1.00 93.44 340 LYS A CA 1
ATOM 2739 C C . LYS A 1 340 ? -12.076 -22.449 31.844 1.00 93.44 340 LYS A C 1
ATOM 2741 O O . LYS A 1 340 ? -11.622 -22.526 30.709 1.00 93.44 340 LYS A O 1
ATOM 2746 N N . VAL A 1 341 ? -12.780 -21.395 32.268 1.00 91.88 341 VAL A N 1
ATOM 2747 C CA . VAL A 1 341 ? -13.073 -20.228 31.413 1.00 91.88 341 VAL A CA 1
ATOM 2748 C C . VAL A 1 341 ? -11.778 -19.614 30.879 1.00 91.88 341 VAL A C 1
ATOM 2750 O O . VAL A 1 341 ? -11.663 -19.362 29.683 1.00 91.88 341 VAL A O 1
ATOM 2753 N N . ARG A 1 342 ? -10.768 -19.428 31.739 1.00 90.25 342 ARG A N 1
ATOM 2754 C CA . ARG A 1 342 ? -9.460 -18.902 31.328 1.00 90.25 342 ARG A CA 1
ATOM 2755 C C . ARG A 1 342 ? -8.756 -19.813 30.319 1.00 90.25 342 ARG A C 1
ATOM 2757 O O . ARG A 1 342 ? -8.228 -19.315 29.332 1.00 90.25 342 ARG A O 1
ATOM 2764 N N . VAL A 1 343 ? -8.722 -21.122 30.569 1.00 90.75 343 VAL A N 1
ATOM 2765 C CA . VAL A 1 343 ? -8.088 -22.102 29.670 1.00 90.75 343 VAL A CA 1
ATOM 2766 C C . VAL A 1 343 ? -8.760 -22.094 28.300 1.00 90.75 343 VAL A C 1
ATOM 2768 O O . VAL A 1 343 ? -8.064 -22.049 27.290 1.00 90.75 343 VAL A O 1
ATOM 2771 N N . ASN A 1 344 ? -10.091 -22.060 28.260 1.00 89.06 344 ASN A N 1
ATOM 2772 C CA . ASN A 1 344 ? -10.829 -22.026 27.005 1.00 89.06 344 ASN A CA 1
ATOM 2773 C C . ASN A 1 344 ? -10.633 -20.698 26.251 1.00 89.06 344 ASN A C 1
ATOM 2775 O O . ASN A 1 344 ? -10.432 -20.728 25.043 1.00 89.06 344 ASN A O 1
ATOM 2779 N N . LYS A 1 345 ? -10.597 -19.546 26.948 1.00 86.38 345 LYS A N 1
ATOM 2780 C CA . LYS A 1 345 ? -10.243 -18.255 26.322 1.00 86.38 345 LYS A CA 1
ATOM 2781 C C . LYS A 1 345 ? -8.857 -18.309 25.669 1.00 86.38 345 LYS A C 1
ATOM 2783 O O . LYS A 1 345 ? -8.706 -17.876 24.536 1.00 86.38 345 LYS A O 1
ATOM 2788 N N . ILE A 1 346 ? -7.860 -18.886 26.349 1.00 85.19 346 ILE A N 1
ATOM 2789 C CA . ILE A 1 346 ? -6.500 -19.047 25.801 1.00 85.19 346 ILE A CA 1
ATOM 2790 C C . ILE A 1 346 ? -6.491 -19.997 24.597 1.00 85.19 346 ILE A C 1
ATOM 2792 O O . ILE A 1 346 ? -5.780 -19.742 23.631 1.00 85.19 346 ILE A O 1
ATOM 2796 N N . ALA A 1 347 ? -7.270 -21.080 24.633 1.00 86.44 347 ALA A N 1
ATOM 2797 C CA . ALA A 1 347 ? -7.358 -22.031 23.525 1.00 86.44 347 ALA A CA 1
ATOM 2798 C C . ALA A 1 347 ? -7.966 -21.420 22.246 1.00 86.44 347 ALA A C 1
ATOM 2800 O O . ALA A 1 347 ? -7.720 -21.929 21.156 1.00 86.44 347 ALA A O 1
ATOM 2801 N N . GLU A 1 348 ? -8.735 -20.335 22.375 1.00 82.62 348 GLU A N 1
ATOM 2802 C CA . GLU A 1 348 ? -9.341 -19.595 21.260 1.00 82.62 348 GLU A CA 1
ATOM 2803 C C . GLU A 1 348 ? -8.480 -18.439 20.748 1.00 82.62 348 GLU A C 1
ATOM 2805 O O . GLU A 1 348 ? -8.752 -17.899 19.674 1.00 82.62 348 GLU A O 1
ATOM 2810 N N . MET A 1 349 ? -7.429 -18.062 21.481 1.00 80.44 349 MET A N 1
ATOM 2811 C CA . MET A 1 349 ? -6.498 -17.032 21.033 1.00 80.44 349 MET A CA 1
ATOM 2812 C C . MET A 1 349 ? -5.719 -17.524 19.814 1.00 80.44 349 MET A C 1
ATOM 2814 O O . MET A 1 349 ? -5.095 -18.588 19.830 1.00 80.44 349 MET A O 1
ATOM 2818 N N . LYS A 1 350 ? -5.721 -16.717 18.750 1.00 78.12 350 LYS A N 1
ATOM 2819 C CA . LYS A 1 350 ? -4.886 -16.979 17.578 1.00 78.12 350 LYS A CA 1
ATOM 2820 C C . LYS A 1 350 ? -3.407 -16.752 17.910 1.00 78.12 350 LYS A C 1
ATOM 2822 O O . LYS A 1 350 ? -3.088 -15.866 18.707 1.00 78.12 350 LYS A O 1
ATOM 2827 N N . PRO A 1 351 ? -2.492 -17.531 17.306 1.00 80.00 351 PRO A N 1
ATOM 2828 C CA . PRO A 1 351 ? -1.069 -17.265 17.437 1.00 80.00 351 PRO A CA 1
ATOM 2829 C C . PRO A 1 351 ? -0.739 -15.890 16.836 1.00 80.00 351 PRO A C 1
ATOM 2831 O O . PRO A 1 351 ? -1.368 -15.495 15.851 1.00 80.00 351 PRO A O 1
ATOM 2834 N N . PRO A 1 352 ? 0.247 -15.169 17.396 1.00 84.44 352 PRO A N 1
ATOM 2835 C CA . PRO A 1 352 ? 0.647 -13.873 16.870 1.00 84.44 352 PRO A CA 1
ATOM 2836 C C . PRO A 1 352 ? 1.211 -14.026 15.453 1.00 84.44 352 PRO A C 1
ATOM 2838 O O . PRO A 1 352 ? 2.131 -14.814 15.236 1.00 84.44 352 PRO A O 1
ATOM 2841 N N . VAL A 1 353 ? 0.676 -13.248 14.513 1.00 89.06 353 VAL A N 1
ATOM 2842 C CA . VAL A 1 353 ? 1.145 -13.170 13.120 1.00 89.06 353 VAL A CA 1
ATOM 2843 C C . VAL A 1 353 ? 1.957 -11.896 12.924 1.00 89.06 353 VAL A C 1
ATOM 2845 O O . VAL A 1 353 ? 1.589 -10.837 13.442 1.00 89.06 353 VAL A O 1
ATOM 2848 N N . LYS A 1 354 ? 3.059 -11.970 12.173 1.00 91.12 354 LYS A N 1
ATOM 2849 C CA . LYS A 1 354 ? 3.837 -10.778 11.814 1.00 91.12 354 LYS A CA 1
ATOM 2850 C C . LYS A 1 354 ? 3.351 -10.174 10.502 1.00 91.12 354 LYS A C 1
ATOM 2852 O O . LYS A 1 354 ? 2.957 -10.879 9.582 1.00 91.12 354 LYS A O 1
ATOM 2857 N N . LEU A 1 355 ? 3.431 -8.851 10.392 1.00 89.00 355 LEU A N 1
ATOM 2858 C CA . LEU A 1 355 ? 3.002 -8.125 9.193 1.00 89.00 355 LEU A CA 1
ATOM 2859 C C . LEU A 1 355 ? 3.813 -8.527 7.949 1.00 89.00 355 LEU A C 1
ATOM 2861 O O . LEU A 1 355 ? 3.300 -8.534 6.830 1.00 89.00 355 LEU A O 1
ATOM 2865 N N . GLU A 1 356 ? 5.089 -8.842 8.153 1.00 90.06 356 GLU A N 1
ATOM 2866 C CA . GLU A 1 356 ? 6.048 -9.234 7.123 1.00 90.06 356 GLU A CA 1
ATOM 2867 C C . GLU A 1 356 ? 5.798 -10.647 6.583 1.00 90.06 356 GLU A C 1
ATOM 2869 O O . GLU A 1 356 ? 6.311 -10.983 5.524 1.00 90.06 356 GLU A O 1
ATOM 2874 N N . GLU A 1 357 ? 5.004 -11.465 7.282 1.00 89.00 357 GLU A N 1
ATOM 2875 C CA . GLU A 1 357 ? 4.639 -12.821 6.849 1.00 89.00 357 GLU A CA 1
ATOM 2876 C C . GLU A 1 357 ? 3.466 -12.812 5.853 1.00 89.00 357 GLU A C 1
ATOM 2878 O O . GLU A 1 357 ? 3.231 -13.806 5.171 1.00 89.00 357 GLU A O 1
ATOM 2883 N N . ASN A 1 358 ? 2.749 -11.688 5.716 1.00 92.81 358 ASN A N 1
ATOM 2884 C CA . ASN A 1 358 ? 1.616 -11.546 4.795 1.00 92.81 358 ASN A CA 1
ATOM 2885 C C . ASN A 1 358 ? 2.079 -11.272 3.355 1.00 92.81 358 ASN A C 1
ATOM 2887 O O . ASN A 1 358 ? 1.764 -10.238 2.758 1.00 92.81 358 ASN A O 1
ATOM 2891 N N . VAL A 1 359 ? 2.839 -12.219 2.810 1.00 91.75 359 VAL A N 1
ATOM 2892 C CA . VAL A 1 359 ? 3.448 -12.187 1.481 1.00 91.75 359 VAL A CA 1
ATOM 2893 C C . VAL A 1 359 ? 2.971 -13.393 0.671 1.00 91.75 359 VAL A C 1
ATOM 2895 O O . VAL A 1 359 ? 2.796 -14.479 1.214 1.00 91.75 359 VAL A O 1
ATOM 2898 N N . LEU A 1 360 ? 2.726 -13.196 -0.627 1.00 90.81 360 LEU A N 1
ATOM 2899 C CA . LEU A 1 360 ? 2.390 -14.293 -1.535 1.00 90.81 360 LEU A CA 1
ATOM 2900 C C . LEU A 1 360 ? 3.659 -14.937 -2.086 1.00 90.81 360 LEU A C 1
ATOM 2902 O O . LEU A 1 360 ? 4.584 -14.233 -2.492 1.00 90.81 360 LEU A O 1
ATOM 2906 N N . ASP A 1 361 ? 3.647 -16.262 -2.181 1.00 86.19 361 ASP A N 1
ATOM 2907 C CA . ASP A 1 361 ? 4.735 -17.011 -2.798 1.00 86.19 361 ASP A CA 1
ATOM 2908 C C . ASP A 1 361 ? 4.875 -16.666 -4.286 1.00 86.19 361 ASP A C 1
ATOM 2910 O O . ASP A 1 361 ? 3.901 -16.624 -5.046 1.00 86.19 361 ASP A O 1
ATOM 2914 N N . LEU A 1 362 ? 6.118 -16.446 -4.715 1.00 84.06 362 LEU A N 1
ATOM 2915 C CA . LEU A 1 362 ? 6.455 -16.272 -6.123 1.00 84.06 362 LEU A CA 1
ATOM 2916 C C . LEU A 1 362 ? 6.631 -17.633 -6.806 1.00 84.06 362 LEU A C 1
ATOM 2918 O O . LEU A 1 362 ? 7.027 -18.624 -6.190 1.00 84.06 362 LEU A O 1
ATOM 2922 N N . ALA A 1 363 ? 6.378 -17.674 -8.115 1.00 82.81 363 ALA A N 1
ATOM 2923 C CA . ALA A 1 363 ? 6.648 -18.864 -8.911 1.00 82.81 363 ALA A CA 1
ATOM 2924 C C . ALA A 1 363 ? 8.150 -19.199 -8.892 1.00 82.81 363 ALA A C 1
ATOM 2926 O O . ALA A 1 363 ? 8.991 -18.338 -9.150 1.00 82.81 363 ALA A O 1
ATOM 2927 N N . ASN A 1 364 ? 8.478 -20.463 -8.625 1.00 81.69 364 ASN A N 1
ATOM 2928 C CA . ASN A 1 364 ? 9.851 -20.955 -8.668 1.00 81.69 364 ASN A CA 1
ATOM 2929 C C . ASN A 1 364 ? 10.310 -21.154 -10.112 1.00 81.69 364 ASN A C 1
ATOM 2931 O O . ASN A 1 364 ? 9.688 -21.915 -10.852 1.00 81.69 364 ASN A O 1
ATOM 2935 N N . GLY A 1 365 ? 11.406 -20.490 -10.477 1.00 85.56 365 GLY A N 1
ATOM 2936 C CA . GLY A 1 365 ? 12.111 -20.692 -11.739 1.00 85.56 365 GLY A CA 1
ATOM 2937 C C . GLY A 1 365 ? 13.430 -21.433 -11.540 1.00 85.56 365 GLY A C 1
ATOM 2938 O O . GLY A 1 365 ? 14.048 -21.354 -10.477 1.00 85.56 365 GLY A O 1
ATOM 2939 N N . SER A 1 366 ? 13.868 -22.143 -12.573 1.00 89.75 366 SER A N 1
ATOM 2940 C CA . SER A 1 366 ? 15.200 -22.739 -12.657 1.00 89.75 366 SER A CA 1
ATOM 2941 C C . SER A 1 366 ? 16.140 -21.782 -13.380 1.00 89.75 366 SER A C 1
ATOM 2943 O O . SER A 1 366 ? 15.818 -21.302 -14.464 1.00 89.75 366 SER A O 1
ATOM 2945 N N . TYR A 1 367 ? 17.308 -21.512 -12.797 1.00 91.25 367 TYR A N 1
ATOM 2946 C CA . TYR A 1 367 ? 18.318 -20.688 -13.456 1.00 91.25 367 TYR A CA 1
ATOM 2947 C C . TYR A 1 367 ? 18.861 -21.374 -14.715 1.00 91.25 367 TYR A C 1
ATOM 2949 O O . TYR A 1 367 ? 19.209 -22.557 -14.690 1.00 91.25 367 TYR A O 1
ATOM 2957 N N . LEU A 1 368 ? 18.957 -20.599 -15.796 1.00 91.06 368 LEU A N 1
ATOM 2958 C CA . LEU A 1 368 ? 19.493 -21.006 -17.089 1.00 91.06 368 LEU A CA 1
ATOM 2959 C C . LEU A 1 368 ? 20.490 -19.944 -17.563 1.00 91.06 368 LEU A C 1
ATOM 2961 O O . LEU A 1 368 ? 20.191 -18.749 -17.516 1.00 91.06 368 LEU A O 1
ATOM 2965 N N . ASP A 1 369 ? 21.650 -20.366 -18.070 1.00 92.31 369 ASP A N 1
ATOM 2966 C CA . ASP A 1 369 ? 22.602 -19.454 -18.712 1.00 92.31 369 ASP A CA 1
ATOM 2967 C C . ASP A 1 369 ? 22.109 -19.091 -20.122 1.00 92.31 369 ASP A C 1
ATOM 2969 O O . ASP A 1 369 ? 22.470 -19.694 -21.135 1.00 92.31 369 ASP A O 1
ATOM 2973 N N . LEU A 1 370 ? 21.216 -18.104 -20.178 1.00 93.69 370 LEU A N 1
ATOM 2974 C CA . LEU A 1 370 ? 20.596 -17.651 -21.422 1.00 93.69 370 LEU A CA 1
ATOM 2975 C C . LEU A 1 370 ? 21.596 -16.984 -22.372 1.00 93.69 370 LEU A C 1
ATOM 2977 O O . LEU A 1 370 ? 21.347 -16.976 -23.576 1.00 93.69 370 LEU A O 1
ATOM 2981 N N . ALA A 1 371 ? 22.694 -16.425 -21.852 1.00 93.38 371 ALA A N 1
ATOM 2982 C CA . ALA A 1 371 ? 23.680 -15.703 -22.650 1.00 93.38 371 ALA A CA 1
ATOM 2983 C C . ALA A 1 371 ? 24.660 -16.645 -23.356 1.00 93.38 371 ALA A C 1
ATOM 2985 O O . ALA A 1 371 ? 25.218 -16.252 -24.381 1.00 93.38 371 ALA A O 1
ATOM 2986 N N . GLN A 1 372 ? 24.843 -17.871 -22.845 1.00 94.00 372 GLN A N 1
ATOM 2987 C CA . GLN A 1 372 ? 25.773 -18.850 -23.401 1.00 94.00 372 GLN A CA 1
ATOM 2988 C C . GLN A 1 372 ? 25.570 -19.035 -24.906 1.00 94.00 372 GLN A C 1
ATOM 2990 O O . GLN A 1 372 ? 24.558 -19.580 -25.354 1.00 94.00 372 GLN A O 1
ATOM 2995 N N . PHE A 1 373 ? 26.569 -18.634 -25.684 1.00 93.31 373 PHE A N 1
ATOM 2996 C CA . PHE A 1 373 ? 26.565 -18.744 -27.132 1.00 93.31 373 PHE A CA 1
ATOM 2997 C C . PHE A 1 373 ? 27.759 -19.573 -27.606 1.00 93.31 373 PHE A C 1
ATOM 2999 O O . PHE A 1 373 ? 28.868 -19.420 -27.097 1.00 93.31 373 PHE A O 1
ATOM 3006 N N . LYS A 1 374 ? 27.507 -20.436 -28.592 1.00 92.12 374 LYS A N 1
ATOM 3007 C CA . LYS A 1 374 ? 28.515 -21.198 -29.325 1.00 92.12 374 LYS A CA 1
ATOM 3008 C C . LYS A 1 374 ? 28.345 -20.869 -30.805 1.00 92.12 374 LYS A C 1
ATOM 3010 O O . LYS A 1 374 ? 27.241 -20.980 -31.329 1.00 92.12 374 LYS A O 1
ATOM 3015 N N . SER A 1 375 ? 29.427 -20.471 -31.457 1.00 92.75 375 SER A N 1
ATOM 3016 C CA . SER A 1 375 ? 29.469 -20.114 -32.869 1.00 92.75 375 SER A CA 1
ATOM 3017 C C . SER A 1 375 ? 28.989 -21.279 -33.725 1.00 92.75 375 SER A C 1
ATOM 3019 O O . SER A 1 375 ? 29.423 -22.425 -33.552 1.00 92.75 375 SER A O 1
ATOM 3021 N N . ILE A 1 376 ? 28.156 -20.961 -34.717 1.00 92.50 376 ILE A N 1
ATOM 3022 C CA . ILE A 1 376 ? 27.631 -21.933 -35.680 1.00 92.50 376 ILE A CA 1
ATOM 3023 C C . ILE A 1 376 ? 28.761 -22.604 -36.463 1.00 92.50 376 ILE A C 1
ATOM 3025 O O . ILE A 1 376 ? 28.607 -23.713 -36.965 1.00 92.50 376 ILE A O 1
ATOM 3029 N N . GLN A 1 377 ? 29.924 -21.949 -36.557 1.00 92.06 377 GLN A N 1
ATOM 3030 C CA . GLN A 1 377 ? 31.090 -22.418 -37.306 1.00 92.06 377 GLN A CA 1
ATOM 3031 C C . GLN A 1 377 ? 31.674 -23.714 -36.739 1.00 92.06 377 GLN A C 1
ATOM 3033 O O . GLN A 1 377 ? 32.350 -24.447 -37.464 1.00 92.06 377 GLN A O 1
ATOM 3038 N N . HIS A 1 378 ? 31.393 -24.021 -35.470 1.00 90.12 378 HIS A N 1
ATOM 3039 C CA . HIS A 1 378 ? 31.799 -25.272 -34.829 1.00 90.12 378 HIS A CA 1
ATOM 3040 C C . HIS A 1 378 ? 30.951 -26.474 -35.251 1.00 90.12 378 HIS A C 1
ATOM 3042 O O . HIS A 1 378 ? 31.385 -27.608 -35.051 1.00 90.12 378 HIS A O 1
ATOM 3048 N N . ASP A 1 379 ? 29.767 -26.244 -35.818 1.00 88.19 379 ASP A N 1
ATOM 3049 C CA . ASP A 1 379 ? 28.822 -27.307 -36.173 1.00 88.19 379 ASP A CA 1
ATOM 3050 C C . ASP A 1 379 ? 28.943 -27.729 -37.648 1.00 88.19 379 ASP A C 1
ATOM 3052 O O . ASP A 1 379 ? 28.425 -28.774 -38.047 1.00 88.19 379 ASP A O 1
ATOM 3056 N N . PHE A 1 380 ? 29.683 -26.963 -38.459 1.00 90.88 380 PHE A N 1
ATOM 3057 C CA . PHE A 1 380 ? 29.893 -27.270 -39.872 1.00 90.88 380 PHE A CA 1
ATOM 3058 C C . PHE A 1 380 ? 30.704 -28.562 -40.084 1.00 90.88 380 PHE A C 1
ATOM 3060 O O . PHE A 1 380 ? 31.641 -28.856 -39.333 1.00 90.88 380 PHE A O 1
ATOM 3067 N N . PRO A 1 381 ? 30.438 -29.311 -41.173 1.00 89.88 381 PRO A N 1
ATOM 3068 C CA . PRO A 1 381 ? 31.206 -30.501 -41.510 1.00 89.88 381 PRO A CA 1
ATOM 3069 C C . PRO A 1 381 ? 32.699 -30.201 -41.690 1.00 89.88 381 PRO A C 1
ATOM 3071 O O . PRO A 1 381 ? 33.085 -29.176 -42.256 1.00 89.88 381 PRO A O 1
ATOM 3074 N N . ALA A 1 382 ? 33.556 -31.152 -41.306 1.00 89.50 382 ALA A N 1
ATOM 3075 C CA . ALA A 1 382 ? 35.014 -30.987 -41.324 1.00 89.50 382 ALA A CA 1
ATOM 3076 C C . ALA A 1 382 ? 35.597 -30.582 -42.695 1.00 89.50 382 ALA A C 1
ATOM 3078 O O . ALA A 1 382 ? 36.659 -29.963 -42.751 1.00 89.50 382 ALA A O 1
ATOM 3079 N N . ILE A 1 383 ? 34.900 -30.880 -43.799 1.00 89.69 383 ILE A N 1
ATOM 3080 C CA . ILE A 1 383 ? 35.309 -30.493 -45.159 1.00 89.69 383 ILE A CA 1
ATOM 3081 C C . ILE A 1 383 ? 35.400 -28.970 -45.353 1.00 89.69 383 ILE A C 1
ATOM 3083 O O . ILE A 1 383 ? 36.208 -28.515 -46.159 1.00 89.69 383 ILE A O 1
ATOM 3087 N N . TYR A 1 384 ? 34.637 -28.188 -44.582 1.00 91.31 384 TYR A N 1
ATOM 3088 C CA . TYR A 1 384 ? 34.685 -26.724 -44.598 1.00 91.31 384 TYR A CA 1
ATOM 3089 C C . TYR A 1 384 ? 35.900 -26.154 -43.851 1.00 91.31 384 TYR A C 1
ATOM 3091 O O . TYR A 1 384 ? 36.190 -24.967 -43.973 1.00 91.31 384 TYR A O 1
ATOM 3099 N N . LYS A 1 385 ? 36.627 -26.988 -43.088 1.00 91.31 385 LYS A N 1
ATOM 3100 C CA . LYS A 1 385 ? 37.852 -26.629 -42.349 1.00 91.31 385 LYS A CA 1
ATOM 3101 C C . LYS A 1 385 ? 37.682 -25.449 -41.370 1.00 91.31 385 LYS A C 1
ATOM 3103 O O . LYS A 1 385 ? 38.656 -24.776 -41.044 1.00 91.31 385 LYS A O 1
ATOM 3108 N N . LEU A 1 386 ? 36.461 -25.213 -40.878 1.00 89.94 386 LEU A N 1
ATOM 3109 C CA . LEU A 1 386 ? 36.125 -24.052 -40.042 1.00 89.94 386 LEU A CA 1
ATOM 3110 C C . LEU A 1 386 ? 36.569 -24.180 -38.580 1.00 89.94 386 LEU A C 1
ATOM 3112 O O . LEU A 1 386 ? 36.857 -23.158 -37.961 1.00 89.94 386 LEU A O 1
ATOM 3116 N N . ALA A 1 387 ? 36.714 -25.397 -38.050 1.00 83.06 387 ALA A N 1
ATOM 3117 C CA . ALA A 1 387 ? 37.188 -25.634 -36.683 1.00 83.06 387 ALA A CA 1
ATOM 3118 C C . ALA A 1 387 ? 38.571 -24.999 -36.414 1.00 83.06 387 ALA A C 1
ATOM 3120 O O . ALA A 1 387 ? 39.377 -24.849 -37.334 1.00 83.06 387 ALA A O 1
ATOM 3121 N N . ALA A 1 388 ? 38.885 -24.687 -35.150 1.00 72.25 388 ALA A N 1
ATOM 3122 C CA . ALA A 1 388 ? 40.131 -24.009 -34.749 1.00 72.25 388 ALA A CA 1
ATOM 3123 C C . ALA A 1 388 ? 41.428 -24.695 -35.241 1.00 72.25 388 ALA A C 1
ATOM 3125 O O . ALA A 1 388 ? 42.425 -24.031 -35.504 1.00 72.25 388 ALA A O 1
ATOM 3126 N N . HIS A 1 389 ? 41.406 -26.017 -35.436 1.00 73.81 389 HIS A N 1
ATOM 3127 C CA . HIS A 1 389 ? 42.511 -26.797 -36.016 1.00 73.81 389 HIS A CA 1
ATOM 3128 C C . HIS A 1 389 ? 42.119 -27.502 -37.328 1.00 73.81 389 HIS A C 1
ATOM 3130 O O . HIS A 1 389 ? 42.672 -28.541 -37.677 1.00 73.81 389 HIS A O 1
ATOM 3136 N N . GLY A 1 390 ? 41.126 -26.967 -38.046 1.00 72.12 390 GLY A N 1
ATOM 3137 C CA . GLY A 1 390 ? 40.606 -27.542 -39.291 1.00 72.12 390 GLY A CA 1
ATOM 3138 C C . GLY A 1 390 ? 41.553 -27.415 -40.491 1.00 72.12 390 GLY A C 1
ATOM 3139 O O . GLY A 1 390 ? 41.408 -28.152 -41.466 1.00 72.12 390 GLY A O 1
ATOM 3140 N N . LEU A 1 391 ? 42.537 -26.514 -40.420 1.00 80.38 391 LEU A N 1
ATOM 3141 C CA . LEU A 1 391 ? 43.597 -26.341 -41.413 1.00 80.38 391 LEU A CA 1
ATOM 3142 C C . LEU A 1 391 ? 44.923 -26.913 -40.895 1.00 80.38 391 LEU A C 1
ATOM 3144 O O . LEU A 1 391 ? 45.316 -26.666 -39.757 1.00 80.38 391 LEU A O 1
ATOM 3148 N N . SER A 1 392 ? 45.628 -27.656 -41.753 1.00 79.00 392 SER A N 1
ATOM 3149 C CA . SER A 1 392 ? 47.010 -28.076 -41.487 1.00 79.00 392 SER A CA 1
ATOM 3150 C C . SER A 1 392 ? 47.946 -26.868 -41.536 1.00 79.00 392 SER A C 1
ATOM 3152 O O . SER A 1 392 ? 47.772 -25.993 -42.383 1.00 79.00 392 SER A O 1
ATOM 3154 N N . ALA A 1 393 ? 49.000 -26.873 -40.716 1.00 74.19 393 ALA A N 1
ATOM 3155 C CA . ALA A 1 393 ? 50.083 -25.888 -40.792 1.00 74.19 393 ALA A CA 1
ATOM 3156 C C . ALA A 1 393 ? 50.794 -25.869 -42.166 1.00 74.19 393 ALA A C 1
ATOM 3158 O O . ALA A 1 393 ? 51.492 -24.913 -42.490 1.00 74.19 393 ALA A O 1
ATOM 3159 N N . GLU A 1 394 ? 50.611 -26.917 -42.973 1.00 80.19 394 GLU A N 1
ATOM 3160 C CA . GLU A 1 394 ? 51.159 -27.060 -44.328 1.00 80.19 394 GLU A CA 1
ATOM 3161 C C . GLU A 1 394 ? 50.192 -26.591 -45.435 1.00 80.19 394 GLU A C 1
ATOM 3163 O O . GLU A 1 394 ? 50.536 -26.667 -46.615 1.00 80.19 394 GLU A O 1
ATOM 3168 N N . ALA A 1 395 ? 48.979 -26.137 -45.091 1.00 87.00 395 ALA A N 1
ATOM 3169 C CA . ALA A 1 395 ? 47.991 -25.680 -46.071 1.00 87.00 395 ALA A CA 1
ATOM 3170 C C . ALA A 1 395 ? 48.460 -24.415 -46.812 1.00 87.00 395 ALA A C 1
ATOM 3172 O O . ALA A 1 395 ? 49.223 -23.598 -46.286 1.00 87.00 395 ALA A O 1
ATOM 3173 N N . SER A 1 396 ? 48.001 -24.230 -48.053 1.00 89.56 396 SER A N 1
ATOM 3174 C CA . SER A 1 396 ? 48.452 -23.102 -48.876 1.00 89.56 396 SER A CA 1
ATOM 3175 C C . SER A 1 396 ? 47.947 -21.759 -48.326 1.00 89.56 396 SER A C 1
ATOM 3177 O O . SER A 1 396 ? 46.931 -21.693 -47.631 1.00 89.56 396 SER A O 1
ATOM 3179 N N . ALA A 1 397 ? 48.628 -20.653 -48.647 1.00 88.62 397 ALA A N 1
ATOM 3180 C CA . ALA A 1 397 ? 48.168 -19.314 -48.254 1.00 88.62 397 ALA A CA 1
ATOM 3181 C C . ALA A 1 397 ? 46.772 -18.981 -48.822 1.00 88.62 397 ALA A C 1
ATOM 3183 O O . ALA A 1 397 ? 45.998 -18.265 -48.191 1.00 88.62 397 ALA A O 1
ATOM 3184 N N . GLU A 1 398 ? 46.446 -19.529 -49.993 1.00 91.69 398 GLU A N 1
ATOM 3185 C CA . GLU A 1 398 ? 45.142 -19.394 -50.642 1.00 91.69 398 GLU A CA 1
ATOM 3186 C C . GLU A 1 398 ? 44.047 -20.158 -49.879 1.00 91.69 398 GLU A C 1
ATOM 3188 O O . GLU A 1 398 ? 42.982 -19.604 -49.621 1.00 91.69 398 GLU A O 1
ATOM 3193 N N . GLU A 1 399 ? 44.328 -21.380 -49.413 1.00 88.19 399 GLU A N 1
ATOM 3194 C CA . GLU A 1 399 ? 43.393 -22.137 -48.569 1.00 88.19 399 GLU A CA 1
ATOM 3195 C C . GLU A 1 399 ? 43.118 -21.426 -47.239 1.00 88.19 399 GLU A C 1
ATOM 3197 O O . GLU A 1 399 ? 41.965 -21.334 -46.814 1.00 88.19 399 GLU A O 1
ATOM 3202 N N . HIS A 1 400 ? 44.157 -20.870 -46.608 1.00 87.38 400 HIS A N 1
ATOM 3203 C CA . HIS A 1 400 ? 43.995 -20.052 -45.405 1.00 87.38 400 HIS A CA 1
ATOM 3204 C C . HIS A 1 400 ? 43.130 -18.814 -45.679 1.00 87.38 400 HIS A C 1
ATOM 3206 O O . HIS A 1 400 ? 42.275 -18.471 -44.863 1.00 87.38 400 HIS A O 1
ATOM 3212 N N . ALA A 1 401 ? 43.316 -18.155 -46.827 1.00 89.56 401 ALA A N 1
ATOM 3213 C CA . ALA A 1 401 ? 42.522 -16.991 -47.207 1.00 89.56 401 ALA A CA 1
ATOM 3214 C C . ALA A 1 401 ? 41.041 -17.342 -47.432 1.00 89.56 401 ALA A C 1
ATOM 3216 O O . ALA A 1 401 ? 40.175 -16.625 -46.932 1.00 89.56 401 ALA A O 1
ATOM 3217 N N . TYR A 1 402 ? 40.734 -18.452 -48.113 1.00 91.69 402 TYR A N 1
ATOM 3218 C CA . TYR A 1 402 ? 39.350 -18.883 -48.342 1.00 91.69 402 TYR A CA 1
ATOM 3219 C C . TYR A 1 402 ? 38.619 -19.250 -47.053 1.00 91.69 402 TYR A C 1
ATOM 3221 O O . TYR A 1 402 ? 37.481 -18.824 -46.854 1.00 91.69 402 TYR A O 1
ATOM 3229 N N . VAL A 1 403 ? 39.270 -19.989 -46.150 1.00 91.50 403 VAL A N 1
ATOM 3230 C CA . VAL A 1 403 ? 38.665 -20.326 -44.853 1.00 91.50 403 VAL A CA 1
ATOM 3231 C C . VAL A 1 403 ? 38.432 -19.061 -44.034 1.00 91.50 403 VAL A C 1
ATOM 3233 O O . VAL A 1 403 ? 37.337 -18.879 -43.513 1.00 91.50 403 VAL A O 1
ATOM 3236 N N . LYS A 1 404 ? 39.400 -18.135 -43.984 1.00 90.00 404 LYS A N 1
ATOM 3237 C CA . LYS A 1 404 ? 39.218 -16.837 -43.312 1.00 90.00 404 LYS A CA 1
ATOM 3238 C C . LYS A 1 404 ? 38.072 -16.025 -43.910 1.00 90.00 404 LYS A C 1
ATOM 3240 O O . LYS A 1 404 ? 37.314 -15.411 -43.166 1.00 90.00 404 LYS A O 1
ATOM 3245 N N . GLN A 1 405 ? 37.909 -16.042 -45.232 1.00 92.50 405 GLN A N 1
ATOM 3246 C CA . GLN A 1 405 ? 36.800 -15.365 -45.900 1.00 92.50 405 GLN A CA 1
ATOM 3247 C C . GLN A 1 405 ? 35.446 -15.979 -45.523 1.00 92.50 405 GLN A C 1
ATOM 3249 O O . GLN A 1 405 ? 34.510 -15.238 -45.225 1.00 92.50 405 GLN A O 1
ATOM 3254 N N . LEU A 1 406 ? 35.337 -17.311 -45.500 1.00 93.44 406 LEU A N 1
ATOM 3255 C CA . LEU A 1 406 ? 34.105 -17.993 -45.100 1.00 93.44 406 LEU A CA 1
ATOM 3256 C C . LEU A 1 406 ? 33.789 -17.766 -43.616 1.00 93.44 406 LEU A C 1
ATOM 3258 O O . LEU A 1 406 ? 32.653 -17.447 -43.283 1.00 93.44 406 LEU A O 1
ATOM 3262 N N . ARG A 1 407 ? 34.796 -17.845 -42.739 1.00 93.06 407 ARG A N 1
ATOM 3263 C CA . ARG A 1 407 ? 34.681 -17.477 -41.321 1.00 93.06 407 ARG A CA 1
ATOM 3264 C C . ARG A 1 407 ? 34.131 -16.055 -41.174 1.00 93.06 407 ARG A C 1
ATOM 3266 O O . ARG A 1 407 ? 33.123 -15.842 -40.507 1.00 93.06 407 ARG A O 1
ATOM 3273 N N . ALA A 1 408 ? 34.729 -15.087 -41.867 1.00 92.12 408 ALA A N 1
ATOM 3274 C CA . ALA A 1 408 ? 34.275 -13.698 -41.844 1.00 92.12 408 ALA A CA 1
ATOM 3275 C C . ALA A 1 408 ? 32.845 -13.511 -42.387 1.00 92.12 408 ALA A C 1
ATOM 3277 O O . ALA A 1 408 ? 32.131 -12.634 -41.914 1.00 92.12 408 ALA A O 1
ATOM 3278 N N . TYR A 1 409 ? 32.413 -14.320 -43.358 1.00 94.19 409 TYR A N 1
ATOM 3279 C CA . TYR A 1 409 ? 31.030 -14.316 -43.841 1.00 94.19 409 TYR A CA 1
ATOM 3280 C C . TYR A 1 409 ? 30.054 -14.866 -42.789 1.00 94.19 409 TYR A C 1
ATOM 3282 O O . TYR A 1 409 ? 29.013 -14.261 -42.537 1.00 94.19 409 TYR A O 1
ATOM 3290 N N . LEU A 1 410 ? 30.404 -15.983 -42.142 1.00 94.50 410 LEU A N 1
ATOM 3291 C CA . LEU A 1 410 ? 29.554 -16.637 -41.143 1.00 94.50 410 LEU A CA 1
ATOM 3292 C C . LEU A 1 410 ? 29.432 -15.838 -39.837 1.00 94.50 410 LEU A C 1
ATOM 3294 O O . LEU A 1 410 ? 28.388 -15.891 -39.185 1.00 94.50 410 LEU A O 1
ATOM 3298 N N . SER A 1 411 ? 30.442 -15.033 -39.499 1.00 91.38 411 SER A N 1
ATOM 3299 C CA . SER A 1 411 ? 30.444 -14.195 -38.291 1.00 91.38 411 SER A CA 1
ATOM 3300 C C . SER A 1 411 ? 29.277 -13.203 -38.231 1.00 91.38 411 SER A C 1
ATOM 3302 O O . SER A 1 411 ? 28.822 -12.840 -37.146 1.00 91.38 411 SER A O 1
ATOM 3304 N N . MET A 1 412 ? 28.738 -12.791 -39.385 1.00 90.88 412 MET A N 1
ATOM 3305 C CA . MET A 1 412 ? 27.546 -11.944 -39.441 1.00 90.88 412 MET A CA 1
ATOM 3306 C C . MET A 1 412 ? 26.329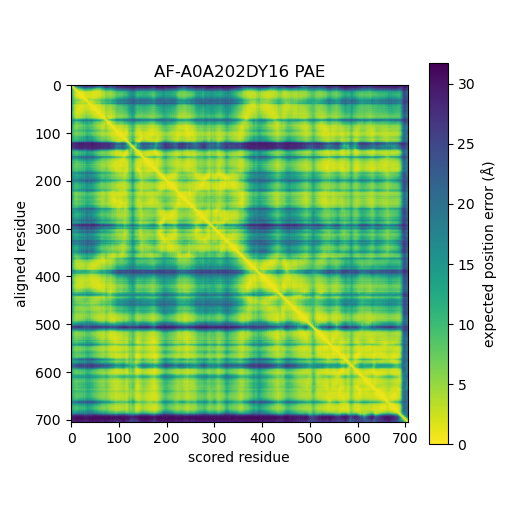 -12.634 -38.816 1.00 90.88 412 MET A C 1
ATOM 3308 O O . MET A 1 412 ? 25.549 -11.983 -38.125 1.00 90.88 412 MET A O 1
ATOM 3312 N N . PHE A 1 413 ? 26.169 -13.940 -39.040 1.00 93.25 413 PHE A N 1
ATOM 3313 C CA . PHE A 1 413 ? 25.070 -14.719 -38.471 1.00 93.25 413 PHE A CA 1
ATOM 3314 C C . PHE A 1 413 ? 25.310 -15.026 -36.996 1.00 93.25 413 PHE A C 1
ATOM 3316 O O . PHE A 1 413 ? 24.394 -14.841 -36.195 1.00 93.25 413 PHE A O 1
ATOM 3323 N N . ASP A 1 414 ? 26.545 -15.396 -36.633 1.00 92.88 414 ASP A N 1
ATOM 3324 C CA . ASP A 1 414 ? 26.937 -15.569 -35.229 1.00 92.88 414 ASP A CA 1
ATOM 3325 C C . ASP A 1 414 ? 26.601 -14.324 -34.412 1.00 92.88 414 ASP A C 1
ATOM 3327 O O . ASP A 1 414 ? 26.014 -14.422 -33.340 1.00 92.88 414 ASP A O 1
ATOM 3331 N N . ARG A 1 415 ? 26.885 -13.138 -34.958 1.00 90.62 415 ARG A N 1
ATOM 3332 C CA . ARG A 1 415 ? 26.584 -11.866 -34.306 1.00 90.62 415 ARG A CA 1
ATOM 3333 C C . ARG A 1 415 ? 25.090 -11.683 -34.026 1.00 90.62 415 ARG A C 1
ATOM 3335 O O . ARG A 1 415 ? 24.737 -11.296 -32.916 1.00 90.62 415 ARG A O 1
ATOM 3342 N N . PHE A 1 416 ? 24.208 -11.973 -34.987 1.00 91.56 416 PHE A N 1
ATOM 3343 C CA . PHE A 1 416 ? 22.760 -11.859 -34.767 1.00 91.56 416 PHE A CA 1
ATOM 3344 C C . PHE A 1 416 ? 22.259 -12.806 -33.670 1.00 91.56 416 PHE A C 1
ATOM 3346 O O . PHE A 1 416 ? 21.440 -12.399 -32.846 1.00 91.56 416 PHE A O 1
ATOM 3353 N N . LEU A 1 417 ? 22.752 -14.046 -33.653 1.00 93.81 417 LEU A N 1
ATOM 3354 C CA . LEU A 1 417 ? 22.363 -15.056 -32.667 1.00 93.81 417 LEU A CA 1
ATOM 3355 C C . LEU A 1 417 ? 22.912 -14.719 -31.274 1.00 93.81 417 LEU A C 1
ATOM 3357 O O . LEU A 1 417 ? 22.157 -14.689 -30.300 1.00 93.81 417 LEU A O 1
ATOM 3361 N N . ALA A 1 418 ? 24.201 -14.391 -31.191 1.00 94.06 418 ALA A N 1
ATOM 3362 C CA . ALA A 1 418 ? 24.871 -14.021 -29.953 1.00 94.06 418 ALA A CA 1
ATOM 3363 C C . ALA A 1 418 ? 24.233 -12.778 -29.327 1.00 94.06 418 ALA A C 1
ATOM 3365 O O . ALA A 1 418 ? 23.863 -12.798 -28.155 1.00 94.06 418 ALA A O 1
ATOM 3366 N N . ASP A 1 419 ? 24.040 -11.706 -30.096 1.00 93.56 419 ASP A N 1
ATOM 3367 C CA . ASP A 1 419 ? 23.442 -10.480 -29.569 1.00 93.56 419 ASP A CA 1
ATOM 3368 C C . ASP A 1 419 ? 21.983 -10.711 -29.148 1.00 93.56 419 ASP A C 1
ATOM 3370 O O . ASP A 1 419 ? 21.541 -10.158 -28.140 1.00 93.56 419 ASP A O 1
ATOM 3374 N N . TYR A 1 420 ? 21.218 -11.554 -29.852 1.00 94.19 420 TYR A N 1
ATOM 3375 C CA . TYR A 1 420 ? 19.866 -11.907 -29.412 1.00 94.19 420 TYR A CA 1
ATOM 3376 C C . TYR A 1 420 ? 19.883 -12.573 -28.032 1.00 94.19 420 TYR A C 1
ATOM 3378 O O . TYR A 1 420 ? 19.145 -12.139 -27.147 1.00 94.19 420 TYR A O 1
ATOM 3386 N N . LEU A 1 421 ? 20.737 -13.581 -27.825 1.00 94.62 421 LEU A N 1
ATOM 3387 C CA . LEU A 1 421 ? 20.870 -14.269 -26.536 1.00 94.62 421 LEU A CA 1
ATOM 3388 C C . LEU A 1 421 ? 21.348 -13.327 -25.427 1.00 94.62 421 LEU A C 1
ATOM 3390 O O . LEU A 1 421 ? 20.813 -13.365 -24.318 1.00 94.62 421 LEU A O 1
ATOM 3394 N N . ALA A 1 422 ? 22.264 -12.405 -25.739 1.00 93.38 422 ALA A N 1
ATOM 3395 C CA . ALA A 1 422 ? 22.663 -11.353 -24.810 1.00 93.38 422 ALA A CA 1
ATOM 3396 C C . ALA A 1 422 ? 21.466 -10.481 -24.407 1.00 93.38 422 ALA A C 1
ATOM 3398 O O . ALA A 1 422 ? 21.279 -10.190 -23.230 1.00 93.38 422 ALA A O 1
ATOM 3399 N N . ASN A 1 423 ? 20.611 -10.085 -25.353 1.00 91.88 423 ASN A N 1
ATOM 3400 C CA . ASN A 1 423 ? 19.409 -9.313 -25.034 1.00 91.88 423 ASN A CA 1
ATOM 3401 C C . ASN A 1 423 ? 18.374 -10.134 -24.249 1.00 91.88 423 ASN A C 1
ATOM 3403 O O . ASN A 1 423 ? 17.758 -9.588 -23.334 1.00 91.88 423 ASN A O 1
ATOM 3407 N N . LEU A 1 424 ? 18.202 -11.423 -24.560 1.00 92.62 424 LEU A N 1
ATOM 3408 C CA . LEU A 1 424 ? 17.305 -12.323 -23.830 1.00 92.62 424 LEU A CA 1
ATOM 3409 C C . LEU A 1 424 ? 17.744 -12.465 -22.366 1.00 92.62 424 LEU A C 1
ATOM 3411 O O . LEU A 1 424 ? 16.937 -12.255 -21.463 1.00 92.62 424 LEU A O 1
ATOM 3415 N N . ALA A 1 425 ? 19.035 -12.703 -22.124 1.00 91.69 425 ALA A N 1
ATOM 3416 C CA . ALA A 1 425 ? 19.613 -12.784 -20.782 1.00 91.69 425 ALA A CA 1
ATOM 3417 C C . ALA A 1 425 ? 19.459 -11.481 -19.975 1.00 91.69 425 ALA A C 1
ATOM 3419 O O . ALA A 1 425 ? 19.406 -11.494 -18.744 1.00 91.69 425 ALA A O 1
ATOM 3420 N N . GLN A 1 426 ? 19.378 -10.340 -20.663 1.00 88.50 426 GLN A N 1
ATOM 3421 C CA . GLN A 1 426 ? 19.210 -9.022 -20.049 1.00 88.50 426 GLN A CA 1
ATOM 3422 C C . GLN A 1 426 ? 17.751 -8.549 -19.994 1.00 88.50 426 GLN A C 1
ATOM 3424 O O . GLN A 1 426 ? 17.485 -7.466 -19.464 1.00 88.50 426 GLN A O 1
ATOM 3429 N N . ALA A 1 427 ? 16.790 -9.340 -20.483 1.00 84.44 427 ALA A N 1
ATOM 3430 C CA . ALA A 1 427 ? 15.381 -8.959 -20.510 1.00 84.44 427 ALA A CA 1
ATOM 3431 C C . ALA A 1 427 ? 14.851 -8.636 -19.103 1.00 84.44 427 ALA A C 1
ATOM 3433 O O . ALA A 1 427 ? 14.185 -7.616 -18.925 1.00 84.44 427 ALA A O 1
ATOM 3434 N N . LYS A 1 428 ? 15.225 -9.429 -18.088 1.00 84.94 428 LYS A N 1
ATOM 3435 C CA . LYS A 1 428 ? 14.859 -9.187 -16.681 1.00 84.94 428 LYS A CA 1
ATOM 3436 C C . LYS A 1 428 ? 15.241 -7.786 -16.193 1.00 84.94 428 LYS A C 1
ATOM 3438 O O . LYS A 1 428 ? 14.421 -7.097 -15.595 1.00 84.94 428 LYS A O 1
ATOM 3443 N N . ASN A 1 429 ? 16.425 -7.301 -16.569 1.00 84.81 429 ASN A N 1
ATOM 3444 C CA . ASN A 1 429 ? 16.904 -5.970 -16.192 1.00 84.81 429 ASN A CA 1
ATOM 3445 C C . ASN A 1 429 ? 16.114 -4.855 -16.885 1.00 84.81 429 ASN A C 1
ATOM 3447 O O . ASN A 1 429 ? 15.886 -3.796 -16.304 1.00 84.81 429 ASN A O 1
ATOM 3451 N N . MET A 1 430 ? 15.642 -5.103 -18.109 1.00 82.38 430 MET A N 1
ATOM 3452 C CA . MET A 1 430 ? 14.817 -4.139 -18.834 1.00 82.38 430 MET A CA 1
ATOM 3453 C C . MET A 1 430 ? 13.401 -4.001 -18.268 1.00 82.38 430 MET A C 1
ATOM 3455 O O . MET A 1 430 ? 12.805 -2.928 -18.391 1.00 82.38 430 MET A O 1
ATOM 3459 N N . PHE A 1 431 ? 12.875 -5.064 -17.655 1.00 84.00 431 PHE A N 1
ATOM 3460 C CA . PHE A 1 431 ? 11.570 -5.072 -16.988 1.00 84.00 431 PHE A CA 1
ATOM 3461 C C . PHE A 1 431 ? 11.644 -4.818 -15.474 1.00 84.00 431 PHE A C 1
ATOM 3463 O O . PHE A 1 431 ? 10.596 -4.692 -14.846 1.00 84.00 431 PHE A O 1
ATOM 3470 N N . SER A 1 432 ? 12.849 -4.700 -14.908 1.00 87.94 432 SER A N 1
ATOM 3471 C CA . SER A 1 432 ? 13.072 -4.435 -13.484 1.00 87.94 432 SER A CA 1
ATOM 3472 C C . SER A 1 432 ? 12.484 -3.088 -13.059 1.00 87.94 432 SER A C 1
ATOM 3474 O O . SER A 1 432 ? 12.598 -2.101 -13.793 1.00 87.94 432 SER A O 1
ATOM 3476 N N . ILE A 1 433 ? 11.920 -3.021 -11.848 1.00 87.69 433 ILE A N 1
ATOM 3477 C CA . ILE A 1 433 ? 11.520 -1.779 -11.159 1.00 87.69 433 ILE A CA 1
ATOM 3478 C C . ILE A 1 433 ? 12.681 -1.065 -10.449 1.00 87.69 433 ILE A C 1
ATOM 3480 O O . ILE A 1 433 ? 12.570 0.133 -10.169 1.00 87.69 433 ILE A O 1
ATOM 3484 N N . ASN A 1 434 ? 13.867 -1.674 -10.369 1.00 84.19 434 ASN A N 1
ATOM 3485 C CA . ASN A 1 434 ? 15.074 -1.022 -9.859 1.00 84.19 434 ASN A CA 1
ATOM 3486 C C . ASN A 1 434 ? 15.801 -0.185 -10.931 1.00 84.19 434 ASN A C 1
ATOM 3488 O O . ASN A 1 434 ? 16.053 -0.641 -12.052 1.00 84.19 434 ASN A O 1
ATOM 3492 N N . SER A 1 435 ? 16.141 1.064 -10.600 1.00 77.00 435 SER A N 1
ATOM 3493 C CA . SER A 1 435 ? 16.819 1.969 -11.533 1.00 77.00 435 SER A CA 1
ATOM 3494 C C . SER A 1 435 ? 18.231 1.508 -11.910 1.00 77.00 435 SER A C 1
ATOM 3496 O O . SER A 1 435 ? 18.638 1.723 -13.053 1.00 77.00 435 SER A O 1
ATOM 3498 N N . GLN A 1 436 ? 18.955 0.831 -11.013 1.00 76.19 436 GLN A N 1
ATOM 3499 C CA . GLN A 1 436 ? 20.315 0.341 -11.274 1.00 76.19 436 GLN A CA 1
ATOM 3500 C C . GLN A 1 436 ? 20.344 -0.697 -12.402 1.00 76.19 436 GLN A C 1
ATOM 3502 O O . GLN A 1 436 ? 21.236 -0.671 -13.252 1.00 76.19 436 GLN A O 1
ATOM 3507 N N . ASP A 1 437 ? 19.319 -1.546 -12.474 1.00 73.69 437 ASP A N 1
ATOM 3508 C CA . ASP A 1 437 ? 19.188 -2.549 -13.531 1.00 73.69 437 ASP A CA 1
ATOM 3509 C C . ASP A 1 437 ? 18.829 -1.910 -14.878 1.00 73.69 437 ASP A C 1
ATOM 3511 O O . ASP A 1 437 ? 19.373 -2.289 -15.918 1.00 73.69 437 ASP A O 1
ATOM 3515 N N . ARG A 1 438 ? 17.946 -0.898 -14.862 1.00 71.38 438 ARG A N 1
ATOM 3516 C CA . ARG A 1 438 ? 17.447 -0.220 -16.073 1.00 71.38 438 ARG A CA 1
ATOM 3517 C C . ARG A 1 438 ? 18.415 0.800 -16.671 1.00 71.38 438 ARG A C 1
ATOM 3519 O O . ARG A 1 438 ? 18.373 1.056 -17.877 1.00 71.38 438 ARG A O 1
ATOM 3526 N N . LEU A 1 439 ? 19.222 1.461 -15.840 1.00 64.50 439 LEU A N 1
ATOM 3527 C CA . LEU A 1 439 ? 20.069 2.594 -16.241 1.00 64.50 439 LEU A CA 1
ATOM 3528 C C . LEU A 1 439 ? 21.485 2.187 -16.670 1.00 64.50 439 LEU A C 1
ATOM 3530 O O . LEU A 1 439 ? 22.328 3.065 -16.872 1.00 64.50 439 LEU A O 1
ATOM 3534 N N . ARG A 1 440 ? 21.729 0.890 -16.892 1.00 70.94 440 ARG A N 1
ATOM 3535 C CA . ARG A 1 440 ? 22.956 0.368 -17.519 1.00 70.94 440 ARG A CA 1
ATOM 3536 C C . ARG A 1 440 ? 23.304 1.119 -18.782 1.00 70.94 440 ARG A C 1
ATOM 3538 O O . ARG A 1 440 ? 22.398 1.528 -19.493 1.00 70.94 440 ARG A O 1
ATOM 3545 N N . GLU A 1 441 ? 24.589 1.246 -19.096 1.00 71.38 441 GLU A N 1
ATOM 3546 C CA . GLU A 1 441 ? 25.060 2.084 -20.199 1.00 71.38 441 GLU A CA 1
ATOM 3547 C C . GLU A 1 441 ? 24.281 1.873 -21.504 1.00 71.38 441 GLU A C 1
ATOM 3549 O O . GLU A 1 441 ? 23.876 2.868 -22.099 1.00 71.38 441 GLU A O 1
ATOM 3554 N N . HIS A 1 442 ? 23.958 0.628 -21.864 1.00 78.69 442 HIS A N 1
ATOM 3555 C CA . HIS A 1 442 ? 23.179 0.267 -23.052 1.00 78.69 442 HIS A CA 1
ATOM 3556 C C . HIS A 1 442 ? 21.827 -0.388 -22.701 1.00 78.69 442 HIS A C 1
ATOM 3558 O O . HIS A 1 442 ? 21.691 -1.025 -21.659 1.00 78.69 442 HIS A O 1
ATOM 3564 N N . SER A 1 443 ? 20.824 -0.239 -23.579 1.00 81.88 443 SER A N 1
ATOM 3565 C CA . SER A 1 443 ? 19.549 -0.994 -23.554 1.00 81.88 443 SER A CA 1
ATOM 3566 C C . SER A 1 443 ? 19.398 -1.982 -24.720 1.00 81.88 443 SER A C 1
ATOM 3568 O O . SER A 1 443 ? 18.321 -2.538 -24.967 1.00 81.88 443 SER A O 1
ATOM 3570 N N . PHE A 1 444 ? 20.491 -2.183 -25.449 1.00 87.19 444 PHE A N 1
ATOM 3571 C CA . PHE A 1 444 ? 20.710 -3.258 -26.399 1.00 87.19 444 PHE A CA 1
ATOM 3572 C C . PHE A 1 444 ? 22.096 -3.828 -26.123 1.00 87.19 444 PHE A C 1
ATOM 3574 O O . PHE A 1 444 ? 23.061 -3.069 -26.032 1.00 87.19 444 PHE A O 1
ATOM 3581 N N . PHE A 1 445 ? 22.185 -5.141 -25.966 1.00 89.69 445 PHE A N 1
ATOM 3582 C CA . PHE A 1 445 ? 23.414 -5.792 -25.529 1.00 89.69 445 PHE A CA 1
ATOM 3583 C C . PHE A 1 445 ? 24.070 -6.535 -26.685 1.00 89.69 445 PHE A C 1
ATOM 3585 O O . PHE A 1 445 ? 23.391 -7.186 -27.476 1.00 89.69 445 PHE A O 1
ATOM 3592 N N . VAL A 1 446 ? 25.391 -6.415 -26.758 1.00 90.88 446 VAL A N 1
ATOM 3593 C CA . VAL A 1 446 ? 26.250 -7.166 -27.673 1.00 90.88 446 VAL A CA 1
ATOM 3594 C C . VAL A 1 446 ? 27.217 -7.991 -26.835 1.00 90.88 446 VAL A C 1
ATOM 3596 O O . VAL A 1 446 ? 27.613 -7.548 -25.755 1.00 90.88 446 VAL A O 1
ATOM 3599 N N . GLN A 1 447 ? 27.588 -9.180 -27.303 1.00 90.62 447 GLN A N 1
ATOM 3600 C CA . GLN A 1 447 ? 28.528 -10.048 -26.581 1.00 90.62 447 GLN A CA 1
ATOM 3601 C C . GLN A 1 447 ? 29.628 -10.608 -27.480 1.00 90.62 447 GLN A C 1
ATOM 3603 O O . GLN A 1 447 ? 29.522 -10.555 -28.701 1.00 90.62 447 GLN A O 1
ATOM 3608 N N . GLY A 1 448 ? 30.716 -11.101 -26.892 1.00 87.44 448 GLY A N 1
ATOM 3609 C CA . GLY A 1 448 ? 31.742 -11.813 -27.655 1.00 87.44 448 GLY A CA 1
ATOM 3610 C C . GLY A 1 448 ? 31.198 -13.103 -28.269 1.00 87.44 448 GLY A C 1
ATOM 3611 O O . GLY A 1 448 ? 30.178 -13.630 -27.821 1.00 87.44 448 GLY A O 1
ATOM 3612 N N . THR A 1 449 ? 31.890 -13.607 -29.285 1.00 86.88 449 THR A N 1
ATOM 3613 C CA . THR A 1 449 ? 31.665 -14.957 -29.807 1.00 86.88 449 THR A CA 1
ATOM 3614 C C . THR A 1 449 ? 32.850 -15.853 -29.443 1.00 86.88 449 THR A C 1
ATOM 3616 O O . THR A 1 449 ? 33.875 -15.373 -28.972 1.00 86.88 449 THR A O 1
ATOM 3619 N N . ASP A 1 450 ? 32.718 -17.165 -29.613 1.00 89.06 450 ASP A N 1
ATOM 3620 C CA . ASP A 1 450 ? 33.826 -18.130 -29.503 1.00 89.06 450 ASP A CA 1
ATOM 3621 C C . ASP A 1 450 ? 34.313 -18.567 -30.899 1.00 89.06 450 ASP A C 1
ATOM 3623 O O . ASP A 1 450 ? 34.737 -19.706 -31.123 1.00 89.06 450 ASP A O 1
ATOM 3627 N N . MET A 1 451 ? 34.202 -17.654 -31.865 1.00 88.25 451 MET A N 1
ATOM 3628 C CA . MET A 1 451 ? 34.542 -17.882 -33.259 1.00 88.25 451 MET A CA 1
ATOM 3629 C C . MET A 1 451 ? 36.056 -18.122 -33.433 1.00 88.25 451 MET A C 1
ATOM 3631 O O . MET A 1 451 ? 36.872 -17.365 -32.901 1.00 88.25 451 MET A O 1
ATOM 3635 N N . PRO A 1 452 ? 36.472 -19.112 -34.244 1.00 85.31 452 PRO A N 1
ATOM 3636 C CA . PRO A 1 452 ? 37.881 -19.289 -34.590 1.00 85.31 452 PRO A CA 1
ATOM 3637 C C . PRO A 1 452 ? 38.476 -18.072 -35.322 1.00 85.31 452 PRO A C 1
ATOM 3639 O O . PRO A 1 452 ? 37.875 -17.554 -36.263 1.00 85.31 452 PRO A O 1
ATOM 3642 N N . ASP A 1 453 ? 39.694 -17.674 -34.941 1.00 84.62 453 ASP A N 1
ATOM 3643 C CA . ASP A 1 453 ? 40.468 -16.556 -35.512 1.00 84.62 453 ASP A CA 1
ATOM 3644 C C . ASP A 1 453 ? 39.788 -15.170 -35.428 1.00 84.62 453 ASP A C 1
ATOM 3646 O O . ASP A 1 453 ? 40.067 -14.291 -36.248 1.00 84.62 453 ASP A O 1
ATOM 3650 N N . GLU A 1 454 ? 38.909 -14.945 -34.443 1.00 85.44 454 GLU A N 1
ATOM 3651 C CA . GLU A 1 454 ? 38.170 -13.679 -34.288 1.00 85.44 454 GLU A CA 1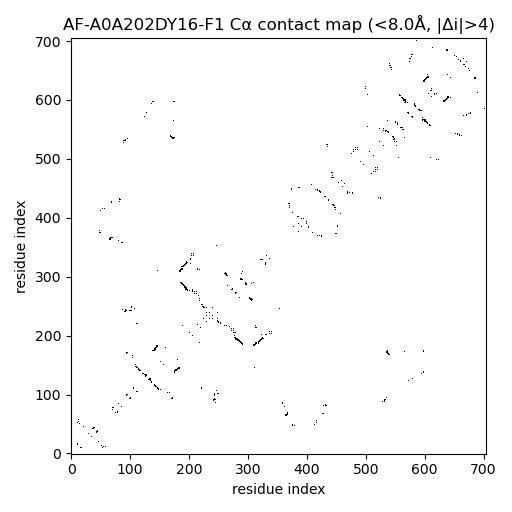
ATOM 3652 C C . GLU A 1 454 ? 39.106 -12.447 -34.266 1.00 85.44 454 GLU A C 1
ATOM 3654 O O . GLU A 1 454 ? 38.866 -11.462 -34.973 1.00 85.44 454 GLU A O 1
ATOM 3659 N N . GLU A 1 455 ? 40.235 -12.551 -33.552 1.00 86.62 455 GLU A N 1
ATOM 3660 C CA . GLU A 1 455 ? 41.281 -11.519 -33.440 1.00 86.62 455 GLU A CA 1
ATOM 3661 C C . GLU A 1 455 ? 41.905 -11.116 -34.784 1.00 86.62 455 GLU A C 1
ATOM 3663 O O . GLU A 1 455 ? 42.302 -9.966 -34.974 1.00 86.62 455 GLU A O 1
ATOM 3668 N N . GLU A 1 456 ? 42.002 -12.055 -35.729 1.00 86.12 456 GLU A N 1
ATOM 3669 C CA . GLU A 1 456 ? 42.620 -11.818 -37.035 1.00 86.12 456 GLU A CA 1
ATOM 3670 C C . GLU A 1 456 ? 41.624 -11.268 -38.065 1.00 86.12 456 GLU A C 1
ATOM 3672 O O . GLU A 1 456 ? 42.025 -10.653 -39.058 1.00 86.12 456 GLU A O 1
ATOM 3677 N N . ILE A 1 457 ? 40.327 -11.503 -37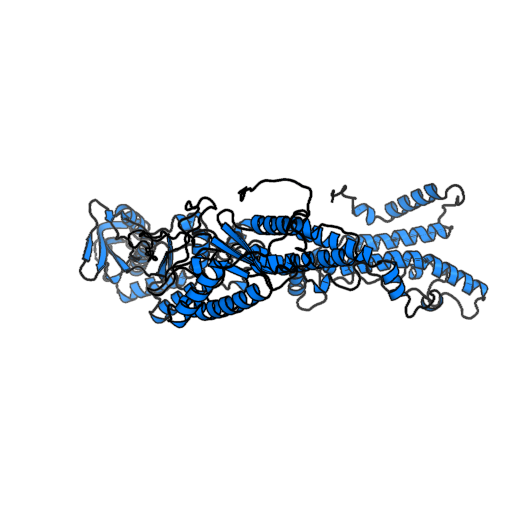.849 1.00 86.50 457 ILE A N 1
ATOM 3678 C CA . ILE A 1 457 ? 39.251 -11.121 -38.769 1.00 86.50 457 ILE A CA 1
ATOM 3679 C C . ILE A 1 457 ? 38.773 -9.693 -38.494 1.00 86.50 457 ILE A C 1
ATOM 3681 O O . ILE A 1 457 ? 38.543 -8.926 -39.436 1.00 86.50 457 ILE A O 1
ATOM 3685 N N . PHE A 1 458 ? 38.641 -9.306 -37.223 1.00 85.81 458 PHE A N 1
ATOM 3686 C CA . PHE A 1 458 ? 38.148 -7.982 -36.853 1.00 85.81 458 PHE A CA 1
ATOM 3687 C C . PHE A 1 458 ? 39.282 -6.975 -36.641 1.00 85.81 458 PHE A C 1
ATOM 3689 O O . PHE A 1 458 ? 40.263 -7.210 -35.943 1.00 85.81 458 PHE A O 1
ATOM 3696 N N . LYS A 1 459 ? 39.124 -5.781 -37.221 1.00 84.44 459 LYS A N 1
ATOM 3697 C CA . LYS A 1 459 ? 40.047 -4.664 -36.974 1.00 84.44 459 LYS A CA 1
ATOM 3698 C C . LYS A 1 459 ? 39.825 -4.094 -35.578 1.00 84.44 459 LYS A C 1
ATOM 3700 O O . LYS A 1 459 ? 38.681 -3.920 -35.171 1.00 84.44 459 LYS A O 1
ATOM 3705 N N . ASN A 1 460 ? 40.916 -3.697 -34.920 1.00 86.62 460 ASN A N 1
ATOM 3706 C CA . ASN A 1 460 ? 40.897 -3.116 -33.573 1.00 86.62 460 ASN A CA 1
ATOM 3707 C C . ASN A 1 460 ? 40.154 -4.016 -32.573 1.00 86.62 460 ASN A C 1
ATOM 3709 O O . ASN A 1 460 ? 39.324 -3.532 -31.810 1.00 86.62 460 ASN A O 1
ATOM 3713 N N . TYR A 1 461 ? 40.422 -5.324 -32.616 1.00 85.06 461 TYR A N 1
ATOM 3714 C CA . TYR A 1 461 ? 39.680 -6.327 -31.853 1.00 85.06 461 TYR A CA 1
ATOM 3715 C C . TYR A 1 461 ? 39.551 -5.991 -30.358 1.00 85.06 461 TYR A C 1
ATOM 3717 O O . TYR A 1 461 ? 38.461 -6.100 -29.802 1.00 85.06 461 TYR A O 1
ATOM 3725 N N . GLU A 1 462 ? 40.611 -5.453 -29.743 1.00 86.62 462 GLU A N 1
ATOM 3726 C CA . GLU A 1 462 ? 40.613 -5.023 -28.335 1.00 86.62 462 GLU A CA 1
ATOM 3727 C C . GLU A 1 462 ? 39.478 -4.041 -27.980 1.00 86.62 462 GLU A C 1
ATOM 3729 O O . GLU A 1 462 ? 38.983 -4.060 -26.858 1.00 86.62 462 GLU A O 1
ATOM 3734 N N . THR A 1 463 ? 39.041 -3.195 -28.922 1.00 89.38 463 THR A N 1
ATOM 3735 C CA . THR A 1 463 ? 37.978 -2.188 -28.721 1.00 89.38 463 THR A CA 1
ATOM 3736 C C . THR A 1 463 ? 36.752 -2.417 -29.609 1.00 89.38 463 THR A C 1
ATOM 3738 O O . THR A 1 463 ? 35.836 -1.587 -29.661 1.00 89.38 463 THR A O 1
ATOM 3741 N N . TYR A 1 464 ? 36.706 -3.544 -30.325 1.00 88.12 464 TYR A N 1
ATOM 3742 C CA . TYR A 1 464 ? 35.666 -3.836 -31.308 1.00 88.12 464 TYR A CA 1
ATOM 3743 C C . TYR A 1 464 ? 34.284 -3.977 -30.660 1.00 88.12 464 TYR A C 1
ATOM 3745 O O . TYR A 1 464 ? 33.334 -3.373 -31.155 1.00 88.12 464 TYR A O 1
ATOM 3753 N N . LEU A 1 465 ? 34.161 -4.702 -29.541 1.00 86.94 465 LEU A N 1
ATOM 3754 C CA . LEU A 1 465 ? 32.870 -4.898 -28.864 1.00 86.94 465 LEU A CA 1
ATOM 3755 C C . LEU A 1 465 ? 32.282 -3.588 -28.325 1.00 86.94 465 LEU A C 1
ATOM 3757 O O . LEU A 1 465 ? 31.091 -3.338 -28.494 1.00 86.94 465 LEU A O 1
ATOM 3761 N N . GLU A 1 466 ? 33.111 -2.723 -27.738 1.00 87.69 466 GLU A N 1
ATOM 3762 C CA . GLU A 1 466 ? 32.685 -1.394 -27.277 1.00 87.69 466 GLU A CA 1
ATOM 3763 C C . GLU A 1 466 ? 32.230 -0.524 -28.460 1.00 87.69 466 GLU A C 1
ATOM 3765 O O . GLU A 1 466 ? 31.155 0.085 -28.440 1.00 87.69 466 GLU A O 1
ATOM 3770 N N . SER A 1 467 ? 33.019 -0.512 -29.538 1.00 89.12 467 SER A N 1
ATOM 3771 C CA . SER A 1 467 ? 32.684 0.208 -30.771 1.00 89.12 467 SER A CA 1
ATOM 3772 C C . SER A 1 467 ? 31.369 -0.293 -31.369 1.00 89.12 467 SER A C 1
ATOM 3774 O O . SER A 1 467 ? 30.528 0.503 -31.790 1.00 89.12 467 SER A O 1
ATOM 3776 N N . LEU A 1 468 ? 31.164 -1.610 -31.370 1.00 87.81 468 LEU A N 1
ATOM 3777 C CA . LEU A 1 468 ? 29.948 -2.239 -31.855 1.00 87.81 468 LEU A CA 1
ATOM 3778 C C . LEU A 1 468 ? 28.744 -1.895 -30.978 1.00 87.81 468 LEU A C 1
ATOM 3780 O O . LEU A 1 468 ? 27.706 -1.544 -31.525 1.00 87.81 468 LEU A O 1
ATOM 3784 N N . GLY A 1 469 ? 28.870 -1.926 -29.650 1.00 88.00 469 GLY A N 1
ATOM 3785 C CA . GLY A 1 469 ? 27.793 -1.533 -28.735 1.00 88.00 469 GLY A CA 1
ATOM 3786 C C . GLY A 1 469 ? 27.339 -0.087 -28.960 1.00 88.00 469 GLY A C 1
ATOM 3787 O O . GLY A 1 469 ? 26.141 0.206 -28.997 1.00 88.00 469 GLY A O 1
ATOM 3788 N N . ASN A 1 470 ? 28.290 0.817 -29.210 1.00 87.62 470 ASN A N 1
ATOM 3789 C CA . ASN A 1 470 ? 28.010 2.214 -29.547 1.00 87.62 470 ASN A CA 1
ATOM 3790 C C . ASN A 1 470 ? 27.340 2.390 -30.921 1.00 87.62 470 ASN A C 1
ATOM 3792 O O . ASN A 1 470 ? 26.479 3.260 -31.077 1.00 87.62 470 ASN A O 1
ATOM 3796 N N . LEU A 1 471 ? 27.700 1.564 -31.909 1.00 89.19 471 LEU A N 1
ATOM 3797 C CA . LEU A 1 471 ? 27.070 1.553 -33.234 1.00 89.19 471 LEU A CA 1
ATOM 3798 C C . LEU A 1 471 ? 25.672 0.926 -33.214 1.00 89.19 471 LEU A C 1
ATOM 3800 O O . LEU A 1 471 ? 24.758 1.447 -33.854 1.00 89.19 471 LEU A O 1
ATOM 3804 N N . ALA A 1 472 ? 25.507 -0.174 -32.480 1.00 88.25 472 ALA A N 1
ATOM 3805 C CA . ALA A 1 472 ? 24.250 -0.897 -32.340 1.00 88.25 472 ALA A CA 1
ATOM 3806 C C . ALA A 1 472 ? 23.195 -0.040 -31.631 1.00 88.25 472 ALA A C 1
ATOM 3808 O O . ALA A 1 472 ? 22.010 -0.096 -31.967 1.00 88.25 472 ALA A O 1
ATOM 3809 N N . GLU A 1 473 ? 23.621 0.798 -30.680 1.00 88.94 473 GLU A N 1
ATOM 3810 C CA . GLU A 1 473 ? 22.717 1.670 -29.945 1.00 88.94 473 GLU A CA 1
ATOM 3811 C C . GLU A 1 473 ? 23.257 3.096 -29.733 1.00 88.94 473 GLU A C 1
ATOM 3813 O O . GLU A 1 473 ? 23.756 3.446 -28.653 1.00 88.94 473 GLU A O 1
ATOM 3818 N N . PRO A 1 474 ? 23.045 3.986 -30.722 1.00 86.88 474 PRO A N 1
ATOM 3819 C CA . PRO A 1 474 ? 23.325 5.406 -30.562 1.00 86.88 474 PRO A CA 1
ATOM 3820 C C . PRO A 1 474 ? 22.505 6.025 -29.410 1.00 86.88 474 PRO A C 1
ATOM 3822 O O . PRO A 1 474 ? 21.366 5.601 -29.172 1.00 86.88 474 PRO A O 1
ATOM 3825 N N . PRO A 1 475 ? 22.983 7.099 -28.744 1.00 81.75 475 PRO A N 1
ATOM 3826 C CA . PRO A 1 475 ? 22.331 7.667 -27.555 1.00 81.75 475 PRO A CA 1
ATOM 3827 C C . PRO A 1 475 ? 20.842 8.021 -27.723 1.00 81.75 475 PRO A C 1
ATOM 3829 O O . PRO A 1 475 ? 20.035 7.806 -26.818 1.00 81.75 475 PRO A O 1
ATOM 3832 N N . LYS A 1 476 ? 20.441 8.526 -28.900 1.00 80.56 476 LYS A N 1
ATOM 3833 C CA . LYS A 1 476 ? 19.032 8.838 -29.203 1.00 80.56 476 LYS A CA 1
ATOM 3834 C C . LYS A 1 476 ? 18.161 7.575 -29.233 1.00 80.56 476 LYS A C 1
ATOM 3836 O O . LYS A 1 476 ? 17.051 7.578 -28.701 1.00 80.56 476 LYS A O 1
ATOM 3841 N N . CYS A 1 477 ? 18.664 6.493 -29.829 1.00 83.88 477 CYS A N 1
ATOM 3842 C CA . CYS A 1 477 ? 17.973 5.204 -29.897 1.00 83.88 477 CYS A CA 1
ATOM 3843 C C . CYS A 1 477 ? 17.843 4.575 -28.506 1.00 83.88 477 CYS A C 1
ATOM 3845 O O . CYS A 1 477 ? 16.751 4.139 -28.144 1.00 83.88 477 CYS A O 1
ATOM 3847 N N . ARG A 1 478 ? 18.918 4.626 -27.710 1.00 84.06 478 ARG A N 1
ATOM 3848 C CA . ARG A 1 478 ? 18.953 4.175 -26.311 1.00 84.06 478 ARG A CA 1
ATOM 3849 C C . ARG A 1 478 ? 17.847 4.804 -25.479 1.00 84.06 478 ARG A C 1
ATOM 3851 O O . ARG A 1 478 ? 17.016 4.113 -24.894 1.00 84.06 478 ARG A O 1
ATOM 3858 N N . ASN A 1 479 ? 17.778 6.134 -25.475 1.00 79.88 479 ASN A N 1
ATOM 3859 C CA . ASN A 1 479 ? 16.779 6.828 -24.675 1.00 79.88 479 ASN A CA 1
ATOM 3860 C C . ASN A 1 479 ? 15.353 6.523 -25.177 1.00 79.88 479 ASN A C 1
ATOM 3862 O O . ASN A 1 479 ? 14.453 6.284 -24.369 1.00 79.88 479 ASN A O 1
ATOM 3866 N N . LYS A 1 480 ? 15.137 6.459 -26.500 1.00 83.94 480 LYS A N 1
ATOM 3867 C CA . LYS A 1 480 ? 13.834 6.095 -27.082 1.00 83.94 480 LYS A CA 1
ATOM 3868 C C . LYS A 1 480 ? 13.379 4.692 -26.664 1.00 83.94 480 LYS A C 1
ATOM 3870 O O . LYS A 1 480 ? 12.213 4.521 -26.294 1.00 83.94 480 LYS A O 1
ATOM 3875 N N . ARG A 1 481 ? 14.281 3.704 -26.691 1.00 86.00 481 ARG A N 1
ATOM 3876 C CA . ARG A 1 481 ? 14.012 2.331 -26.233 1.00 86.00 481 ARG A CA 1
ATOM 3877 C C . ARG A 1 481 ? 13.640 2.322 -24.755 1.00 86.00 481 ARG A C 1
ATOM 3879 O O . ARG A 1 481 ? 12.555 1.855 -24.419 1.00 86.00 481 ARG A O 1
ATOM 3886 N N . ARG A 1 482 ? 14.449 2.945 -23.892 1.00 86.12 482 ARG A N 1
ATOM 3887 C CA . ARG A 1 482 ? 14.156 3.059 -22.451 1.00 86.12 482 ARG A CA 1
ATOM 3888 C C . ARG A 1 482 ? 12.805 3.705 -22.164 1.00 86.12 482 ARG A C 1
ATOM 3890 O O . ARG A 1 482 ? 12.028 3.164 -21.388 1.00 86.12 482 ARG A O 1
ATOM 3897 N N . ASN A 1 483 ? 12.484 4.820 -22.823 1.00 85.56 483 ASN A N 1
ATOM 3898 C CA . ASN A 1 483 ? 11.181 5.470 -22.666 1.00 85.56 483 ASN A CA 1
ATOM 3899 C C . ASN A 1 483 ? 10.020 4.538 -23.067 1.00 85.56 483 ASN A C 1
ATOM 3901 O O . ASN A 1 483 ? 8.959 4.587 -22.454 1.00 85.56 483 ASN A O 1
ATOM 3905 N N . THR A 1 484 ? 10.220 3.673 -24.065 1.00 87.19 484 THR A N 1
ATOM 3906 C CA . THR A 1 484 ? 9.210 2.692 -24.494 1.00 87.19 484 THR A CA 1
ATOM 3907 C C . THR A 1 484 ? 8.987 1.610 -23.434 1.00 87.19 484 THR A C 1
ATOM 3909 O O . THR A 1 484 ? 7.837 1.318 -23.111 1.00 87.19 484 THR A O 1
ATOM 3912 N N . PHE A 1 485 ? 10.060 1.066 -22.848 1.00 87.75 485 PHE A N 1
ATOM 3913 C CA . PHE A 1 485 ? 9.963 0.117 -21.729 1.00 87.75 485 PHE A CA 1
ATOM 3914 C C . PHE A 1 485 ? 9.304 0.750 -20.502 1.00 87.75 485 PHE A C 1
ATOM 3916 O O . PHE A 1 485 ? 8.371 0.178 -19.947 1.00 87.75 485 PHE A O 1
ATOM 3923 N N . LEU A 1 486 ? 9.715 1.963 -20.125 1.00 88.44 486 LEU A N 1
ATOM 3924 C CA . LEU A 1 486 ? 9.120 2.686 -18.999 1.00 88.44 486 LEU A CA 1
ATOM 3925 C C . LEU A 1 486 ? 7.631 2.959 -19.216 1.00 88.44 486 LEU A C 1
ATOM 3927 O O . LEU A 1 486 ? 6.843 2.737 -18.306 1.00 88.44 486 LEU A O 1
ATOM 3931 N N . ASN A 1 487 ? 7.227 3.378 -20.420 1.00 88.19 487 ASN A N 1
ATOM 3932 C CA . ASN A 1 487 ? 5.810 3.525 -20.758 1.00 88.19 487 ASN A CA 1
ATOM 3933 C C . ASN A 1 487 ? 5.048 2.209 -20.586 1.00 88.19 487 ASN A C 1
ATOM 3935 O O . ASN A 1 487 ? 3.941 2.218 -20.064 1.00 88.19 487 ASN A O 1
ATOM 3939 N N . HIS A 1 488 ? 5.626 1.088 -21.022 1.00 89.12 488 HIS A N 1
ATOM 3940 C CA . HIS A 1 488 ? 4.996 -0.219 -20.866 1.00 89.12 488 HIS A CA 1
ATOM 3941 C C . HIS A 1 488 ? 4.835 -0.602 -19.389 1.00 89.12 488 HIS A C 1
ATOM 3943 O O . HIS A 1 488 ? 3.751 -1.018 -18.993 1.00 89.12 488 HIS A O 1
ATOM 3949 N N . LEU A 1 489 ? 5.883 -0.432 -18.579 1.00 90.31 489 LEU A N 1
ATOM 3950 C CA . LEU A 1 489 ? 5.862 -0.752 -17.150 1.00 90.31 489 LEU A CA 1
ATOM 3951 C C . LEU A 1 489 ? 4.867 0.132 -16.389 1.00 90.31 489 LEU A C 1
ATOM 3953 O O . LEU A 1 489 ? 4.020 -0.387 -15.670 1.00 90.31 489 LEU A O 1
ATOM 3957 N N . LEU A 1 490 ? 4.903 1.447 -16.611 1.00 89.94 490 LEU A N 1
ATOM 3958 C CA . LEU A 1 490 ? 3.983 2.401 -15.986 1.00 89.94 490 LEU A CA 1
ATOM 3959 C C . LEU A 1 490 ? 2.524 2.176 -16.418 1.00 89.94 490 LEU A C 1
ATOM 3961 O O . LEU A 1 490 ? 1.614 2.293 -15.598 1.00 89.94 490 LEU A O 1
ATOM 3965 N N . ALA A 1 491 ? 2.283 1.775 -17.670 1.00 89.94 491 ALA A N 1
ATOM 3966 C CA . ALA A 1 491 ? 0.935 1.477 -18.154 1.00 89.94 491 ALA A CA 1
ATOM 3967 C C . ALA A 1 491 ? 0.269 0.304 -17.412 1.00 89.94 491 ALA A C 1
ATOM 3969 O O . ALA A 1 491 ? -0.958 0.272 -17.329 1.00 89.94 491 ALA A O 1
ATOM 3970 N N . ARG A 1 492 ? 1.041 -0.626 -16.824 1.00 89.00 492 ARG A N 1
ATOM 3971 C CA . ARG A 1 492 ? 0.493 -1.707 -15.975 1.00 89.00 492 ARG A CA 1
ATOM 3972 C C . ARG A 1 492 ? -0.213 -1.164 -14.731 1.00 89.00 492 ARG A C 1
ATOM 3974 O O . ARG A 1 492 ? -1.090 -1.833 -14.199 1.00 89.00 492 ARG A O 1
ATOM 3981 N N . PHE A 1 493 ? 0.133 0.053 -14.323 1.00 89.31 493 PHE A N 1
ATOM 3982 C CA . PHE A 1 493 ? -0.453 0.763 -13.191 1.00 89.31 493 PHE A CA 1
ATOM 3983 C C . PHE A 1 493 ? -1.379 1.908 -13.618 1.00 89.31 493 PHE A C 1
ATOM 3985 O O . PHE A 1 493 ? -1.631 2.825 -12.841 1.00 89.31 493 PHE A O 1
ATOM 3992 N N . ALA A 1 494 ? -1.849 1.889 -14.873 1.00 88.19 494 ALA A N 1
ATOM 3993 C CA . ALA A 1 494 ? -2.669 2.945 -15.471 1.00 88.19 494 ALA A CA 1
ATOM 3994 C C . ALA A 1 494 ? -2.038 4.353 -15.399 1.00 88.19 494 ALA A C 1
ATOM 3996 O O . ALA A 1 494 ? -2.739 5.363 -15.455 1.00 88.19 494 ALA A O 1
ATOM 3997 N N . MET A 1 495 ? -0.708 4.431 -15.303 1.00 85.12 495 MET A N 1
ATOM 3998 C CA . MET A 1 495 ? 0.013 5.698 -15.280 1.00 85.12 495 MET A CA 1
ATOM 3999 C C . MET A 1 495 ? 0.290 6.178 -16.702 1.00 85.12 495 MET A C 1
ATOM 4001 O O . MET A 1 495 ? 1.121 5.608 -17.413 1.00 85.12 495 MET A O 1
ATOM 4005 N N . ASP A 1 496 ? -0.370 7.270 -17.089 1.00 78.06 496 ASP A N 1
ATOM 4006 C CA . ASP A 1 496 ? -0.128 7.963 -18.351 1.00 78.06 496 ASP A CA 1
ATOM 4007 C C . ASP A 1 496 ? 0.550 9.318 -18.114 1.00 78.06 496 ASP A C 1
ATOM 4009 O O . ASP A 1 496 ? 0.066 10.169 -17.366 1.00 78.06 496 ASP A O 1
ATOM 4013 N N . PHE A 1 497 ? 1.695 9.508 -18.769 1.00 77.94 497 PHE A N 1
ATOM 4014 C CA . PHE A 1 497 ? 2.463 10.750 -18.724 1.00 77.94 497 PHE A CA 1
ATOM 4015 C C . PHE A 1 497 ? 2.068 11.740 -19.827 1.00 77.94 497 PHE A C 1
ATOM 4017 O O . PHE A 1 497 ? 2.624 12.835 -19.866 1.00 77.94 497 PHE A O 1
ATOM 4024 N N . SER A 1 498 ? 1.126 11.387 -20.708 1.00 70.31 498 SER A N 1
ATOM 4025 C CA . SER A 1 498 ? 0.569 12.310 -21.705 1.00 70.31 498 SER A CA 1
ATOM 4026 C C . SER A 1 498 ? -0.062 13.553 -21.061 1.00 70.31 498 SER A C 1
ATOM 4028 O O . SER A 1 498 ? 0.074 14.649 -21.592 1.00 70.31 498 SER A O 1
ATOM 4030 N N . ASN A 1 499 ? -0.636 13.396 -19.863 1.00 62.81 499 ASN A N 1
ATOM 4031 C CA . ASN A 1 499 ? -1.243 14.464 -19.060 1.00 62.81 499 ASN A CA 1
ATOM 4032 C C . ASN A 1 499 ? -0.238 15.472 -18.468 1.00 62.81 499 ASN A C 1
ATOM 4034 O O . ASN A 1 499 ? -0.652 16.481 -17.899 1.00 62.81 499 ASN A O 1
ATOM 4038 N N . TYR A 1 500 ? 1.069 15.212 -18.569 1.00 70.44 500 TYR A N 1
ATOM 4039 C CA . TYR A 1 500 ? 2.130 16.125 -18.128 1.00 70.44 500 TYR A CA 1
ATOM 4040 C C . TYR A 1 500 ? 2.753 16.798 -19.339 1.00 70.44 500 TYR A C 1
ATOM 4042 O O . TYR A 1 500 ? 3.919 16.572 -19.657 1.00 70.44 500 TYR A O 1
ATOM 4050 N N . GLU A 1 501 ? 1.959 17.612 -20.033 1.00 64.38 501 GLU A N 1
ATOM 4051 C CA . GLU A 1 501 ? 2.372 18.267 -21.276 1.00 64.38 501 GLU A CA 1
ATOM 4052 C C . GLU A 1 501 ? 3.650 19.099 -21.100 1.00 64.38 501 GLU A C 1
ATOM 4054 O O . GLU A 1 501 ? 4.519 19.044 -21.961 1.00 64.38 501 GLU A O 1
ATOM 4059 N N . PHE A 1 502 ? 3.860 19.729 -19.938 1.00 66.62 502 PHE A N 1
ATOM 4060 C CA . PHE A 1 502 ? 5.106 20.438 -19.605 1.00 66.62 502 PHE A CA 1
ATOM 4061 C C . PHE A 1 502 ? 6.353 19.524 -19.576 1.00 66.62 502 PHE A C 1
ATOM 4063 O O . PHE A 1 502 ? 7.448 19.951 -19.926 1.00 66.62 502 PHE A O 1
ATOM 4070 N N . ILE A 1 503 ? 6.189 18.237 -19.246 1.00 62.78 503 ILE A N 1
ATOM 4071 C CA . ILE A 1 503 ? 7.224 17.190 -19.370 1.00 62.78 503 ILE A CA 1
ATOM 4072 C C . ILE A 1 503 ? 7.271 16.650 -20.817 1.00 62.78 503 ILE A C 1
ATOM 4074 O O . ILE A 1 503 ? 8.289 16.119 -21.291 1.00 62.78 503 ILE A O 1
ATOM 4078 N N . ALA A 1 504 ? 6.150 16.751 -21.537 1.00 52.88 504 ALA A N 1
ATOM 4079 C CA . ALA A 1 504 ? 5.962 16.252 -22.893 1.00 52.88 504 ALA A CA 1
ATOM 4080 C C . ALA A 1 504 ? 6.470 17.204 -23.994 1.00 52.88 504 ALA A C 1
ATOM 4082 O O . ALA A 1 504 ? 6.770 16.698 -25.079 1.00 52.88 504 ALA A O 1
ATOM 4083 N N . LEU A 1 505 ? 6.621 18.510 -23.727 1.00 52.59 505 LEU A N 1
ATOM 4084 C CA . LEU A 1 505 ? 7.054 19.531 -24.689 1.00 52.59 505 LEU A CA 1
ATOM 4085 C C . LEU A 1 505 ? 8.453 19.215 -25.243 1.00 52.59 505 LEU A C 1
ATOM 4087 O O . LEU A 1 505 ? 9.501 19.500 -24.664 1.00 52.59 505 LEU A O 1
ATOM 4091 N N . ASP A 1 506 ? 8.436 18.567 -26.402 1.00 52.03 506 ASP A N 1
ATOM 4092 C CA . ASP A 1 506 ? 9.576 18.065 -27.155 1.00 52.03 506 ASP A CA 1
ATOM 4093 C C . ASP A 1 506 ? 10.207 19.211 -27.958 1.00 52.03 506 ASP A C 1
ATOM 4095 O O . ASP A 1 506 ? 10.046 19.313 -29.172 1.00 52.03 506 ASP A O 1
ATOM 4099 N N . LYS A 1 507 ? 10.915 20.125 -27.286 1.00 49.72 507 LYS A N 1
ATOM 4100 C CA . LYS A 1 507 ? 11.774 21.100 -27.977 1.00 49.72 507 LYS A CA 1
ATOM 4101 C C . LYS A 1 507 ? 13.112 20.445 -28.305 1.00 49.72 507 LYS A C 1
ATOM 4103 O O . LYS A 1 507 ? 14.069 20.718 -27.590 1.00 49.72 507 LYS A O 1
ATOM 4108 N N . GLU A 1 508 ? 13.133 19.554 -29.307 1.00 48.44 508 GLU A N 1
ATOM 4109 C CA . GLU A 1 508 ? 14.247 18.979 -30.119 1.00 48.44 508 GLU A CA 1
ATOM 4110 C C . GLU A 1 508 ? 15.647 18.734 -29.487 1.00 48.44 508 GLU A C 1
ATOM 4112 O O . GLU A 1 508 ? 16.594 18.320 -30.160 1.00 48.44 508 GLU A O 1
ATOM 4117 N N . SER A 1 509 ? 15.813 18.925 -28.187 1.00 55.44 509 SER A N 1
ATOM 4118 C CA . SER A 1 509 ? 17.077 18.956 -27.473 1.00 55.44 509 SER A CA 1
ATOM 4119 C C . SER A 1 509 ? 17.214 17.675 -26.660 1.00 55.44 509 SER A C 1
ATOM 4121 O O . SER A 1 509 ? 16.366 17.301 -25.851 1.00 55.44 509 SER A O 1
ATOM 4123 N N . ASN A 1 510 ? 18.327 16.972 -26.873 1.00 56.03 510 ASN A N 1
ATOM 4124 C CA . ASN A 1 510 ? 18.613 15.671 -26.256 1.00 56.03 510 ASN A CA 1
ATOM 4125 C C . ASN A 1 510 ? 18.604 15.717 -24.706 1.00 56.03 510 ASN A C 1
ATOM 4127 O O . ASN A 1 510 ? 18.441 14.688 -24.052 1.00 56.03 510 ASN A O 1
ATOM 4131 N N . HIS A 1 511 ? 18.755 16.909 -24.116 1.00 59.66 511 HIS A N 1
ATOM 4132 C CA . HIS A 1 511 ? 18.745 17.134 -22.670 1.00 59.66 511 HIS A CA 1
ATOM 4133 C C . HIS A 1 511 ? 17.360 16.898 -22.037 1.00 59.66 511 HIS A C 1
ATOM 4135 O O . HIS A 1 511 ? 17.258 16.150 -21.065 1.00 59.66 511 HIS A O 1
ATOM 4141 N N . LEU A 1 512 ? 16.284 17.450 -22.615 1.00 60.28 512 LEU A N 1
ATOM 4142 C CA . LEU A 1 512 ? 14.920 17.320 -22.073 1.00 60.28 512 LEU A CA 1
ATOM 4143 C C . LEU A 1 512 ? 14.369 15.891 -22.214 1.00 60.28 512 LEU A C 1
ATOM 4145 O O . LEU A 1 512 ? 13.654 15.391 -21.345 1.00 60.28 512 LEU A O 1
ATOM 4149 N N . PHE A 1 513 ? 14.777 15.171 -23.264 1.00 66.69 513 PHE A N 1
ATOM 4150 C CA . PHE A 1 513 ? 14.420 13.759 -23.421 1.00 66.69 513 PHE A CA 1
ATOM 4151 C C . PHE A 1 513 ? 15.038 12.880 -22.316 1.00 66.69 513 PHE A C 1
ATOM 4153 O O . PHE A 1 513 ? 14.399 11.948 -21.820 1.00 66.69 513 PHE A O 1
ATOM 4160 N N . LYS A 1 514 ? 16.281 13.174 -21.907 1.00 71.00 514 LYS A N 1
ATOM 4161 C CA . LYS A 1 514 ? 16.967 12.459 -20.820 1.00 71.00 514 LYS A CA 1
ATOM 4162 C C . LYS A 1 514 ? 16.277 12.693 -19.472 1.00 71.00 514 LYS A C 1
ATOM 4164 O O . LYS A 1 514 ? 16.077 11.725 -18.740 1.00 71.00 514 LYS A O 1
ATOM 4169 N N . ALA A 1 515 ? 15.866 13.931 -19.194 1.00 75.19 515 ALA A N 1
ATOM 4170 C CA . ALA A 1 515 ? 15.094 14.289 -18.003 1.00 75.19 515 ALA A CA 1
ATOM 4171 C C . ALA A 1 515 ? 13.791 13.475 -17.906 1.00 75.19 515 ALA A C 1
ATOM 4173 O O . ALA A 1 515 ? 13.550 12.795 -16.914 1.00 75.19 515 ALA A O 1
ATOM 4174 N N . ARG A 1 516 ? 13.015 13.380 -18.995 1.00 79.62 516 ARG A N 1
ATOM 4175 C CA . ARG A 1 516 ? 11.782 12.568 -19.038 1.00 79.62 516 ARG A CA 1
ATOM 4176 C C . ARG A 1 516 ? 12.001 11.095 -18.675 1.00 79.62 516 ARG A C 1
ATOM 4178 O O . ARG A 1 516 ? 11.203 10.514 -17.940 1.00 79.62 516 ARG A O 1
ATOM 4185 N N . VAL A 1 517 ? 13.048 10.471 -19.221 1.00 82.75 517 VAL A N 1
ATOM 4186 C CA . VAL A 1 517 ? 13.399 9.074 -18.902 1.00 82.75 517 VAL A CA 1
ATOM 4187 C C . VAL A 1 517 ? 13.766 8.941 -17.423 1.00 82.75 517 VAL A C 1
ATOM 4189 O O . VAL A 1 517 ? 13.345 7.978 -16.785 1.00 82.75 517 VAL A O 1
ATOM 4192 N N . ALA A 1 518 ? 14.499 9.913 -16.874 1.00 83.69 518 ALA A N 1
ATOM 4193 C CA . ALA A 1 518 ? 14.862 9.941 -15.462 1.00 83.69 518 ALA A CA 1
ATOM 4194 C C . ALA A 1 518 ? 13.631 10.090 -14.552 1.00 83.69 518 ALA A C 1
ATOM 4196 O O . ALA A 1 518 ? 13.472 9.285 -13.638 1.00 83.69 518 ALA A O 1
ATOM 4197 N N . ILE A 1 519 ? 12.727 11.033 -14.843 1.00 86.69 519 ILE A N 1
ATOM 4198 C CA . ILE A 1 519 ? 11.475 11.250 -14.096 1.00 86.69 519 ILE A CA 1
ATOM 4199 C C . ILE A 1 519 ? 10.644 9.966 -14.066 1.00 86.69 519 ILE A C 1
ATOM 4201 O O . ILE A 1 519 ? 10.293 9.484 -12.994 1.00 86.69 519 ILE A O 1
ATOM 4205 N N . LYS A 1 520 ? 10.373 9.359 -15.230 1.00 89.25 520 LYS A N 1
ATOM 4206 C CA . LYS A 1 520 ? 9.617 8.096 -15.312 1.00 89.25 520 LYS A CA 1
ATOM 4207 C C . LYS A 1 520 ? 10.303 6.958 -14.567 1.00 89.25 520 LYS A C 1
ATOM 4209 O O . LYS A 1 520 ? 9.628 6.148 -13.942 1.00 89.25 520 LYS A O 1
ATOM 4214 N N . GLY A 1 521 ? 11.633 6.897 -14.642 1.00 89.62 521 GLY A N 1
ATOM 4215 C CA . GLY A 1 521 ? 12.440 5.925 -13.917 1.00 89.62 521 GLY A CA 1
ATOM 4216 C C . GLY A 1 521 ? 12.286 6.058 -12.403 1.00 89.62 521 GLY A C 1
ATOM 4217 O O . GLY A 1 521 ? 12.001 5.051 -11.764 1.00 89.62 521 GLY A O 1
ATOM 4218 N N . LYS A 1 522 ? 12.415 7.279 -11.865 1.00 90.19 522 LYS A N 1
ATOM 4219 C CA . LYS A 1 522 ? 12.212 7.585 -10.439 1.00 90.19 522 LYS A CA 1
ATOM 4220 C C . LYS A 1 522 ? 10.775 7.321 -9.999 1.00 90.19 522 LYS A C 1
ATOM 4222 O O . LYS A 1 522 ? 10.552 6.766 -8.933 1.00 90.19 522 LYS A O 1
ATOM 4227 N N . PHE A 1 523 ? 9.800 7.685 -10.831 1.00 90.44 523 PHE A N 1
ATOM 4228 C CA . PHE A 1 523 ? 8.387 7.466 -10.531 1.00 90.44 523 PHE A CA 1
ATOM 4229 C C . PHE A 1 523 ? 8.058 5.976 -10.440 1.00 90.44 523 PHE A C 1
ATOM 4231 O O . PHE A 1 523 ? 7.361 5.571 -9.521 1.00 90.44 523 PHE A O 1
ATOM 4238 N N . LEU A 1 524 ? 8.571 5.168 -11.377 1.00 92.06 524 LEU A N 1
ATOM 4239 C CA . LEU A 1 524 ? 8.397 3.717 -11.354 1.00 92.06 524 LEU A CA 1
ATOM 4240 C C . LEU A 1 524 ? 9.082 3.086 -10.140 1.00 92.06 524 LEU A C 1
ATOM 4242 O O . LEU A 1 524 ? 8.521 2.171 -9.568 1.00 92.06 524 LEU A O 1
ATOM 4246 N N . GLU A 1 525 ? 10.272 3.552 -9.764 1.00 91.69 525 GLU A N 1
ATOM 4247 C CA . GLU A 1 525 ? 11.036 3.013 -8.628 1.00 91.69 525 GLU A CA 1
ATOM 4248 C C . GLU A 1 525 ? 10.369 3.277 -7.273 1.00 91.69 525 GLU A C 1
ATOM 4250 O O . GLU A 1 525 ? 10.485 2.449 -6.383 1.00 91.69 525 GLU A O 1
ATOM 4255 N N . ASN A 1 526 ? 9.643 4.391 -7.141 1.00 92.38 526 ASN A N 1
ATOM 4256 C CA . ASN A 1 526 ? 8.946 4.771 -5.906 1.00 92.38 526 ASN A CA 1
ATOM 4257 C C . ASN A 1 526 ? 7.429 4.533 -5.990 1.00 92.38 526 ASN A C 1
ATOM 4259 O O . ASN A 1 526 ? 6.660 5.099 -5.213 1.00 92.38 526 ASN A O 1
ATOM 4263 N N . PHE A 1 527 ? 6.958 3.785 -6.993 1.00 93.00 527 PHE A N 1
ATOM 4264 C CA . PHE A 1 527 ? 5.530 3.729 -7.300 1.00 93.00 527 PHE A CA 1
ATOM 4265 C C . PHE A 1 527 ? 4.700 3.055 -6.197 1.00 93.00 527 PHE A C 1
ATOM 4267 O O . PHE A 1 527 ? 3.564 3.468 -5.973 1.00 93.00 527 PHE A O 1
ATOM 4274 N N . ASP A 1 528 ? 5.268 2.079 -5.488 1.00 92.69 528 ASP A N 1
ATOM 4275 C CA . ASP A 1 528 ? 4.693 1.469 -4.284 1.00 92.69 528 ASP A CA 1
ATOM 4276 C C . ASP A 1 528 ? 4.312 2.540 -3.254 1.00 92.69 528 ASP A C 1
ATOM 4278 O O . ASP A 1 528 ? 3.136 2.693 -2.930 1.00 92.69 528 ASP A O 1
ATOM 4282 N N . ARG A 1 529 ? 5.271 3.372 -2.831 1.00 93.56 529 ARG A N 1
ATOM 4283 C CA . ARG A 1 529 ? 5.050 4.457 -1.867 1.00 93.56 529 ARG A CA 1
ATOM 4284 C C . ARG A 1 529 ? 4.133 5.535 -2.440 1.00 93.56 529 ARG A C 1
ATOM 4286 O O . ARG A 1 529 ? 3.170 5.924 -1.786 1.00 93.56 529 ARG A O 1
ATOM 4293 N N . LEU A 1 530 ? 4.394 6.008 -3.662 1.00 93.62 530 LEU A N 1
ATOM 4294 C CA . LEU A 1 530 ? 3.624 7.091 -4.294 1.00 93.62 530 LEU A CA 1
ATOM 4295 C C . LEU A 1 530 ? 2.153 6.719 -4.532 1.00 93.62 530 LEU A C 1
ATOM 4297 O O . LEU A 1 530 ? 1.281 7.592 -4.526 1.00 93.62 530 LEU A O 1
ATOM 4301 N N . SER A 1 531 ? 1.870 5.438 -4.772 1.00 92.25 531 SER A N 1
ATOM 4302 C CA . SER A 1 531 ? 0.510 4.934 -4.937 1.00 92.25 531 SER A CA 1
ATOM 4303 C C . SER A 1 531 ? -0.146 4.633 -3.590 1.00 92.25 531 SER A C 1
ATOM 4305 O O . SER A 1 531 ? -1.260 5.103 -3.360 1.00 92.25 531 SER A O 1
ATOM 4307 N N . HIS A 1 532 ? 0.544 3.908 -2.702 1.00 94.56 532 HIS A N 1
ATOM 4308 C CA . HIS A 1 532 ? 0.030 3.501 -1.391 1.00 94.56 532 HIS A CA 1
ATOM 4309 C C . HIS A 1 532 ? -0.299 4.705 -0.499 1.00 94.56 532 HIS A C 1
ATOM 4311 O O . HIS A 1 532 ? -1.396 4.787 0.053 1.00 94.56 532 HIS A O 1
ATOM 4317 N N . ASP A 1 533 ? 0.629 5.663 -0.394 1.00 95.00 533 ASP A N 1
ATOM 4318 C CA . ASP A 1 533 ? 0.551 6.822 0.506 1.00 95.00 533 ASP A CA 1
ATOM 4319 C C . ASP A 1 533 ? -0.063 8.065 -0.174 1.00 95.00 533 ASP A C 1
ATOM 4321 O O . ASP A 1 533 ? 0.061 9.180 0.331 1.00 95.00 533 ASP A O 1
ATOM 4325 N N . ARG A 1 534 ? -0.752 7.916 -1.316 1.00 90.88 534 ARG A N 1
ATOM 4326 C CA . ARG A 1 534 ? -1.277 9.051 -2.106 1.00 90.88 534 ARG A CA 1
ATOM 4327 C C . ARG A 1 534 ? -2.179 9.998 -1.307 1.00 90.88 534 ARG A C 1
ATOM 4329 O O . ARG A 1 534 ? -2.132 11.207 -1.517 1.00 90.88 534 ARG A O 1
ATOM 4336 N N . GLY A 1 535 ? -3.029 9.444 -0.443 1.00 90.00 535 GLY A N 1
ATOM 4337 C CA . GLY A 1 535 ? -3.963 10.202 0.397 1.00 90.00 535 GLY A CA 1
ATOM 4338 C C . GLY A 1 535 ? -3.397 10.588 1.762 1.00 90.00 535 GLY A C 1
ATOM 4339 O O . GLY A 1 535 ? -4.103 11.211 2.549 1.00 90.00 535 GLY A O 1
ATOM 4340 N N . LYS A 1 536 ? -2.152 10.210 2.063 1.00 95.00 536 LYS A N 1
ATOM 4341 C CA . LYS A 1 536 ? -1.541 10.368 3.380 1.00 95.00 536 LYS A CA 1
ATOM 4342 C C . LYS A 1 536 ? -1.042 11.792 3.597 1.00 95.00 536 LYS A C 1
ATOM 4344 O O . LYS A 1 536 ? -0.338 12.353 2.757 1.00 95.00 536 LYS A O 1
ATOM 4349 N N . GLY A 1 537 ? -1.376 12.352 4.752 1.00 95.38 537 GLY A N 1
ATOM 4350 C CA . GLY A 1 537 ? -0.888 13.648 5.200 1.00 95.38 537 GLY A CA 1
ATOM 4351 C C . GLY A 1 537 ? 0.469 13.557 5.901 1.00 95.38 537 GLY A C 1
ATOM 4352 O O . GLY A 1 537 ? 1.070 12.494 6.061 1.00 95.38 537 GLY A O 1
ATOM 4353 N N . ILE A 1 538 ? 0.949 14.705 6.365 1.00 94.69 538 ILE A N 1
ATOM 4354 C CA . ILE A 1 538 ? 2.113 14.853 7.236 1.00 94.69 538 ILE A CA 1
ATOM 4355 C C . ILE A 1 538 ? 2.003 13.940 8.464 1.00 94.69 538 ILE A C 1
ATOM 4357 O O . ILE A 1 538 ? 1.067 14.043 9.262 1.00 94.69 538 ILE A O 1
ATOM 4361 N N . ASN A 1 539 ? 3.026 13.118 8.680 1.00 94.00 539 ASN A N 1
ATOM 4362 C CA . ASN A 1 539 ? 3.198 12.413 9.940 1.00 94.00 539 ASN A CA 1
ATOM 4363 C C . ASN A 1 539 ? 3.672 13.395 11.022 1.00 94.00 539 ASN A C 1
ATOM 4365 O O . ASN A 1 539 ? 4.837 13.805 11.044 1.00 94.00 539 ASN A O 1
ATOM 4369 N N . GLY A 1 540 ? 2.777 13.742 11.949 1.00 89.44 540 GLY A N 1
ATOM 4370 C CA . GLY A 1 540 ? 3.057 14.709 13.010 1.00 89.44 540 GLY A CA 1
ATOM 4371 C C . GLY A 1 540 ? 4.152 14.277 13.990 1.00 89.44 540 GLY A C 1
ATOM 4372 O O . GLY A 1 540 ? 4.722 15.109 14.682 1.00 89.44 540 GLY A O 1
ATOM 4373 N N . THR A 1 541 ? 4.518 12.993 14.019 1.00 90.81 541 THR A N 1
ATOM 4374 C CA . THR A 1 541 ? 5.552 12.458 14.924 1.00 90.81 541 THR A CA 1
ATOM 4375 C C . THR A 1 541 ? 6.975 12.583 14.360 1.00 90.81 541 THR A C 1
ATOM 4377 O O . THR A 1 541 ? 7.949 12.204 15.017 1.00 90.81 541 THR A O 1
ATOM 4380 N N . ARG A 1 542 ? 7.121 13.110 13.136 1.00 91.06 542 ARG A N 1
ATOM 4381 C CA . ARG A 1 542 ? 8.385 13.182 12.393 1.00 91.06 542 ARG A CA 1
ATOM 4382 C C . ARG A 1 542 ? 8.746 14.634 12.081 1.00 91.06 542 ARG A C 1
ATOM 4384 O O . ARG A 1 542 ? 8.003 15.350 11.411 1.00 91.06 542 ARG A O 1
ATOM 4391 N N . LYS A 1 543 ? 9.943 15.045 12.519 1.00 87.50 543 LYS A N 1
ATOM 4392 C CA . LYS A 1 543 ? 10.459 16.415 12.334 1.00 87.50 543 LYS A CA 1
ATOM 4393 C C . LYS A 1 543 ? 10.628 16.793 10.864 1.00 87.50 543 LYS A C 1
ATOM 4395 O O . LYS A 1 543 ? 10.312 17.906 10.481 1.00 87.50 543 LYS A O 1
ATOM 4400 N N . SER A 1 544 ? 11.135 15.869 10.055 1.00 84.06 544 SER A N 1
ATOM 4401 C CA . SER A 1 544 ? 11.363 16.079 8.629 1.00 84.06 544 SER A CA 1
ATOM 4402 C C . SER A 1 544 ? 11.068 14.775 7.903 1.00 84.06 544 SER A C 1
ATOM 4404 O O . SER A 1 544 ? 11.832 13.815 7.979 1.00 84.06 544 SER A O 1
ATOM 4406 N N . GLU A 1 545 ? 9.888 14.723 7.298 1.00 89.69 545 GLU A N 1
ATOM 4407 C CA . GLU A 1 545 ? 9.451 13.663 6.397 1.00 89.69 545 GLU A CA 1
ATOM 4408 C C . GLU A 1 545 ? 8.496 14.302 5.391 1.00 89.69 545 GLU A C 1
ATOM 4410 O O . GLU A 1 545 ? 7.519 14.943 5.796 1.00 89.69 545 GLU A O 1
ATOM 4415 N N . ALA A 1 546 ? 8.817 14.145 4.106 1.00 92.06 546 ALA A N 1
ATOM 4416 C CA . ALA A 1 546 ? 7.956 14.557 3.011 1.00 92.06 546 ALA A CA 1
ATOM 4417 C C . ALA A 1 546 ? 6.830 13.536 2.826 1.00 92.06 546 ALA A C 1
ATOM 4419 O O . ALA A 1 546 ? 7.047 12.321 2.886 1.00 92.06 546 ALA A O 1
ATOM 4420 N N . THR A 1 547 ? 5.631 14.041 2.576 1.00 94.88 547 THR A N 1
ATOM 4421 C CA . THR A 1 547 ? 4.497 13.233 2.128 1.00 94.88 547 THR A CA 1
ATOM 4422 C C . THR A 1 547 ? 4.794 12.619 0.759 1.00 94.88 547 THR A C 1
ATOM 4424 O O . THR A 1 547 ? 5.579 13.156 -0.027 1.00 94.88 547 THR A O 1
ATOM 4427 N N . ALA A 1 548 ? 4.132 11.507 0.429 1.00 95.25 548 ALA A N 1
ATOM 4428 C CA . ALA A 1 548 ? 4.240 10.914 -0.905 1.00 95.25 548 ALA A CA 1
ATOM 4429 C C . ALA A 1 548 ? 3.784 11.888 -2.008 1.00 95.25 548 ALA A C 1
ATOM 4431 O O . ALA A 1 548 ? 4.276 11.841 -3.132 1.00 95.25 548 ALA A O 1
ATOM 4432 N N . MET A 1 549 ? 2.876 12.812 -1.682 1.00 94.75 549 MET A N 1
ATOM 4433 C CA . MET A 1 549 ? 2.437 13.867 -2.590 1.00 94.75 549 MET A CA 1
ATOM 4434 C C . MET A 1 549 ? 3.530 14.911 -2.855 1.00 94.75 549 MET A C 1
ATOM 4436 O O . MET A 1 549 ? 3.774 15.246 -4.014 1.00 94.75 549 MET A O 1
ATOM 4440 N N . GLU A 1 550 ? 4.228 15.385 -1.819 1.00 95.19 550 GLU A N 1
ATOM 4441 C CA . GLU A 1 550 ? 5.398 16.259 -1.989 1.00 95.19 550 GLU A CA 1
ATOM 4442 C C . GLU A 1 550 ? 6.472 15.565 -2.826 1.00 95.19 550 GLU A C 1
ATOM 4444 O O . GLU A 1 550 ? 6.948 16.132 -3.802 1.00 95.19 550 GLU A O 1
ATOM 4449 N N . GLU A 1 551 ? 6.800 14.314 -2.505 1.00 95.56 551 GLU A N 1
ATOM 4450 C CA . GLU A 1 551 ? 7.774 13.514 -3.251 1.00 95.56 551 GLU A CA 1
ATOM 4451 C C . GLU A 1 551 ? 7.370 13.325 -4.722 1.00 95.56 551 GLU A C 1
ATOM 4453 O O . GLU A 1 551 ? 8.193 13.480 -5.627 1.00 95.56 551 GLU A O 1
ATOM 4458 N N . CYS A 1 552 ? 6.080 13.091 -4.983 1.00 93.62 552 CYS A N 1
ATOM 4459 C CA . CYS A 1 552 ? 5.525 13.042 -6.332 1.00 93.62 552 CYS A CA 1
ATOM 4460 C C . CYS A 1 552 ? 5.822 14.335 -7.104 1.00 93.62 552 CYS A C 1
ATOM 4462 O O . CYS A 1 552 ? 6.322 14.285 -8.230 1.00 93.62 552 CYS A O 1
ATOM 4464 N N . PHE A 1 553 ? 5.552 15.497 -6.503 1.00 92.31 553 PHE A N 1
ATOM 4465 C CA . PHE A 1 553 ? 5.811 16.793 -7.129 1.00 92.31 553 PHE A CA 1
ATOM 4466 C C . PHE A 1 553 ? 7.304 17.078 -7.290 1.00 92.31 553 PHE A C 1
ATOM 4468 O O . PHE A 1 553 ? 7.703 17.568 -8.344 1.00 92.31 553 PHE A O 1
ATOM 4475 N N . ARG A 1 554 ? 8.143 16.696 -6.323 1.00 93.31 554 ARG A N 1
ATOM 4476 C CA . ARG A 1 554 ? 9.607 16.822 -6.422 1.00 93.31 554 ARG A CA 1
ATOM 4477 C C . ARG A 1 554 ? 10.174 16.029 -7.594 1.00 93.31 554 ARG A C 1
ATOM 4479 O O . ARG A 1 554 ? 10.997 16.540 -8.350 1.00 93.31 554 ARG A O 1
ATOM 4486 N N . ILE A 1 555 ? 9.679 14.806 -7.806 1.00 90.94 555 ILE A N 1
ATOM 4487 C CA . ILE A 1 555 ? 10.059 13.976 -8.957 1.00 90.94 555 ILE A CA 1
ATOM 4488 C C . ILE A 1 555 ? 9.602 14.618 -10.273 1.00 90.94 555 ILE A C 1
ATOM 4490 O O . ILE A 1 555 ? 10.372 14.636 -11.229 1.00 90.94 555 ILE A O 1
ATOM 4494 N N . LEU A 1 556 ? 8.370 15.132 -10.343 1.00 86.81 556 LEU A N 1
ATOM 4495 C CA . LEU A 1 556 ? 7.812 15.713 -11.574 1.00 86.81 556 LEU A CA 1
ATOM 4496 C C . LEU A 1 556 ? 8.451 17.047 -11.962 1.00 86.81 556 LEU A C 1
ATOM 4498 O O . LEU A 1 556 ? 8.574 17.327 -13.151 1.00 86.81 556 LEU A O 1
ATOM 4502 N N . LEU A 1 557 ? 8.806 17.861 -10.969 1.00 86.19 557 LEU A N 1
ATOM 4503 C CA . LEU A 1 557 ? 9.356 19.204 -11.150 1.00 86.19 557 LEU A CA 1
ATOM 4504 C C . LEU A 1 557 ? 10.889 19.239 -11.073 1.00 86.19 557 LEU A C 1
ATOM 4506 O O . LEU A 1 557 ? 11.479 20.300 -11.247 1.00 86.19 557 LEU A O 1
ATOM 4510 N N . GLU A 1 558 ? 11.527 18.094 -10.809 1.00 86.56 558 GLU A N 1
ATOM 4511 C CA . GLU A 1 558 ? 12.980 17.942 -10.658 1.00 86.56 558 GLU A CA 1
ATOM 4512 C C . GLU A 1 558 ? 13.604 18.930 -9.650 1.00 86.56 558 GLU A C 1
ATOM 4514 O O . GLU A 1 558 ? 14.699 19.453 -9.858 1.00 86.56 558 GLU A O 1
ATOM 4519 N N . THR A 1 559 ? 12.917 19.167 -8.530 1.00 89.19 559 THR A N 1
ATOM 4520 C CA . THR A 1 559 ? 13.378 20.036 -7.436 1.00 89.19 559 THR A CA 1
ATOM 4521 C C . THR A 1 559 ? 13.030 19.428 -6.082 1.00 89.19 559 THR A C 1
ATOM 4523 O O . THR A 1 559 ? 11.995 18.791 -5.946 1.00 89.19 559 THR A O 1
ATOM 4526 N N . GLU A 1 560 ? 13.868 19.641 -5.067 1.00 92.50 560 GLU A N 1
ATOM 4527 C CA . GLU A 1 560 ? 13.581 19.224 -3.684 1.00 92.50 560 GLU A CA 1
ATOM 4528 C C . GLU A 1 560 ? 12.787 20.277 -2.894 1.00 92.50 560 GLU A C 1
ATOM 4530 O O . GLU A 1 560 ? 12.209 19.969 -1.853 1.00 92.50 560 GLU A O 1
ATOM 4535 N N . GLN A 1 561 ? 12.719 21.512 -3.397 1.00 94.31 561 GLN A N 1
ATOM 4536 C CA . GLN A 1 561 ? 12.075 22.645 -2.728 1.00 94.31 561 GLN A CA 1
ATOM 4537 C C . GLN A 1 561 ? 10.568 22.670 -3.009 1.00 94.31 561 GLN A C 1
ATOM 4539 O O . GLN A 1 561 ? 10.031 23.632 -3.543 1.00 94.31 561 GLN A O 1
ATOM 4544 N N . VAL A 1 562 ? 9.878 21.576 -2.699 1.00 95.56 562 VAL A N 1
ATOM 4545 C CA . VAL A 1 562 ? 8.412 21.521 -2.728 1.00 95.56 562 VAL A CA 1
ATOM 4546 C C . VAL A 1 562 ? 7.923 21.247 -1.323 1.00 95.56 562 VAL A C 1
ATOM 4548 O O . VAL A 1 562 ? 8.335 20.251 -0.712 1.00 95.56 562 VAL A O 1
ATOM 4551 N N . TYR A 1 563 ? 7.032 22.113 -0.851 1.00 96.69 563 TYR A N 1
ATOM 4552 C CA . TYR A 1 563 ? 6.459 22.027 0.485 1.00 96.69 563 TYR A CA 1
ATOM 4553 C C . TYR A 1 563 ? 4.944 21.999 0.415 1.00 96.69 563 TYR A C 1
ATOM 4555 O O . TYR A 1 563 ? 4.325 22.777 -0.315 1.00 96.69 563 TYR A O 1
ATOM 4563 N N . LEU A 1 564 ? 4.359 21.120 1.215 1.00 96.38 564 LEU A N 1
ATOM 4564 C CA . LEU A 1 564 ? 2.932 21.059 1.462 1.00 96.38 564 LEU A CA 1
ATOM 4565 C C . LEU A 1 564 ? 2.668 21.466 2.913 1.00 96.38 564 LEU A C 1
ATOM 4567 O O . LEU A 1 564 ? 3.276 20.953 3.858 1.00 96.38 564 LEU A O 1
ATOM 4571 N N . VAL A 1 565 ? 1.729 22.390 3.090 1.00 97.00 565 VAL A N 1
ATOM 4572 C CA . VAL A 1 565 ? 1.254 22.829 4.400 1.00 97.00 565 VAL A CA 1
ATOM 4573 C C . VAL A 1 565 ? -0.216 22.485 4.537 1.00 97.00 565 VAL A C 1
ATOM 4575 O O . VAL A 1 565 ? -1.043 22.977 3.777 1.00 97.00 565 VAL A O 1
ATOM 4578 N N . GLU A 1 566 ? -0.550 21.667 5.528 1.00 96.94 566 GLU A N 1
ATOM 4579 C CA . GLU A 1 566 ? -1.933 21.343 5.869 1.00 96.94 566 GLU A CA 1
ATOM 4580 C C . GLU A 1 566 ? -2.457 22.327 6.901 1.00 96.94 566 GLU A C 1
ATOM 4582 O O . GLU A 1 566 ? -1.940 22.406 8.019 1.00 96.94 566 GLU A O 1
ATOM 4587 N N . HIS A 1 567 ? -3.506 23.063 6.548 1.00 95.12 567 HIS A N 1
ATOM 4588 C CA . HIS A 1 567 ? -3.982 24.133 7.410 1.00 95.12 567 HIS A CA 1
ATOM 4589 C C . HIS A 1 567 ? -4.583 23.571 8.699 1.00 95.12 567 HIS A C 1
ATOM 4591 O O . HIS A 1 567 ? -4.327 24.118 9.766 1.00 95.12 567 HIS A O 1
ATOM 4597 N N . ILE A 1 568 ? -5.252 22.413 8.657 1.00 93.12 568 ILE A N 1
ATOM 4598 C CA . ILE A 1 568 ? -5.793 21.743 9.854 1.00 93.12 568 ILE A CA 1
ATOM 4599 C C . ILE A 1 568 ? -4.751 21.506 10.968 1.00 93.12 568 ILE A C 1
ATOM 4601 O O . ILE A 1 568 ? -5.101 21.460 12.152 1.00 93.12 568 ILE A O 1
ATOM 4605 N N . LEU A 1 569 ? -3.461 21.387 10.625 1.00 93.75 569 LEU A N 1
ATOM 4606 C CA . LEU A 1 569 ? -2.372 21.223 11.598 1.00 93.75 569 LEU A CA 1
ATOM 4607 C C . LEU A 1 569 ? -1.936 22.557 12.222 1.00 93.75 569 LEU A C 1
ATOM 4609 O O . LEU A 1 569 ? -1.353 22.567 13.304 1.00 93.75 569 LEU A O 1
ATOM 4613 N N . LEU A 1 570 ? -2.265 23.675 11.576 1.00 93.44 570 LEU A N 1
ATOM 4614 C CA . LEU A 1 570 ? -2.070 25.038 12.067 1.00 93.44 570 LEU A CA 1
ATOM 4615 C C . LEU A 1 570 ? -3.250 25.549 12.897 1.00 93.44 570 LEU A C 1
ATOM 4617 O O . LEU A 1 570 ? -3.197 26.689 13.355 1.00 93.44 570 LEU A O 1
ATOM 4621 N N . ARG A 1 571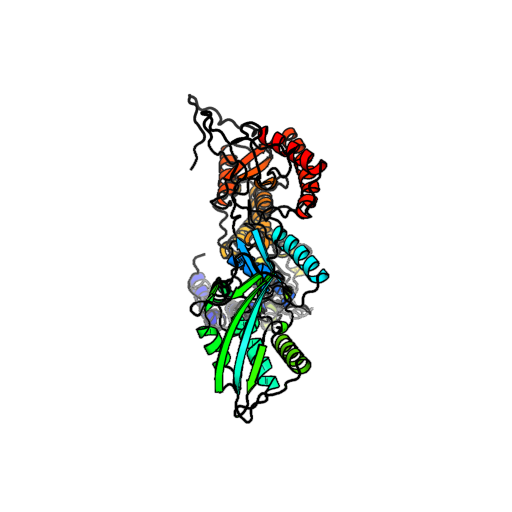 ? -4.281 24.729 13.140 1.00 89.44 571 ARG A N 1
ATOM 4622 C CA . ARG A 1 571 ? -5.421 25.139 13.965 1.00 89.44 571 ARG A CA 1
ATOM 4623 C C . ARG A 1 571 ? -4.976 25.602 15.363 1.00 89.44 571 ARG A C 1
ATOM 4625 O O . ARG A 1 571 ? -4.064 25.000 15.946 1.00 89.44 571 ARG A O 1
ATOM 4632 N N . PRO A 1 572 ? -5.615 26.631 15.935 1.00 86.19 572 PRO A N 1
ATOM 4633 C CA . PRO A 1 572 ? -5.374 27.064 17.303 1.00 86.19 572 PRO A CA 1
ATOM 4634 C C . PRO A 1 572 ? -5.509 25.905 18.293 1.00 86.19 572 PRO A C 1
ATOM 4636 O O . PRO A 1 572 ? -6.435 25.105 18.198 1.00 86.19 572 PRO A O 1
ATOM 4639 N N . ARG A 1 573 ? -4.571 25.784 19.238 1.00 82.25 573 ARG A N 1
ATOM 4640 C CA . ARG A 1 573 ? -4.638 24.775 20.318 1.00 82.25 573 ARG A CA 1
ATOM 4641 C C . ARG A 1 573 ? -4.505 25.382 21.717 1.00 82.25 573 ARG A C 1
ATOM 4643 O O . ARG A 1 573 ? -4.602 24.665 22.706 1.00 82.25 573 ARG A O 1
ATOM 4650 N N . GLY A 1 574 ? -4.303 26.695 21.805 1.00 77.75 574 GLY A N 1
ATOM 4651 C CA . GLY A 1 574 ? -4.259 27.449 23.053 1.00 77.75 574 GLY A CA 1
ATOM 4652 C C . GLY A 1 574 ? -4.751 28.880 22.851 1.00 77.75 574 GLY A C 1
ATOM 4653 O O . GLY A 1 574 ? -4.862 29.356 21.724 1.00 77.75 574 GLY A O 1
ATOM 4654 N N . SER A 1 575 ? -5.013 29.594 23.947 1.00 76.19 575 SER A N 1
ATOM 4655 C CA . SER A 1 575 ? -5.567 30.959 23.916 1.00 76.19 575 SER A CA 1
ATOM 4656 C C . SER A 1 575 ? -4.661 31.995 23.237 1.00 76.19 575 SER A C 1
ATOM 4658 O O . SER A 1 575 ? -5.144 33.029 22.788 1.00 76.19 575 SER A O 1
ATOM 4660 N N . ASN A 1 576 ? -3.356 31.723 23.152 1.00 84.12 576 ASN A N 1
ATOM 4661 C CA . ASN A 1 576 ? -2.361 32.598 22.521 1.00 84.12 576 ASN A CA 1
ATOM 4662 C C . ASN A 1 576 ? -2.093 32.252 21.041 1.00 84.12 576 ASN A C 1
ATOM 4664 O O . ASN A 1 576 ? -1.237 32.881 20.411 1.00 84.12 576 ASN A O 1
ATOM 4668 N N . SER A 1 577 ? -2.770 31.241 20.490 1.00 84.81 577 SER A N 1
ATOM 4669 C CA . SER A 1 577 ? -2.6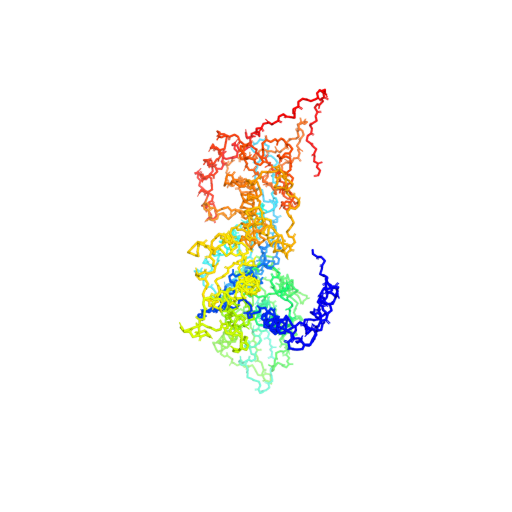60 30.891 19.073 1.00 84.81 577 SER A CA 1
ATOM 4670 C C . SER A 1 577 ? -3.310 31.972 18.204 1.00 84.81 577 SER A C 1
ATOM 4672 O O . SER A 1 577 ? -4.406 32.447 18.488 1.00 84.81 577 SER A O 1
ATOM 4674 N N . THR A 1 578 ? -2.630 32.354 17.127 1.00 86.81 578 THR A N 1
ATOM 4675 C CA . THR A 1 578 ? -3.160 33.230 16.079 1.00 86.81 578 THR A CA 1
ATOM 4676 C C . THR A 1 578 ? -4.159 32.435 15.248 1.00 86.81 578 THR A C 1
ATOM 4678 O O . THR A 1 578 ? -3.867 31.314 14.833 1.00 86.81 578 THR A O 1
ATOM 4681 N N . VAL A 1 579 ? -5.333 33.017 15.016 1.00 84.44 579 VAL A N 1
ATOM 4682 C CA . VAL A 1 579 ? -6.357 32.448 14.140 1.00 84.44 579 VAL A CA 1
ATOM 4683 C C . VAL A 1 579 ? -6.087 32.934 12.719 1.00 84.44 579 VAL A C 1
ATOM 4685 O O . VAL A 1 579 ? -5.975 34.136 12.499 1.00 84.44 579 VAL A O 1
ATOM 4688 N N . MET A 1 580 ? -5.957 32.003 11.775 1.00 87.19 580 MET A N 1
ATOM 4689 C CA . MET A 1 580 ? -5.885 32.302 10.348 1.00 87.19 580 MET A CA 1
ATOM 4690 C C . MET A 1 580 ? -7.166 33.000 9.884 1.00 87.19 580 MET A C 1
ATOM 4692 O O . MET A 1 580 ? -8.270 32.632 10.289 1.00 87.19 580 MET A O 1
ATOM 4696 N N . SER A 1 581 ? -7.004 33.998 9.027 1.00 83.81 581 SER A N 1
ATOM 4697 C CA . SER A 1 581 ? -8.099 34.788 8.476 1.00 83.81 581 SER A CA 1
ATOM 4698 C C . SER A 1 581 ? -8.972 33.955 7.525 1.00 83.81 581 SER A C 1
ATOM 4700 O O . SER A 1 581 ? -8.429 33.146 6.765 1.00 83.81 581 SER A O 1
ATOM 4702 N N . PRO A 1 582 ? -10.302 34.179 7.501 1.00 81.19 582 PRO A N 1
ATOM 4703 C CA . PRO A 1 582 ? -11.173 33.658 6.453 1.00 81.19 582 PRO A CA 1
ATOM 4704 C C . PRO A 1 582 ? -10.688 34.031 5.054 1.00 81.19 582 PRO A C 1
ATOM 4706 O O . PRO A 1 582 ? -9.988 35.031 4.863 1.00 81.19 582 PRO A O 1
ATOM 4709 N N . TYR A 1 583 ? -11.115 33.261 4.060 1.00 73.50 583 TYR A N 1
ATOM 4710 C CA . TYR A 1 583 ? -10.874 33.611 2.669 1.00 73.50 583 TYR A CA 1
ATOM 4711 C C . TYR A 1 583 ? -11.943 34.565 2.169 1.00 73.50 583 TYR A C 1
ATOM 4713 O O . TYR A 1 583 ? -13.136 34.341 2.367 1.00 73.50 583 TYR A O 1
ATOM 4721 N N . TYR A 1 584 ? -11.482 35.629 1.519 1.00 72.69 584 TYR A N 1
ATOM 4722 C CA . TYR A 1 584 ? -12.321 36.652 0.924 1.00 72.69 584 TYR A CA 1
ATOM 4723 C C . TYR A 1 584 ? -12.101 36.669 -0.582 1.00 72.69 584 TYR A C 1
ATOM 4725 O O . TYR A 1 584 ? -10.961 36.627 -1.053 1.00 72.69 584 TYR A O 1
ATOM 4733 N N . GLU A 1 585 ? -13.187 36.800 -1.327 1.00 67.81 585 GLU A N 1
ATOM 4734 C CA . GLU A 1 585 ? -13.135 37.111 -2.744 1.00 67.81 585 GLU A CA 1
ATOM 4735 C C . GLU A 1 585 ? -12.539 38.511 -2.978 1.00 67.81 585 GLU A C 1
ATOM 4737 O O . GLU A 1 585 ? -12.521 39.374 -2.096 1.00 67.81 585 GLU A O 1
ATOM 4742 N N . ALA A 1 586 ? -12.147 38.804 -4.223 1.00 67.50 586 ALA A N 1
ATOM 4743 C CA . ALA A 1 586 ? -11.734 40.154 -4.625 1.00 67.50 586 ALA A CA 1
ATOM 4744 C C . ALA A 1 586 ? -12.838 41.218 -4.419 1.00 67.50 586 ALA A C 1
ATOM 4746 O O . ALA A 1 586 ? -12.543 42.411 -4.352 1.00 67.50 586 ALA A O 1
ATOM 4747 N N . SER A 1 587 ? -14.100 40.786 -4.327 1.00 71.94 587 SER A N 1
ATOM 4748 C CA . SER A 1 587 ? -15.274 41.605 -4.002 1.00 71.94 587 SER A CA 1
ATOM 4749 C C . SER A 1 587 ? -15.327 42.027 -2.524 1.00 71.94 587 SER A C 1
ATOM 4751 O O . SER A 1 587 ? -16.029 42.983 -2.192 1.00 71.94 587 SER A O 1
ATOM 4753 N N . GLY A 1 588 ? -14.571 41.353 -1.649 1.00 71.06 588 GLY A N 1
ATOM 4754 C CA . GLY A 1 588 ? -14.609 41.516 -0.196 1.00 71.06 588 GLY A CA 1
ATOM 4755 C C . GLY A 1 588 ? -15.637 40.626 0.515 1.00 71.06 588 GLY A C 1
ATOM 4756 O O . GLY A 1 588 ? -15.756 40.719 1.736 1.00 71.06 588 GLY A O 1
ATOM 4757 N N . GLU A 1 589 ? -16.373 39.775 -0.207 1.00 70.88 589 GLU A N 1
ATOM 4758 C CA . GLU A 1 589 ? -17.265 38.768 0.385 1.00 70.88 589 GLU A CA 1
ATOM 4759 C C . GLU A 1 589 ? -16.471 37.555 0.895 1.00 70.88 589 GLU A C 1
ATOM 4761 O O . GLU A 1 589 ? -15.424 37.222 0.344 1.00 70.88 589 GLU A O 1
ATOM 4766 N N . VAL A 1 590 ? -16.945 36.906 1.965 1.00 70.75 590 VAL A N 1
ATOM 4767 C CA . VAL A 1 590 ? -16.303 35.698 2.511 1.00 70.75 590 VAL A CA 1
ATOM 4768 C C . VAL A 1 590 ? -16.552 34.532 1.555 1.00 70.75 590 VAL A C 1
ATOM 4770 O O . VAL A 1 590 ? -17.676 34.048 1.452 1.00 70.75 590 VAL A O 1
ATOM 4773 N N . GLU A 1 591 ? -15.497 34.073 0.888 1.00 70.94 591 GLU A N 1
ATOM 4774 C CA . GLU A 1 591 ? -15.503 32.891 0.020 1.00 70.94 591 GLU A CA 1
ATOM 4775 C C . GLU A 1 591 ? -15.552 31.608 0.859 1.00 70.94 591 GLU A C 1
ATOM 4777 O O . GLU A 1 591 ? -16.290 30.672 0.557 1.00 70.94 591 GLU A O 1
ATOM 4782 N N . ASN A 1 592 ? -14.785 31.577 1.953 1.00 72.06 592 ASN A N 1
ATOM 4783 C CA . ASN A 1 592 ? -14.780 30.470 2.899 1.00 72.06 592 ASN A CA 1
ATOM 4784 C C . ASN A 1 592 ? -14.446 30.973 4.309 1.00 72.06 592 ASN A C 1
ATOM 4786 O O . ASN A 1 592 ? -13.361 31.506 4.559 1.00 72.06 592 ASN A O 1
ATOM 4790 N N . SER A 1 593 ? -15.389 30.791 5.234 1.00 78.44 593 SER A N 1
ATOM 4791 C CA . SER A 1 593 ? -15.235 31.169 6.640 1.00 78.44 593 SER A CA 1
ATOM 4792 C C . SER A 1 593 ? -14.274 30.261 7.409 1.00 78.44 593 SER A C 1
ATOM 4794 O O . SER A 1 593 ? -13.742 30.691 8.425 1.00 78.44 593 SER A O 1
ATOM 4796 N N . ASP A 1 594 ? -14.052 29.031 6.937 1.00 85.56 594 ASP A N 1
ATOM 4797 C CA . ASP A 1 594 ? -13.171 28.035 7.545 1.00 85.56 594 ASP A CA 1
ATOM 4798 C C . ASP A 1 594 ? -11.866 27.877 6.746 1.00 85.56 594 ASP A C 1
ATOM 4800 O O . ASP A 1 594 ? -11.828 27.164 5.738 1.00 85.56 594 ASP A O 1
ATOM 4804 N N . PRO A 1 595 ? -10.763 28.502 7.194 1.00 88.31 595 PRO A N 1
ATOM 4805 C CA . PRO A 1 595 ? -9.493 28.446 6.482 1.00 88.31 595 PRO A CA 1
ATOM 4806 C C . PRO A 1 595 ? -8.689 27.160 6.745 1.00 88.31 595 PRO A C 1
ATOM 4808 O O . PRO A 1 595 ? -7.579 27.022 6.222 1.00 88.31 595 PRO A O 1
ATOM 4811 N N . TYR A 1 596 ? -9.198 26.232 7.566 1.00 90.88 596 TYR A N 1
ATOM 4812 C CA . TYR A 1 596 ? -8.461 25.049 8.017 1.00 90.88 596 TYR A CA 1
ATOM 4813 C C . TYR A 1 596 ? -8.937 23.760 7.358 1.00 90.88 596 TYR A C 1
ATOM 4815 O O . TYR A 1 596 ? -8.103 22.963 6.911 1.00 90.88 596 TYR A O 1
ATOM 4823 N N . SER A 1 597 ? -10.252 23.533 7.323 1.00 91.50 597 SER A N 1
ATOM 4824 C CA . SER A 1 597 ? -10.801 22.270 6.827 1.00 91.50 597 SER A CA 1
ATOM 4825 C C . SER A 1 597 ? -10.442 22.051 5.368 1.00 91.50 597 SER A C 1
ATOM 4827 O O . SER A 1 597 ? -10.619 22.934 4.528 1.00 91.50 597 SER A O 1
ATOM 4829 N N . PHE A 1 598 ? -9.923 20.854 5.083 1.00 93.56 598 PHE A N 1
ATOM 4830 C CA . PHE A 1 598 ? -9.597 20.385 3.735 1.00 93.56 598 PHE A CA 1
ATOM 4831 C C . PHE A 1 598 ? -8.817 21.390 2.879 1.00 93.56 598 PHE A C 1
ATOM 4833 O O . PHE A 1 598 ? -8.938 21.393 1.659 1.00 93.56 598 PHE A O 1
ATOM 4840 N N . THR A 1 599 ? -8.004 22.239 3.512 1.00 93.75 599 THR A N 1
ATOM 4841 C CA . THR A 1 599 ? -7.223 23.265 2.827 1.00 93.75 599 THR A CA 1
ATOM 4842 C C . THR A 1 599 ? -5.732 23.007 2.990 1.00 93.75 599 THR A C 1
ATOM 4844 O O . THR A 1 599 ? -5.238 22.732 4.092 1.00 93.75 599 THR A O 1
ATOM 4847 N N . ILE A 1 600 ? -5.009 23.122 1.878 1.00 96.06 600 ILE A N 1
ATOM 4848 C CA . ILE A 1 600 ? -3.551 23.073 1.834 1.00 96.06 600 ILE A CA 1
ATOM 4849 C C . ILE A 1 600 ? -2.964 24.289 1.118 1.00 96.06 600 ILE A C 1
ATOM 4851 O O . ILE A 1 600 ? -3.569 24.861 0.208 1.00 96.06 600 ILE A O 1
ATOM 4855 N N . SER A 1 601 ? -1.726 24.618 1.474 1.00 96.38 601 SER A N 1
ATOM 4856 C CA . SER A 1 601 ? -0.853 25.484 0.684 1.00 96.38 601 SER A CA 1
ATOM 4857 C C . SER A 1 601 ? 0.299 24.663 0.108 1.00 96.38 601 SER A C 1
ATOM 4859 O O . SER A 1 601 ? 0.951 23.914 0.831 1.00 96.38 601 SER A O 1
ATOM 4861 N N . ILE A 1 602 ? 0.543 24.798 -1.193 1.00 97.12 602 ILE A N 1
ATOM 4862 C CA . ILE A 1 602 ? 1.652 24.180 -1.922 1.00 97.12 602 ILE A CA 1
ATOM 4863 C C . ILE A 1 602 ? 2.626 25.289 -2.300 1.00 97.12 602 ILE A C 1
ATOM 4865 O O . ILE A 1 602 ? 2.256 26.228 -3.005 1.00 97.12 602 ILE A O 1
ATOM 4869 N N . ILE A 1 603 ? 3.862 25.177 -1.828 1.00 97.50 603 ILE A N 1
ATOM 4870 C CA . ILE A 1 603 ? 4.911 26.174 -2.031 1.00 97.50 603 ILE A CA 1
ATOM 4871 C C . ILE A 1 603 ? 5.916 25.642 -3.050 1.00 97.50 603 ILE A C 1
ATOM 4873 O O . ILE A 1 603 ? 6.447 24.541 -2.882 1.00 97.50 603 ILE A O 1
ATOM 4877 N N . LEU A 1 604 ? 6.157 26.426 -4.102 1.00 96.06 604 LEU A N 1
ATOM 4878 C CA . LEU A 1 604 ? 7.024 26.103 -5.233 1.00 96.06 604 LEU A CA 1
ATOM 4879 C C . LEU A 1 604 ? 8.014 27.254 -5.497 1.00 96.06 604 LEU A C 1
ATOM 4881 O O . LEU A 1 604 ? 7.619 28.419 -5.428 1.00 96.06 604 LEU A O 1
ATOM 4885 N N . PRO A 1 605 ? 9.278 26.980 -5.859 1.00 95.00 605 PRO A N 1
ATOM 4886 C CA . PRO A 1 605 ? 10.214 28.015 -6.279 1.00 95.00 605 PRO A CA 1
ATOM 4887 C C . PRO A 1 605 ? 9.851 28.562 -7.658 1.00 95.00 605 PRO A C 1
ATOM 4889 O O . PRO A 1 605 ? 9.563 27.819 -8.596 1.00 95.00 605 PRO A O 1
ATOM 4892 N N . ALA A 1 606 ? 9.936 29.878 -7.820 1.00 92.00 606 ALA A N 1
ATOM 4893 C CA . ALA A 1 606 ? 9.614 30.563 -9.069 1.00 92.00 606 ALA A CA 1
ATOM 4894 C C . ALA A 1 606 ? 10.640 30.340 -10.203 1.00 92.00 606 ALA A C 1
ATOM 4896 O O . ALA A 1 606 ? 10.376 30.753 -11.332 1.00 92.00 606 ALA A O 1
ATOM 4897 N N . TRP A 1 607 ? 11.787 29.708 -9.917 1.00 87.50 607 TRP A N 1
ATOM 4898 C CA . TRP A 1 607 ? 12.927 29.521 -10.833 1.00 87.50 607 TRP A CA 1
ATOM 4899 C C . TRP A 1 607 ? 13.126 28.074 -11.323 1.00 87.50 607 TRP A C 1
ATOM 4901 O O . TRP A 1 607 ? 14.217 27.718 -11.770 1.00 87.50 607 TRP A O 1
ATOM 4911 N N . ILE A 1 608 ? 12.103 27.217 -11.239 1.00 84.94 608 ILE A N 1
ATOM 4912 C CA . ILE A 1 608 ? 12.166 25.866 -11.825 1.00 84.94 608 ILE A CA 1
ATOM 4913 C C . ILE A 1 608 ? 12.190 25.990 -13.354 1.00 84.94 608 ILE A C 1
ATOM 4915 O O . ILE A 1 608 ? 11.366 26.698 -13.930 1.00 84.94 608 ILE A O 1
ATOM 4919 N N . SER A 1 609 ? 13.084 25.256 -14.021 1.00 76.69 609 SER A N 1
ATOM 4920 C CA . SER A 1 609 ? 13.213 25.247 -15.491 1.00 76.69 609 SER A CA 1
ATOM 4921 C C . SER A 1 609 ? 11.928 24.831 -16.216 1.00 76.69 609 SER A C 1
ATOM 4923 O O . SER A 1 609 ? 11.649 25.279 -17.321 1.00 76.69 609 SER A O 1
ATOM 4925 N N . ALA A 1 610 ? 11.112 23.987 -15.585 1.0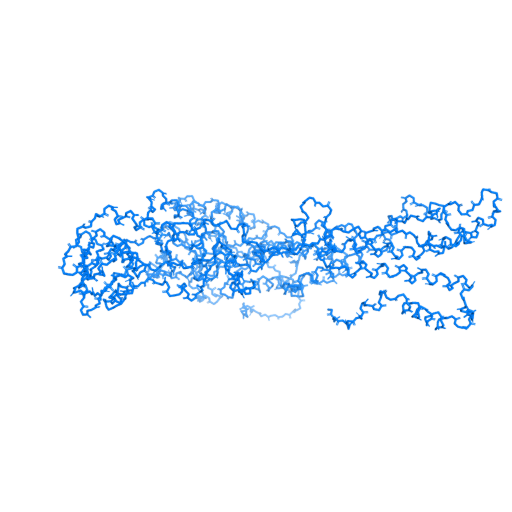0 74.38 610 ALA A N 1
ATOM 4926 C CA . ALA A 1 610 ? 9.809 23.581 -16.098 1.00 74.38 610 ALA A CA 1
ATOM 4927 C C . ALA A 1 610 ? 8.731 24.682 -16.001 1.00 74.38 610 ALA A C 1
ATOM 4929 O O . ALA A 1 610 ? 7.648 24.496 -16.539 1.00 74.38 610 ALA A O 1
ATOM 4930 N N . ALA A 1 611 ? 8.997 25.799 -15.314 1.00 80.00 611 ALA A N 1
ATOM 4931 C CA . ALA A 1 611 ? 8.030 26.844 -14.963 1.00 80.00 611 ALA A CA 1
ATOM 4932 C C . ALA A 1 611 ? 8.474 28.253 -15.422 1.00 80.00 611 ALA A C 1
ATOM 4934 O O . ALA A 1 611 ? 8.169 29.252 -14.760 1.00 80.00 611 ALA A O 1
ATOM 4935 N N . GLU A 1 612 ? 9.214 28.324 -16.537 1.00 78.31 612 GLU A N 1
ATOM 4936 C CA . GLU A 1 612 ? 9.801 29.560 -17.090 1.00 78.31 612 GLU A CA 1
ATOM 4937 C C . GLU A 1 612 ? 8.757 30.573 -17.590 1.00 78.31 612 GLU A C 1
ATOM 4939 O O . GLU A 1 612 ? 8.998 31.780 -17.557 1.00 78.31 612 GLU A O 1
ATOM 4944 N N . ASP A 1 613 ? 7.598 30.098 -18.045 1.00 83.12 613 ASP A N 1
ATOM 4945 C CA . ASP A 1 613 ? 6.527 30.916 -18.609 1.00 83.12 613 ASP A CA 1
ATOM 4946 C C . ASP A 1 613 ? 5.161 30.601 -17.971 1.00 83.12 613 ASP A C 1
ATOM 4948 O O . ASP A 1 613 ? 4.986 29.607 -17.260 1.00 83.12 613 ASP A O 1
ATOM 4952 N N . LEU A 1 614 ? 4.183 31.482 -18.205 1.00 85.62 614 LEU A N 1
ATOM 4953 C CA . LEU A 1 614 ? 2.862 31.377 -17.586 1.00 85.62 614 LEU A CA 1
ATOM 4954 C C . LEU A 1 614 ? 2.084 30.134 -18.043 1.00 85.62 614 LEU A C 1
ATOM 4956 O O . LEU A 1 614 ? 1.411 29.523 -17.221 1.00 85.62 614 LEU A O 1
ATOM 4960 N N . GLU A 1 615 ? 2.183 29.743 -19.315 1.00 84.62 615 GLU A N 1
ATOM 4961 C CA . GLU A 1 615 ? 1.485 28.563 -19.845 1.00 84.62 615 GLU A CA 1
ATOM 4962 C C . GLU A 1 615 ? 2.029 27.291 -19.183 1.00 84.62 615 GLU A C 1
ATOM 4964 O O . GLU A 1 615 ? 1.267 26.458 -18.691 1.00 84.62 615 GLU A O 1
ATOM 4969 N N . SER A 1 616 ? 3.354 27.190 -19.060 1.00 82.25 616 SER A N 1
ATOM 4970 C CA . SER A 1 616 ? 4.013 26.095 -18.345 1.00 82.25 616 SER A CA 1
ATOM 4971 C C . SER A 1 616 ? 3.605 26.032 -16.864 1.00 82.25 616 SER A C 1
ATOM 4973 O O . SER A 1 616 ? 3.341 24.944 -16.345 1.00 82.25 616 SER A O 1
ATOM 4975 N N . ARG A 1 617 ? 3.473 27.183 -16.184 1.00 87.50 617 ARG A N 1
ATOM 4976 C CA . ARG A 1 617 ? 2.954 27.239 -14.803 1.00 87.50 617 ARG A CA 1
ATOM 4977 C C . ARG A 1 617 ? 1.498 26.793 -14.705 1.00 87.50 617 ARG A C 1
ATOM 4979 O O . ARG A 1 617 ? 1.195 25.968 -13.849 1.00 87.50 617 ARG A O 1
ATOM 4986 N N . GLU A 1 618 ? 0.620 27.265 -15.589 1.00 88.25 618 GLU A N 1
ATOM 4987 C CA . GLU A 1 618 ? -0.792 26.850 -15.634 1.00 88.25 618 GLU A CA 1
ATOM 4988 C C . GLU A 1 618 ? -0.919 25.323 -15.831 1.00 88.25 618 GLU A C 1
ATOM 4990 O O . GLU A 1 618 ? -1.726 24.666 -15.166 1.00 88.25 618 GLU A O 1
ATOM 4995 N N . LEU A 1 619 ? -0.076 24.727 -16.685 1.00 86.44 619 LEU A N 1
ATOM 4996 C CA . LEU A 1 619 ? -0.019 23.274 -16.888 1.00 86.44 619 LEU A CA 1
ATOM 4997 C C . LEU A 1 619 ? 0.460 22.519 -15.639 1.00 86.44 619 LEU A C 1
ATOM 4999 O O . LEU A 1 619 ? -0.115 21.480 -15.299 1.00 86.44 619 LEU A O 1
ATOM 5003 N N . ILE A 1 620 ? 1.486 23.025 -14.947 1.00 87.94 620 ILE A N 1
ATOM 5004 C CA . ILE A 1 620 ? 1.971 22.446 -13.686 1.00 87.94 620 ILE A CA 1
ATOM 5005 C C . ILE A 1 620 ? 0.886 22.519 -12.615 1.00 87.94 620 ILE A C 1
ATOM 5007 O O . ILE A 1 620 ? 0.587 21.508 -11.983 1.00 87.94 620 ILE A O 1
ATOM 5011 N N . GLU A 1 621 ? 0.255 23.676 -12.434 1.00 91.44 621 GLU A N 1
ATOM 5012 C CA . GLU A 1 621 ? -0.814 23.859 -11.452 1.00 91.44 621 GLU A CA 1
ATOM 5013 C C . GLU A 1 621 ? -1.997 22.931 -11.729 1.00 91.44 621 GLU A C 1
ATOM 5015 O O . GLU A 1 621 ? -2.500 22.276 -10.814 1.00 91.44 621 GLU A O 1
ATOM 5020 N N . LYS A 1 622 ? -2.395 22.781 -12.996 1.00 89.81 622 LYS A N 1
ATOM 5021 C CA . LYS A 1 622 ? -3.414 21.807 -13.404 1.00 89.81 622 LYS A CA 1
ATOM 5022 C C . LYS A 1 622 ? -2.993 20.372 -13.073 1.00 89.81 622 LYS A C 1
ATOM 5024 O O . LYS A 1 622 ? -3.796 19.597 -12.556 1.00 89.81 622 LYS A O 1
ATOM 5029 N N . ALA A 1 623 ? -1.739 20.004 -13.337 1.00 87.06 623 ALA A N 1
ATOM 5030 C CA . ALA A 1 623 ? -1.211 18.674 -13.031 1.00 87.06 623 ALA A CA 1
ATOM 5031 C C . ALA A 1 623 ? -1.106 18.390 -11.522 1.00 87.06 623 ALA A C 1
ATOM 5033 O O . ALA A 1 623 ? -1.273 17.239 -11.108 1.00 87.06 623 ALA A O 1
ATOM 5034 N N . VAL A 1 624 ? -0.833 19.421 -10.718 1.00 89.06 624 VAL A N 1
ATOM 5035 C CA . VAL A 1 624 ? -0.870 19.381 -9.252 1.00 89.06 624 VAL A CA 1
ATOM 5036 C C . VAL A 1 624 ? -2.305 19.159 -8.782 1.00 89.06 624 VAL A C 1
ATOM 5038 O O . VAL A 1 624 ? -2.564 18.187 -8.078 1.00 89.06 624 VAL A O 1
ATOM 5041 N N . ARG A 1 625 ? -3.258 19.981 -9.242 1.00 90.62 625 ARG A N 1
ATOM 5042 C CA . ARG A 1 625 ? -4.679 19.892 -8.860 1.00 90.62 625 ARG A CA 1
ATOM 5043 C C . ARG A 1 625 ? -5.310 18.552 -9.218 1.00 90.62 625 ARG A C 1
ATOM 5045 O O . ARG A 1 625 ? -5.983 17.964 -8.383 1.00 90.62 625 ARG A O 1
ATOM 5052 N N . ASN A 1 626 ? -5.014 18.014 -10.401 1.00 88.56 626 ASN A N 1
ATOM 5053 C CA . ASN A 1 626 ? -5.511 16.704 -10.840 1.00 88.56 626 ASN A CA 1
ATOM 5054 C C . ASN A 1 626 ? -5.048 15.525 -9.963 1.00 88.56 626 ASN A C 1
ATOM 5056 O O . ASN A 1 626 ? -5.569 14.420 -10.108 1.00 88.56 626 ASN A O 1
ATOM 5060 N N . ARG A 1 627 ? -4.049 15.724 -9.093 1.00 89.12 627 ARG A N 1
ATOM 5061 C CA . ARG A 1 627 ? -3.576 14.705 -8.146 1.00 89.12 627 ARG A CA 1
ATOM 5062 C C . ARG A 1 627 ? -4.164 14.837 -6.749 1.00 89.12 627 ARG A C 1
ATOM 5064 O O . ARG A 1 627 ? -3.988 13.918 -5.950 1.00 89.12 627 ARG A O 1
ATOM 5071 N N . LEU A 1 628 ? -4.813 15.953 -6.440 1.00 92.06 628 LEU A N 1
ATOM 5072 C CA . LEU A 1 628 ? -5.393 16.177 -5.125 1.00 92.06 628 LEU A CA 1
ATOM 5073 C C . LEU A 1 628 ? -6.713 15.409 -4.980 1.00 92.06 628 LEU A C 1
ATOM 5075 O O . LEU A 1 628 ? -7.435 15.235 -5.966 1.00 92.06 628 LEU A O 1
ATOM 5079 N N . PRO A 1 629 ? -7.064 14.959 -3.763 1.00 93.25 629 PRO A N 1
ATOM 5080 C CA . PRO A 1 629 ? -8.413 14.494 -3.481 1.00 93.25 629 PRO A CA 1
ATOM 5081 C C . PRO A 1 629 ? -9.437 15.587 -3.805 1.00 93.25 629 PRO A C 1
ATOM 5083 O O . PRO A 1 629 ? -9.206 16.758 -3.525 1.00 93.25 629 PRO A O 1
ATOM 5086 N N . ALA A 1 630 ? -10.594 15.203 -4.347 1.00 92.88 630 ALA A N 1
ATOM 5087 C CA . ALA A 1 630 ? -11.595 16.157 -4.835 1.00 92.88 630 ALA A CA 1
ATOM 5088 C C . ALA A 1 630 ? -12.135 17.125 -3.763 1.00 92.88 630 ALA A C 1
ATOM 5090 O O . ALA A 1 630 ? -12.604 18.205 -4.099 1.00 92.88 630 ALA A O 1
ATOM 5091 N N . HIS A 1 631 ? -12.089 16.733 -2.487 1.00 92.19 631 HIS A N 1
ATOM 5092 C CA . HIS A 1 631 ? -12.537 17.561 -1.366 1.00 92.19 631 HIS A CA 1
ATOM 5093 C C . HIS A 1 631 ? -11.446 18.503 -0.832 1.00 92.19 631 HIS A C 1
ATOM 5095 O O . HIS A 1 631 ? -11.760 19.348 -0.002 1.00 92.19 631 HIS A O 1
ATOM 5101 N N . VAL A 1 632 ? -10.187 18.365 -1.275 1.00 93.69 632 VAL A N 1
ATOM 5102 C CA . VAL A 1 632 ? -9.062 19.184 -0.805 1.00 93.69 632 VAL A CA 1
ATOM 5103 C C . VAL A 1 632 ? -8.872 20.396 -1.709 1.00 93.69 632 VAL A C 1
ATOM 5105 O O . VAL A 1 632 ? -8.594 20.277 -2.903 1.00 93.69 632 VAL A O 1
ATOM 5108 N N . PHE A 1 633 ? -8.955 21.580 -1.116 1.00 92.06 633 PHE A N 1
ATOM 5109 C CA . PHE A 1 633 ? -8.639 22.844 -1.756 1.00 92.06 633 PHE A CA 1
ATOM 5110 C C . PHE A 1 633 ? -7.149 23.168 -1.608 1.00 92.06 633 PHE A C 1
ATOM 5112 O O . PHE A 1 633 ? -6.592 23.099 -0.514 1.00 92.06 633 PHE A O 1
ATOM 5119 N N . ALA A 1 634 ? -6.495 23.558 -2.706 1.00 92.81 634 ALA A N 1
ATOM 5120 C CA . ALA A 1 634 ? -5.079 23.922 -2.698 1.00 92.81 634 ALA A CA 1
ATOM 5121 C C . ALA A 1 634 ? -4.814 25.341 -3.188 1.00 92.81 634 ALA A C 1
ATOM 5123 O O . ALA A 1 634 ? -5.218 25.727 -4.293 1.00 92.81 634 ALA A O 1
ATOM 5124 N N . ARG A 1 635 ? -4.021 26.068 -2.404 1.00 92.25 635 ARG A N 1
ATOM 5125 C CA . ARG A 1 635 ? -3.410 27.343 -2.781 1.00 92.25 635 ARG A CA 1
ATOM 5126 C C . ARG A 1 635 ? -1.984 27.084 -3.249 1.00 92.25 635 ARG A C 1
ATOM 5128 O O . ARG A 1 635 ? -1.212 26.475 -2.519 1.00 92.25 635 ARG A O 1
ATOM 5135 N N . ILE A 1 636 ? -1.642 27.507 -4.462 1.00 94.50 636 ILE A N 1
ATOM 5136 C CA . ILE A 1 636 ? -0.313 27.274 -5.039 1.00 94.50 636 ILE A CA 1
ATOM 5137 C C . ILE A 1 636 ? 0.442 28.600 -5.056 1.00 94.50 636 ILE A C 1
ATOM 5139 O O . ILE A 1 636 ? -0.051 29.590 -5.598 1.00 94.50 636 ILE A O 1
ATOM 5143 N N . TYR A 1 637 ? 1.622 28.611 -4.444 1.00 95.44 637 TYR A N 1
ATOM 5144 C CA . TYR A 1 637 ? 2.468 29.788 -4.309 1.00 95.44 637 TYR A CA 1
ATOM 5145 C C . TYR A 1 637 ? 3.789 29.584 -5.037 1.00 95.44 637 TYR A C 1
ATOM 5147 O O . TYR A 1 637 ? 4.508 28.627 -4.757 1.00 95.44 637 TYR A O 1
ATOM 5155 N N . TRP A 1 638 ? 4.117 30.509 -5.936 1.00 95.75 638 TRP A N 1
ATOM 5156 C CA . TRP A 1 638 ? 5.407 30.555 -6.626 1.00 95.75 638 TRP A CA 1
ATOM 5157 C C . TRP A 1 638 ? 6.285 31.617 -5.973 1.00 95.75 638 TRP A C 1
ATOM 5159 O O . TRP A 1 638 ? 6.104 32.798 -6.256 1.00 95.75 638 TRP A O 1
ATOM 5169 N N . LEU A 1 639 ? 7.199 31.220 -5.094 1.00 96.06 639 LEU A N 1
ATOM 5170 C CA . LEU A 1 639 ? 7.985 32.150 -4.282 1.00 96.06 639 LEU A CA 1
ATOM 5171 C C . LEU A 1 639 ? 9.321 32.500 -4.934 1.00 96.06 639 LEU A C 1
ATOM 5173 O O . LEU A 1 639 ? 9.926 31.668 -5.616 1.00 96.06 639 LEU A O 1
ATOM 5177 N N . ASP A 1 640 ? 9.783 33.731 -4.719 1.00 95.19 640 ASP A N 1
ATOM 5178 C CA . ASP A 1 640 ? 11.175 34.094 -4.982 1.00 95.19 640 ASP A CA 1
ATOM 5179 C C . ASP A 1 640 ? 12.118 33.548 -3.893 1.00 95.19 640 ASP A C 1
ATOM 5181 O O . ASP A 1 640 ? 11.702 32.844 -2.972 1.00 95.19 640 ASP A O 1
ATOM 5185 N N . TYR A 1 641 ? 13.421 33.782 -4.062 1.00 94.62 641 TYR A N 1
ATOM 5186 C CA . TYR A 1 641 ? 14.435 33.200 -3.186 1.00 94.62 641 TYR A CA 1
ATOM 5187 C C . TYR A 1 641 ? 14.304 33.685 -1.736 1.00 94.62 641 TYR A C 1
ATOM 5189 O O . TYR A 1 641 ? 14.470 32.889 -0.819 1.00 94.62 641 TYR A O 1
ATOM 5197 N N . GLU A 1 642 ? 13.999 34.968 -1.531 1.00 95.44 642 GLU A N 1
ATOM 5198 C CA . GLU A 1 642 ? 13.907 35.574 -0.198 1.00 95.44 642 GLU A CA 1
ATOM 5199 C C . GLU A 1 642 ? 12.658 35.070 0.530 1.00 95.44 642 GLU A C 1
ATOM 5201 O O . GLU A 1 642 ? 12.752 34.561 1.645 1.00 95.44 642 GLU A O 1
ATOM 5206 N N . GLN A 1 643 ? 11.505 35.091 -0.147 1.00 96.50 643 GLN A N 1
ATOM 5207 C CA . GLN A 1 643 ? 10.256 34.559 0.398 1.00 96.50 643 GLN A CA 1
ATOM 5208 C C . GLN A 1 643 ? 10.354 33.066 0.732 1.00 96.50 643 GLN A C 1
ATOM 5210 O O . GLN A 1 643 ? 9.792 32.621 1.736 1.00 96.50 643 GLN A O 1
ATOM 5215 N N . LEU A 1 644 ? 11.028 32.280 -0.116 1.00 96.75 644 LEU A N 1
ATOM 5216 C CA . LEU A 1 644 ? 11.180 30.847 0.110 1.00 96.75 644 LEU A CA 1
ATOM 5217 C C . LEU A 1 644 ? 12.117 30.553 1.286 1.00 96.75 644 LEU A C 1
ATOM 5219 O O . LEU A 1 644 ? 11.786 29.689 2.090 1.00 96.75 644 LEU A O 1
ATOM 5223 N N . ASP A 1 645 ? 13.234 31.272 1.424 1.00 97.00 645 ASP A N 1
ATOM 5224 C CA . ASP A 1 645 ? 14.162 31.104 2.552 1.00 97.00 645 ASP A CA 1
ATOM 5225 C C . ASP A 1 645 ? 13.486 31.438 3.894 1.00 97.00 645 ASP A C 1
ATOM 5227 O O . ASP A 1 645 ? 13.536 30.638 4.835 1.00 97.00 645 ASP A O 1
ATOM 5231 N N . ASP A 1 646 ? 12.755 32.556 3.961 1.00 97.25 646 ASP A N 1
ATOM 5232 C CA . ASP A 1 646 ? 11.971 32.936 5.142 1.00 97.25 646 ASP A CA 1
ATOM 5233 C C . ASP A 1 646 ? 10.911 31.872 5.487 1.00 97.25 646 ASP A C 1
ATOM 5235 O O . ASP A 1 646 ? 10.742 31.489 6.655 1.00 97.25 646 ASP A O 1
ATOM 5239 N N . PHE A 1 647 ? 10.208 31.355 4.470 1.00 98.06 647 PHE A N 1
ATOM 5240 C CA . PHE A 1 647 ? 9.233 30.277 4.635 1.00 98.06 647 PHE A CA 1
ATOM 5241 C C . PHE A 1 647 ? 9.890 28.992 5.154 1.00 98.06 647 PHE A C 1
ATOM 5243 O O . PHE A 1 647 ? 9.401 28.410 6.123 1.00 98.06 647 PHE A O 1
ATOM 5250 N N . GLU A 1 648 ? 10.986 28.541 4.537 1.00 96.88 648 GLU A N 1
ATOM 5251 C CA . GLU A 1 648 ? 11.683 27.303 4.895 1.00 96.88 648 GLU A CA 1
ATOM 5252 C C . GLU A 1 648 ? 12.153 27.343 6.355 1.00 96.88 648 GLU A C 1
ATOM 5254 O O . GLU A 1 648 ? 11.964 26.375 7.099 1.00 96.88 648 GLU A O 1
ATOM 5259 N N . GLN A 1 649 ? 12.701 28.475 6.804 1.00 96.88 649 GLN A N 1
ATOM 5260 C CA . GLN A 1 649 ? 13.093 28.670 8.200 1.00 96.88 649 GLN A CA 1
ATOM 5261 C C . GLN A 1 649 ? 11.891 28.547 9.150 1.00 96.88 649 GLN A C 1
ATOM 5263 O O . GLN A 1 649 ? 11.937 27.773 10.113 1.00 96.88 649 GLN A O 1
ATOM 5268 N N . ALA A 1 650 ? 10.795 29.261 8.873 1.00 97.31 650 ALA A N 1
ATOM 5269 C CA . ALA A 1 650 ? 9.593 29.221 9.706 1.00 97.31 650 ALA A CA 1
ATOM 5270 C C . ALA A 1 650 ? 8.946 27.824 9.732 1.00 97.31 650 ALA A C 1
ATOM 5272 O O . ALA A 1 650 ? 8.587 27.323 10.804 1.00 97.31 650 ALA A O 1
ATOM 5273 N N . TYR A 1 651 ? 8.845 27.173 8.571 1.00 96.50 651 TYR A N 1
ATOM 5274 C CA . TYR A 1 651 ? 8.266 25.842 8.412 1.00 96.50 651 TYR A CA 1
ATOM 5275 C C . TYR A 1 651 ? 9.069 24.782 9.170 1.00 96.50 651 TYR A C 1
ATOM 5277 O O . TYR A 1 651 ? 8.491 23.988 9.912 1.00 96.50 651 TYR A O 1
ATOM 5285 N N . ASN A 1 652 ? 10.401 24.793 9.058 1.00 95.62 652 ASN A N 1
ATOM 5286 C CA . ASN A 1 652 ? 11.268 23.819 9.727 1.00 95.62 652 ASN A CA 1
ATOM 5287 C C . ASN A 1 652 ? 11.239 23.946 11.260 1.00 95.62 652 ASN A C 1
ATOM 5289 O O . ASN A 1 652 ? 11.262 22.929 11.967 1.00 95.62 652 ASN A O 1
ATOM 5293 N N . ILE A 1 653 ? 11.159 25.175 11.785 1.00 95.81 653 ILE A N 1
ATOM 5294 C CA . ILE A 1 653 ? 10.989 25.416 13.225 1.00 95.81 653 ILE A CA 1
ATOM 5295 C C . ILE A 1 653 ? 9.634 24.867 13.680 1.00 95.81 653 ILE A C 1
ATOM 5297 O O . ILE A 1 653 ? 9.587 24.051 14.601 1.00 95.81 653 ILE A O 1
ATOM 5301 N N . TRP A 1 654 ? 8.544 25.238 13.000 1.00 95.94 654 TRP A N 1
ATOM 5302 C CA . TRP A 1 654 ? 7.207 24.746 13.338 1.00 95.94 654 TRP A CA 1
ATOM 5303 C C . TRP A 1 654 ? 7.120 23.214 13.284 1.00 95.94 654 TRP A C 1
ATOM 5305 O O . TRP A 1 654 ? 6.653 22.594 14.239 1.00 95.94 654 TRP A O 1
ATOM 5315 N N . ARG A 1 655 ? 7.639 22.576 12.226 1.00 94.38 655 ARG A N 1
ATOM 5316 C CA . ARG A 1 655 ? 7.681 21.109 12.091 1.00 94.38 655 ARG A CA 1
ATOM 5317 C C . ARG A 1 655 ? 8.430 20.429 13.234 1.00 94.38 655 ARG A C 1
ATOM 5319 O O . ARG A 1 655 ? 8.039 19.345 13.663 1.00 94.38 655 ARG A O 1
ATOM 5326 N N . SER A 1 656 ? 9.502 21.048 13.724 1.00 93.69 656 SER A N 1
ATOM 5327 C CA . SER A 1 656 ? 10.291 20.510 14.835 1.00 93.69 656 SER A CA 1
ATOM 5328 C C . SER A 1 656 ? 9.528 20.547 16.160 1.00 93.69 656 SER A C 1
ATOM 5330 O O . SER A 1 656 ? 9.639 19.602 16.945 1.00 93.69 656 SER A O 1
ATOM 5332 N N . GLU A 1 657 ? 8.735 21.596 16.381 1.00 93.81 657 GLU A N 1
ATOM 5333 C CA . GLU A 1 657 ? 7.925 21.781 17.590 1.00 93.81 657 GLU A CA 1
ATOM 5334 C C . GLU A 1 657 ? 6.593 21.017 17.540 1.00 93.81 657 GLU A C 1
ATOM 5336 O O . GLU A 1 657 ? 6.136 20.507 18.562 1.00 93.81 657 GLU A O 1
ATOM 5341 N N . PHE A 1 658 ? 5.988 20.854 16.357 1.00 92.19 658 PHE A N 1
ATOM 5342 C CA . PHE A 1 658 ? 4.715 20.143 16.178 1.00 92.19 658 PHE A CA 1
ATOM 5343 C C . PHE A 1 658 ? 4.765 18.678 16.650 1.00 92.19 658 PHE A C 1
ATOM 5345 O O . PHE A 1 658 ? 3.758 18.126 17.099 1.00 92.19 658 PHE A O 1
ATOM 5352 N N . VAL A 1 659 ? 5.952 18.061 16.654 1.00 91.19 659 VAL A N 1
ATOM 5353 C CA . VAL A 1 659 ? 6.159 16.716 17.215 1.00 91.19 659 VAL A CA 1
ATOM 5354 C C . VAL A 1 659 ? 5.749 16.635 18.691 1.00 91.19 659 VAL A C 1
ATOM 5356 O O . VAL A 1 659 ? 5.181 15.623 19.101 1.00 91.19 659 VAL A O 1
ATOM 5359 N N . GLN A 1 660 ? 5.970 17.696 19.476 1.00 87.19 660 GLN A N 1
ATOM 5360 C CA . GLN A 1 660 ? 5.610 17.733 20.902 1.00 87.19 660 GLN A CA 1
ATOM 5361 C C . GLN A 1 660 ? 4.090 17.764 21.112 1.00 87.19 660 GLN A C 1
ATOM 5363 O O . GLN A 1 660 ? 3.555 17.133 22.028 1.00 87.19 660 GLN A O 1
ATOM 5368 N N . VAL A 1 661 ? 3.368 18.414 20.196 1.00 85.75 661 VAL A N 1
ATOM 5369 C CA . VAL A 1 661 ? 1.900 18.444 20.206 1.00 85.75 661 VAL A CA 1
ATOM 5370 C C . VAL A 1 661 ? 1.335 17.041 20.009 1.00 85.75 661 VAL A C 1
ATOM 5372 O O . VAL A 1 661 ? 0.376 16.659 20.678 1.00 85.75 661 VAL A O 1
ATOM 5375 N N . CYS A 1 662 ? 1.969 16.237 19.154 1.00 80.44 662 CYS A N 1
ATOM 5376 C CA . CYS A 1 662 ? 1.579 14.845 18.926 1.00 80.44 662 CYS A CA 1
ATOM 5377 C C . CYS A 1 662 ? 1.852 13.937 20.137 1.00 80.44 662 CYS A C 1
ATOM 5379 O O . CYS A 1 662 ? 1.257 12.866 20.246 1.00 80.44 662 CYS A O 1
ATOM 5381 N N . THR A 1 663 ? 2.716 14.358 21.067 1.00 72.88 663 THR A N 1
ATOM 5382 C CA . THR A 1 663 ? 2.920 13.692 22.363 1.00 72.88 663 THR A CA 1
ATOM 5383 C C . THR A 1 663 ? 2.016 14.228 23.478 1.00 72.88 663 THR A C 1
ATOM 5385 O O . THR A 1 663 ? 2.083 13.726 24.596 1.00 72.88 663 THR A O 1
ATOM 5388 N N . GLY A 1 664 ? 1.135 15.189 23.171 1.00 76.31 664 GLY A N 1
ATOM 5389 C CA . GLY A 1 664 ? 0.165 15.770 24.103 1.00 76.31 664 GLY A CA 1
ATOM 5390 C C . GLY A 1 664 ? 0.638 17.040 24.815 1.00 76.31 664 GLY A C 1
ATOM 5391 O O . GLY A 1 664 ? -0.068 17.530 25.693 1.00 76.31 664 GLY A O 1
ATOM 5392 N N . GLU A 1 665 ? 1.796 17.592 24.444 1.00 81.38 665 GLU A N 1
ATOM 5393 C CA . GLU A 1 665 ? 2.369 18.785 25.072 1.00 81.38 665 GLU A CA 1
ATOM 5394 C C . GLU A 1 665 ? 2.242 20.003 24.149 1.00 81.38 665 GLU A C 1
ATOM 5396 O O . GLU A 1 665 ? 2.794 20.038 23.050 1.00 81.38 665 GLU A O 1
ATOM 5401 N N . ILE A 1 666 ? 1.520 21.029 24.604 1.00 84.88 666 ILE A N 1
ATOM 5402 C CA . ILE A 1 666 ? 1.424 22.320 23.912 1.00 84.88 666 ILE A CA 1
ATOM 5403 C C . ILE A 1 666 ? 2.358 23.294 24.625 1.00 84.88 666 ILE A C 1
ATOM 5405 O O . ILE A 1 666 ? 2.127 23.644 25.782 1.00 84.88 666 ILE A O 1
ATOM 5409 N N . THR A 1 667 ? 3.419 23.720 23.941 1.00 89.62 667 THR A N 1
ATOM 5410 C CA . THR A 1 667 ? 4.442 24.616 24.498 1.00 89.62 667 THR A CA 1
ATOM 5411 C C . THR A 1 667 ? 4.280 26.050 23.985 1.00 89.62 667 THR A C 1
ATOM 5413 O O . THR A 1 667 ? 3.705 26.300 22.918 1.00 89.62 667 THR A O 1
ATOM 5416 N N . ASP A 1 668 ? 4.838 27.017 24.717 1.00 91.06 668 ASP A N 1
ATOM 5417 C CA . ASP A 1 668 ? 4.913 28.410 24.253 1.00 91.06 668 ASP A CA 1
ATOM 5418 C C . ASP A 1 668 ? 5.747 28.534 22.968 1.00 91.06 668 ASP A C 1
ATOM 5420 O O . ASP A 1 668 ? 5.435 29.343 22.096 1.00 91.06 668 ASP A O 1
ATOM 5424 N N . ILE A 1 669 ? 6.778 27.691 22.824 1.00 92.44 669 ILE A N 1
ATOM 5425 C CA . ILE A 1 669 ? 7.648 27.643 21.642 1.00 92.44 669 ILE A CA 1
ATOM 5426 C C . ILE A 1 669 ? 6.854 27.158 20.424 1.00 92.44 669 ILE A C 1
ATOM 5428 O O . ILE A 1 669 ? 6.885 27.809 19.376 1.00 92.44 669 ILE A O 1
ATOM 5432 N N . TYR A 1 670 ? 6.071 26.082 20.576 1.00 93.56 670 TYR A N 1
ATOM 5433 C CA . TYR A 1 670 ? 5.145 25.628 19.542 1.00 93.56 670 TYR A CA 1
ATOM 5434 C C . TYR A 1 670 ? 4.195 26.757 19.136 1.00 93.56 670 TYR A C 1
ATOM 5436 O O . TYR A 1 670 ? 4.122 27.099 17.957 1.00 93.56 670 TYR A O 1
ATOM 5444 N N . THR A 1 671 ? 3.535 27.388 20.108 1.00 92.50 671 THR A N 1
ATOM 5445 C CA . THR A 1 671 ? 2.562 28.458 19.848 1.00 92.50 671 THR A CA 1
ATOM 5446 C C . THR A 1 671 ? 3.204 29.637 19.106 1.00 92.50 671 THR A C 1
ATOM 5448 O O . THR A 1 671 ? 2.645 30.140 18.134 1.00 92.50 671 THR A O 1
ATOM 5451 N N . ALA A 1 672 ? 4.411 30.053 19.500 1.00 95.31 672 ALA A N 1
ATOM 5452 C CA . ALA A 1 672 ? 5.151 31.112 18.818 1.00 95.31 672 ALA A CA 1
ATOM 5453 C C . ALA A 1 672 ? 5.520 30.734 17.372 1.00 95.31 672 ALA A C 1
ATOM 5455 O O . ALA A 1 672 ? 5.343 31.549 16.465 1.00 95.31 672 ALA A O 1
ATOM 5456 N N . SER A 1 673 ? 5.991 29.503 17.145 1.00 96.00 673 SER A N 1
ATOM 5457 C CA . SER A 1 673 ? 6.344 29.015 15.805 1.00 96.00 673 SER A CA 1
ATOM 5458 C C . SER A 1 673 ? 5.125 28.875 14.883 1.00 96.00 673 SER A C 1
ATOM 5460 O O . SER A 1 673 ? 5.183 29.306 13.733 1.00 96.00 673 SER A O 1
ATOM 5462 N N . GLN A 1 674 ? 3.997 28.373 15.403 1.00 95.38 674 GLN A N 1
ATOM 5463 C CA . GLN A 1 674 ? 2.709 28.322 14.707 1.00 95.38 674 GLN A CA 1
ATOM 5464 C C . GLN A 1 674 ? 2.267 29.728 14.291 1.00 95.38 674 GLN A C 1
ATOM 5466 O O . GLN A 1 674 ? 1.966 29.959 13.123 1.00 95.38 674 GLN A O 1
ATOM 5471 N N . ASN A 1 675 ? 2.275 30.680 15.228 1.00 95.25 675 ASN A N 1
ATOM 5472 C CA . ASN A 1 675 ? 1.873 32.062 14.965 1.00 95.25 675 ASN A CA 1
ATOM 5473 C C . ASN A 1 675 ? 2.740 32.719 13.887 1.00 95.25 675 ASN A C 1
ATOM 5475 O O . ASN A 1 675 ? 2.227 33.472 13.061 1.00 95.25 675 ASN A O 1
ATOM 5479 N N . ASN A 1 676 ? 4.047 32.445 13.894 1.00 96.75 676 ASN A N 1
ATOM 5480 C CA . ASN A 1 676 ? 4.958 32.946 12.873 1.00 96.75 676 ASN A CA 1
ATOM 5481 C C . ASN A 1 676 ? 4.615 32.382 11.486 1.00 96.75 676 ASN A C 1
ATOM 5483 O O . ASN A 1 676 ? 4.461 33.146 10.537 1.00 96.75 676 ASN A O 1
ATOM 5487 N N . LEU A 1 677 ? 4.431 31.062 11.382 1.00 96.88 677 LEU A N 1
ATOM 5488 C CA . LEU A 1 677 ? 4.116 30.406 10.114 1.00 96.88 677 LEU A CA 1
ATOM 5489 C C . LEU A 1 677 ? 2.756 30.848 9.552 1.00 96.88 677 LEU A C 1
ATOM 5491 O O . LEU A 1 677 ? 2.659 31.114 8.358 1.00 96.88 677 LEU A O 1
ATOM 5495 N N . VAL A 1 678 ? 1.727 30.989 10.398 1.00 95.25 678 VAL A N 1
ATOM 5496 C CA . VAL A 1 678 ? 0.405 31.496 9.982 1.00 95.25 678 VAL A CA 1
ATOM 5497 C C . VAL A 1 678 ? 0.521 32.902 9.389 1.00 95.25 678 VAL A C 1
ATOM 5499 O O . VAL A 1 678 ? 0.071 33.124 8.269 1.00 95.25 678 VAL A O 1
ATOM 5502 N N . ARG A 1 679 ? 1.192 33.833 10.083 1.00 94.69 679 ARG A N 1
ATOM 5503 C CA . ARG A 1 679 ? 1.384 35.207 9.581 1.00 94.69 679 ARG A CA 1
ATOM 5504 C C . ARG A 1 679 ? 2.184 35.248 8.287 1.00 94.69 679 ARG A C 1
ATOM 5506 O O . ARG A 1 679 ? 1.918 36.089 7.434 1.00 94.69 679 ARG A O 1
ATOM 5513 N N . LEU A 1 680 ? 3.185 34.381 8.149 1.00 95.25 680 LEU A N 1
ATOM 5514 C CA . LEU A 1 680 ? 3.981 34.306 6.931 1.00 95.25 680 LEU A CA 1
ATOM 5515 C C . LEU A 1 680 ? 3.110 33.835 5.760 1.00 95.25 680 LEU A C 1
ATOM 5517 O O . LEU A 1 680 ? 3.082 34.510 4.737 1.00 95.25 680 LEU A O 1
ATOM 5521 N N . LEU A 1 681 ? 2.331 32.759 5.936 1.00 93.88 681 LEU A N 1
ATOM 5522 C CA . LEU A 1 681 ? 1.409 32.234 4.918 1.00 93.88 681 LEU A CA 1
ATOM 5523 C C . LEU A 1 681 ? 0.365 33.262 4.459 1.00 93.88 681 LEU A C 1
ATOM 5525 O O . LEU A 1 681 ? 0.078 33.343 3.265 1.00 93.88 681 LEU A O 1
ATOM 5529 N N . GLU A 1 682 ? -0.180 34.062 5.379 1.00 90.38 682 GLU A N 1
ATOM 5530 C CA . GLU A 1 682 ? -1.142 35.127 5.055 1.00 90.38 682 GLU A CA 1
ATOM 5531 C C . GLU A 1 682 ? -0.531 36.257 4.212 1.00 90.38 682 GLU A C 1
ATOM 5533 O O . GLU A 1 682 ? -1.245 36.908 3.451 1.00 90.38 682 GLU A O 1
ATOM 5538 N N . ASN A 1 683 ? 0.785 36.470 4.314 1.00 90.94 683 ASN A N 1
ATOM 5539 C CA . ASN A 1 683 ? 1.509 37.518 3.594 1.00 90.94 683 ASN A CA 1
ATOM 5540 C C . ASN A 1 683 ? 2.239 37.012 2.336 1.00 90.94 683 ASN A C 1
ATOM 5542 O O . ASN A 1 683 ? 2.842 37.816 1.618 1.00 90.94 683 ASN A O 1
ATOM 5546 N N . LEU A 1 684 ? 2.202 35.706 2.043 1.00 91.44 684 LEU A N 1
ATOM 5547 C CA . LEU A 1 684 ? 2.808 35.163 0.828 1.00 91.44 684 LEU A CA 1
ATOM 5548 C C . LEU A 1 684 ? 2.106 35.696 -0.425 1.00 91.44 684 LEU A C 1
ATOM 5550 O O . LEU A 1 684 ? 0.879 35.742 -0.518 1.00 91.44 684 LEU A O 1
ATOM 5554 N N . SER A 1 685 ? 2.907 36.024 -1.436 1.00 88.88 685 SER A N 1
ATOM 5555 C CA . SER A 1 685 ? 2.432 36.409 -2.764 1.00 88.88 685 SER A CA 1
ATOM 5556 C C . SER A 1 685 ? 3.251 35.699 -3.835 1.00 88.88 685 SER A C 1
ATOM 5558 O O . SER A 1 685 ? 4.468 35.591 -3.714 1.00 88.88 685 SER A O 1
ATOM 5560 N N . SER A 1 686 ? 2.578 35.190 -4.870 1.00 88.75 686 SER A N 1
ATOM 5561 C CA . SER A 1 686 ? 3.248 34.527 -5.991 1.00 88.75 686 SER A CA 1
ATOM 5562 C C . SER A 1 686 ? 3.953 35.540 -6.892 1.00 88.75 686 SER A C 1
ATOM 5564 O O . SER A 1 686 ? 3.376 36.567 -7.252 1.00 88.75 686 SER A O 1
ATOM 5566 N N . VAL A 1 687 ? 5.158 35.201 -7.349 1.00 89.19 687 VAL A N 1
ATOM 5567 C CA . VAL A 1 687 ? 5.891 35.942 -8.381 1.00 89.19 687 VAL A CA 1
ATOM 5568 C C . VAL A 1 687 ? 5.062 35.987 -9.668 1.00 89.19 687 VAL A C 1
ATOM 5570 O O . VAL A 1 687 ? 4.813 34.953 -10.294 1.00 89.19 687 VAL A O 1
ATOM 5573 N N . SER A 1 688 ? 4.653 37.187 -10.087 1.00 80.75 688 SER A N 1
ATOM 5574 C CA . SER A 1 688 ? 3.836 37.392 -11.287 1.00 80.75 688 SER A CA 1
ATOM 5575 C C . SER A 1 688 ? 4.639 37.192 -12.574 1.00 80.75 688 SER A C 1
ATOM 5577 O O . SER A 1 688 ? 5.684 37.818 -12.750 1.00 80.75 688 SER A O 1
ATOM 5579 N N . LEU A 1 689 ? 4.102 36.415 -13.517 1.00 78.44 689 LEU A N 1
ATOM 5580 C CA . LEU A 1 689 ? 4.533 36.427 -14.917 1.00 78.44 689 LEU A CA 1
ATOM 5581 C C . LEU A 1 689 ? 3.481 37.161 -15.756 1.00 78.44 689 LEU A C 1
ATOM 5583 O O . LEU A 1 689 ? 2.290 36.876 -15.643 1.00 78.44 689 LEU A O 1
ATOM 5587 N N . SER A 1 690 ? 3.893 38.115 -16.591 1.00 63.62 690 SER A N 1
ATOM 5588 C CA . SER A 1 690 ? 2.986 38.754 -17.548 1.00 63.62 690 SER A CA 1
ATOM 5589 C C . SER A 1 690 ? 2.823 37.880 -18.795 1.00 63.62 690 SER A C 1
ATOM 5591 O O . SER A 1 690 ? 3.797 37.342 -19.323 1.00 63.62 690 SER A O 1
ATOM 5593 N N . ARG A 1 691 ? 1.592 37.769 -19.317 1.00 53.44 691 ARG A N 1
ATOM 5594 C CA . ARG A 1 691 ? 1.393 37.338 -20.710 1.00 53.44 691 ARG A CA 1
ATOM 5595 C C . ARG A 1 691 ? 2.002 38.425 -21.592 1.00 53.44 691 ARG A C 1
ATOM 5597 O O . ARG A 1 691 ? 1.575 39.573 -21.504 1.00 53.44 691 ARG A O 1
ATOM 5604 N N . GLY A 1 692 ? 3.023 38.090 -22.378 1.00 40.78 692 GLY A N 1
ATOM 5605 C CA . GLY A 1 692 ? 3.635 39.032 -23.316 1.00 40.78 692 GLY A CA 1
ATOM 5606 C C . GLY A 1 692 ? 2.573 39.708 -24.193 1.00 40.78 692 GLY A C 1
ATOM 5607 O O . GLY A 1 692 ? 1.658 39.047 -24.679 1.00 40.78 692 GLY A O 1
ATOM 5608 N N . ASP A 1 693 ? 2.688 41.028 -24.346 1.00 33.59 693 ASP A N 1
ATOM 5609 C CA . ASP A 1 693 ? 1.723 41.906 -25.010 1.00 33.59 693 ASP A CA 1
ATOM 5610 C C . ASP A 1 693 ? 1.255 41.412 -26.391 1.00 33.59 693 ASP A C 1
ATOM 5612 O O . ASP A 1 693 ? 2.010 41.391 -27.364 1.00 33.59 693 ASP A O 1
ATOM 5616 N N . ALA A 1 694 ? -0.053 41.188 -26.500 1.00 31.09 694 ALA A N 1
ATOM 5617 C CA . ALA A 1 694 ? -0.842 41.622 -27.644 1.00 31.09 694 ALA A CA 1
ATOM 5618 C C . ALA A 1 694 ? -2.092 42.334 -27.104 1.00 31.09 694 ALA A C 1
ATOM 5620 O O . ALA A 1 694 ? -3.124 41.721 -26.874 1.00 31.09 694 ALA A O 1
ATOM 5621 N N . THR A 1 695 ? -1.920 43.629 -26.832 1.00 32.69 695 THR A N 1
ATOM 5622 C CA . THR A 1 695 ? -2.926 44.704 -26.774 1.00 32.69 695 THR A CA 1
ATOM 5623 C C . THR A 1 695 ? -4.367 44.368 -26.353 1.00 32.69 695 THR A C 1
ATOM 5625 O O . THR A 1 695 ? -5.126 43.766 -27.107 1.00 32.69 695 THR A O 1
ATOM 5628 N N . ASP A 1 696 ? -4.756 45.047 -25.268 1.00 30.03 696 ASP A N 1
ATOM 5629 C CA . ASP A 1 696 ? -6.065 45.665 -24.985 1.00 30.03 696 ASP A CA 1
ATOM 5630 C C . ASP A 1 696 ? -6.936 45.004 -23.886 1.00 30.03 696 ASP A C 1
ATOM 5632 O O . ASP A 1 696 ? -7.579 43.980 -24.076 1.00 30.03 696 ASP A O 1
ATOM 5636 N N . ARG A 1 697 ? -6.946 45.699 -22.734 1.00 32.47 697 ARG A N 1
ATOM 5637 C CA . ARG A 1 697 ? -7.979 45.858 -21.684 1.00 32.47 697 ARG A CA 1
ATOM 5638 C C . ARG A 1 697 ? -8.743 44.639 -21.143 1.00 32.47 697 ARG A C 1
ATOM 5640 O O . ARG A 1 697 ? -9.577 44.053 -21.819 1.00 32.47 697 ARG A O 1
ATOM 5647 N N . GLY A 1 698 ? -8.705 44.521 -19.811 1.00 26.38 698 GLY A N 1
ATOM 5648 C CA . GLY A 1 698 ? -9.864 44.099 -19.016 1.00 26.38 698 GLY A CA 1
ATOM 5649 C C . GLY A 1 698 ? -9.516 43.182 -17.851 1.00 26.38 698 GLY A C 1
ATOM 5650 O O . GLY A 1 698 ? -9.156 42.032 -18.048 1.00 26.38 698 GLY A O 1
ATOM 5651 N N . SER A 1 699 ? -9.666 43.700 -16.635 1.00 38.72 699 SER A N 1
ATOM 5652 C CA . SER A 1 699 ? -9.669 42.957 -15.374 1.00 38.72 699 SER A CA 1
ATOM 5653 C C . SER A 1 699 ? -10.618 41.749 -15.399 1.00 38.72 699 SER A C 1
ATOM 5655 O O . SER A 1 699 ? -11.825 41.950 -15.513 1.00 38.72 699 SER A O 1
ATOM 5657 N N . LEU A 1 700 ? -10.095 40.539 -15.201 1.00 28.25 700 LEU A N 1
ATOM 5658 C CA . LEU A 1 700 ? -10.814 39.324 -14.786 1.00 28.25 700 LEU A CA 1
ATOM 5659 C C . LEU A 1 700 ? -9.782 38.508 -13.981 1.00 28.25 700 LEU A C 1
ATOM 5661 O O . LEU A 1 700 ? -8.692 38.260 -14.482 1.00 28.25 700 LEU A O 1
ATOM 5665 N N . GLY A 1 701 ? -9.953 38.235 -12.689 1.00 26.28 701 GLY A N 1
ATOM 5666 C CA . GLY A 1 701 ? -11.108 37.563 -12.100 1.00 26.28 701 GLY A CA 1
ATOM 5667 C C . GLY A 1 701 ? -10.795 36.069 -12.120 1.00 26.28 701 GLY A C 1
ATOM 5668 O O . GLY A 1 701 ? -10.846 35.465 -13.188 1.00 26.28 701 GLY A O 1
ATOM 5669 N N . GLY A 1 702 ? -10.384 35.513 -10.976 1.00 26.75 702 GLY A N 1
ATOM 5670 C CA . GLY A 1 702 ? -10.112 34.084 -10.835 1.00 26.75 702 GLY A CA 1
ATOM 5671 C C . GLY A 1 702 ? -11.338 33.284 -11.260 1.00 26.75 702 GLY A C 1
ATOM 5672 O O . GLY A 1 702 ? -12.428 33.490 -10.736 1.00 26.75 702 GLY A O 1
ATOM 5673 N N . VAL A 1 703 ? -11.164 32.419 -12.255 1.00 22.41 703 VAL A N 1
ATOM 5674 C CA . VAL A 1 703 ? -12.193 31.482 -12.696 1.00 22.41 703 VAL A CA 1
ATOM 5675 C C . VAL A 1 703 ? -11.849 30.129 -12.098 1.00 22.41 703 VAL A C 1
ATOM 5677 O O . VAL A 1 703 ? -10.833 29.527 -12.441 1.00 22.41 703 VAL A O 1
ATOM 5680 N N . VAL A 1 704 ? -12.714 29.685 -11.192 1.00 26.58 704 VAL A N 1
ATOM 5681 C CA . VAL A 1 704 ? -12.848 28.293 -10.768 1.00 26.58 704 VAL A CA 1
ATOM 5682 C C . VAL A 1 704 ? -13.396 27.486 -11.951 1.00 26.58 704 VAL A C 1
ATOM 5684 O O . VAL A 1 704 ? -14.380 27.897 -12.573 1.00 26.58 704 VAL A O 1
ATOM 5687 N N . LEU A 1 705 ? -12.761 26.351 -12.252 1.00 27.23 705 LEU A N 1
ATOM 5688 C CA . LEU A 1 705 ? -13.351 25.238 -13.002 1.00 27.23 705 LEU A CA 1
ATOM 5689 C C . LEU A 1 705 ? -13.396 24.007 -12.106 1.00 27.23 705 LEU A C 1
ATOM 5691 O O . LEU A 1 705 ? -12.353 23.731 -11.469 1.00 27.23 705 LEU A O 1
#

Mean predicted aligned error: 9.86 Å

Sequence (705 aa):
MTINAQIDSRKLLDYDELFSRGMELVEQFSAQTWTDYNSHDPGITILEFLCYNLTDLALRTAYPFADLVAEEKADAQAEVAKHFFQAHEILTHTPTTYLDYRKLILSEDHIHNVTLQTPEYDSEIVQDQNKPDETLLLNGIYEVYLELDDDAGEAVRQQTIKKLNLLLQNNRNLCEDFLPIKQFPDESVSVLADVEVEHDAKSEDVLANIAMTLDRFVSPPISSRTLQEVLDAGVATDKIFNGPRTKYFFDNDELNKARRKSEIHISDIINEIMAVDGVLSIRRMNVSSYYSQNEQTQAGDGMLKLQDRHTVRFSLEKSQLRLFKNGVEQNLSETMVKHKVRVNKIAEMKPPVKLEENVLDLANGSYLDLAQFKSIQHDFPAIYKLAAHGLSAEASAEEHAYVKQLRAYLSMFDRFLADYLANLAQAKNMFSINSQDRLREHSFFVQGTDMPDEEEIFKNYETYLESLGNLAEPPKCRNKRRNTFLNHLLARFAMDFSNYEFIALDKESNHLFKARVAIKGKFLENFDRLSHDRGKGINGTRKSEATAMEECFRILLETEQVYLVEHILLRPRGSNSTVMSPYYEASGEVENSDPYSFTISIILPAWISAAEDLESRELIEKAVRNRLPAHVFARIYWLDYEQLDDFEQAYNIWRSEFVQVCTGEITDIYTASQNNLVRLLENLSSVSLSRGDATDRGSLGGVVL

Foldseek 3Di:
DPPPDPPPLVCQLDLVSQLVVVVVVCCVPPCVPDPDCDPVDVVNVLSSLLSVLSNVVSVLVPDDVLQLQFDPDPCRQVVLCQQDPFLLLALAFFAPDQVQLFQALVLDPQFQGKDKDDDPPQPQQDQDPVHNPDGDRFPQEMEMETDGHPPQDPVNVVVSQVVSLLSCLQRRFFLHYYDRHHYFFAKEKAKEWEFEFEQPDDVLLLLLQLLVLVQCVFQPGFDWAALVRCVVVVPDSSVQNNHHQGLTGHDPVSNVVNDHDQKDFQVVSLVSSCPRPGTDHIPDMWMKIDRDPPDIFTDDPRMTGDDPRHHYGYDPPNYHYWYAYVRHTDDDDPVSSVVSNVVVVVVPDDDGGDSVVSGDDDDNHDHDLLLDAAQSLVVDDLVLLFPLRSDDPPDDPVNVVSSLVVLLVSVVSSFVSNQSSVLSSLVSLLSGLDLVSNVPPANGATDDYPGHPQVVNDPPSVCVRVVVRCVVAPLVNRLVSLVVSLCVNCVVVVDDCVLLVLLVPCPPDSVSSVLNSQLSSVCSNCVSQLNRQLRPDRSLQDLDDDGSLQVNLCSSLVHNLKDKDQLLLLRDNDPLADDFQFDAFPVRHGPGRDCHRLEMEIEAECPRPSNVADVSVVSSVVVSVVSDDPSHHYDYAHDYPVLSVQLVVLSSQLSNCSSVVSVVDDDPSNRVSSNSNSVSVVPGDHDDDDDPDDDDDDDDDDDDD